Protein 9FTC (pdb70)

Sequence (457 aa):
HMNIAIIPARGGSKRIPRRKNIKPFHSKPMIAWSILAAKKAGCFERIIVSTDDAEIAAVALEYGAEVPFTRPAEIANDYATTGEVISHAINWLINQQGQVPENVCCLYATAPFVEPDDLCQGLELLTFNKECQFVFSATRFSFPIQRAIKLDESGWVSMFHPEYQLTRSQDLEEAYHDAGQFYWGKANAWLNKLPIFAVHTQQVVLLPSHRVQIDTQDDWLRAEKLFTLRRGSHMNIAIIPARGGSKRIPRKNIKPFHSKPMIAWSILAAKKAGCFERIIVSTDDAEIAAVALEYGAEVPFTRPAEIANDYATTGEVISHAINWLINQQGQVPENVCCLYATAPFVEPDDLCQGLELLTFNKECQFVFSATRFSFPIQRAIKLDESGWVSMFHPEYQLTRSQDLEEAYHDAGQFYWGKANAWLNKLPIFAVHTQVVLLPSQDIDTQDDWLRAEKLFTLR

Foldseek 3Di:
DAEAEEEEQEQQDPPDGPQLQDDFLRGGLQLLQLVLQVVLVPHPAYEYAYQDPVVVVSCVVSPHDHPDHHDPVCRDPPHDPLVSLLVVQVCCCPVVVDHHFKYKHFYSRQNLDHSPQVVVQVVVQPVDVLAFKEAAKEWDPADLQQDWDADPVGDIDGPHVVCPPPDPVPDDTDMDGLRGMMMGGSVCSNVVPDAPDPSYYYDYDYCLSRADDDPVSSVVVSVVVVVD/DVDAAEEEEEEDEADDDQDHPQLQPDFQHGRQLLLQVVLQVVLVPHPAYAYAYQDPVNQVSCVVSPHDHPDHHDPVQRDDPHDPLNRLLVVQVCCCVVVVDHHFKYKYFYRRANPDHSPVVVVQVCVQVVDVLAFKEAEKEWDPFQLQQDWDADPVGDIDGPHVVCVPPDRVPDDTDMDGPRGMMMGGSVCSNVVPDAPDPNYHYDYDDDADPRHPVSSVVVSVVSPDD

InterPro domains:
  IPR003329 Acylneuraminate cytidylyltransferase [PF02348] (3-138)
  IPR020039 Pseudaminic acid cytidylyltransferase [TIGR03584] (3-226)
  IPR029044 Nucleotide-diphospho-sugar transferases [G3DSA:3.90.550.10] (1-227)
  IPR029044 Nucleotide-diphospho-sugar transferases [SSF53448] (3-226)
  IPR050793 CMP-NeuNAc synthase [PTHR21485] (3-225)

Radius of gyration: 25.27 Å; Cα contacts (8 Å, |Δi|>4): 897; chains: 2; bounding box: 58×43×81 Å

Organism: Aeromonas caviae (NCBI:txid648)

Nearest PDB structures (foldseek):
  9ftc-assembly1_B  TM=1.004E+00  e=3.903E-52  Aeromonas caviae
  9ftc-assembly1_A  TM=9.750E-01  e=1.282E-45  Aeromonas caviae
  9ftb-assembly1_A-2  TM=9.598E-01  e=1.651E-45  Aeromonas caviae
  6ifd-assembly2_C  TM=8.817E-01  e=5.206E-21  Vibrio cholerae
  6ifd-assembly2_D  TM=8.468E-01  e=2.419E-18  Vibrio cholerae

B-factor: mean 17.31, std 9.01, range [6.62, 80.38]

Solvent-accessible surface area: 20945 Å² total; per-residue (Å²): 166,36,19,1,0,0,0,18,0,49,8,36,38,131,135,25,97,77,52,24,16,72,86,0,75,105,70,28,2,0,0,36,0,0,70,9,1,98,171,20,62,24,23,107,47,19,0,0,0,3,54,29,84,100,0,19,58,19,0,106,131,49,42,6,65,37,40,19,105,6,45,74,123,12,7,67,68,156,34,49,39,23,77,6,0,14,44,0,0,64,52,1,52,108,116,77,60,59,90,5,73,3,0,0,0,0,56,3,35,6,10,21,10,68,20,118,20,0,35,91,0,12,105,55,0,63,179,61,190,58,1,39,0,0,0,0,0,2,115,15,63,31,27,12,20,38,0,0,68,44,68,162,66,19,56,0,34,10,45,73,86,120,69,29,137,38,65,74,131,85,24,98,92,6,21,17,13,14,20,6,0,8,0,0,41,7,99,1,5,50,101,144,61,58,29,11,20,105,42,0,25,18,19,91,6,63,48,87,56,31,68,33,44,68,157,99,21,19,91,48,15,33,83,44,2,69,74,171,142,86,89,124,37,11,0,0,0,0,20,4,101,24,79,46,94,158,2,83,62,45,19,46,54,91,0,89,79,57,26,0,0,0,40,0,0,56,9,1,90,76,21,66,23,27,92,48,16,0,0,0,3,61,46,90,49,7,19,60,18,0,107,126,45,41,4,60,36,37,20,102,8,44,87,138,25,19,62,82,157,30,42,35,24,68,8,0,13,40,0,0,62,49,2,52,108,122,76,58,61,77,3,40,4,0,0,0,0,62,7,31,0,15,62,13,103,36,115,28,0,21,86,0,20,113,50,3,80,180,29,106,71,3,49,1,0,0,0,0,24,125,26,108,30,28,13,19,38,0,0,63,42,77,120,79,20,47,0,38,12,43,68,84,116,70,30,132,44,62,39,83,86,22,99,122,9,15,27,12,30,22,23,0,8,0,0,65,6,99,0,6,48,102,143,60,59,29,10,21,108,43,0,21,17,7,63,33,112,94,108,48,11,55,50,82,101,17,5,110,66,2,48,102,54,40,70,51,227

Secondary structure (DSSP, 8-state):
--EEEEEE--S--SSSTTGGGSEETTEEHHHHHHHHHHHH---SEEEEE-S-HHHHHHHHHTT-B--SPPPGGGSSSS--HHHHHHHHHHHHHHHH----SEEEEE-SS-TT--HHHHHHHHHHHTT-TT--EEEEEEE-SS-GGG-EEE-TT--EEESSGGGTT--GGGS---EEEEEEEEEEEHHHHHTT--SSSTTEEEEE--GGG----SHHHHHHHHHHHHT-/--S--EEEEEE--S--SSSTTTTTSEETTEEHHHHHHHHHHHH---SEEEEE-S-HHHHHHHHHTT-B--SPPPGGGSSSS--HHHHHHHHHHHHHHHH----SEEEEE-S--TT--HHHHHHHHHHHHHSTT--EEEEEEE-SS-GGG-EEE-TT--EEESSGGGTT--GGGSPP-EEEEEEEEEEEHHHHHTT--SSSTTEEEEEPP-----SHHHHHHHHHHHH--

Structure (mmCIF, N/CA/C/O backbone):
data_9FTC
#
_entry.id   9FTC
#
_cell.length_a   42.574
_cell.length_b   79.007
_cell.length_c   74.039
_cell.angle_alpha   90.000
_cell.angle_beta   92.460
_cell.angle_gamma   90.000
#
_symmetry.space_group_name_H-M   'P 1 21 1'
#
loop_
_entity.id
_entity.type
_entity.pdbx_description
1 polymer NeuA
2 non-polymer '(2~{R},4~{S},5~{S},6~{S})-5-acetamido-6-[(1~{S},2~{S})-1-acetamido-2-oxidanyl-propyl]-2-[[(2~{R},3~{S},4~{R},5~{R})-5-(4-azanyl-2-oxidanylidene-pyrimidin-1-yl)-3,4-bis(oxidanyl)oxolan-2-yl]methoxy-oxidanyl-phosphoryl]oxy-4-oxidanyl-oxane-2-carboxylic acid'
3 water water
#
loop_
_atom_site.group_PDB
_atom_site.id
_atom_site.type_symbol
_atom_site.label_atom_id
_atom_site.label_alt_id
_atom_site.label_comp_id
_atom_site.label_asym_id
_atom_site.label_entity_id
_atom_site.label_seq_id
_atom_site.pdbx_PDB_ins_code
_atom_site.Cartn_x
_atom_site.Cartn_y
_atom_site.Cartn_z
_atom_site.occupancy
_atom_site.B_iso_or_equiv
_atom_site.auth_seq_id
_atom_site.auth_comp_id
_atom_site.auth_asym_id
_atom_site.auth_atom_id
_atom_site.pdbx_PDB_model_num
ATOM 1 N N . HIS A 1 20 ? 27.402 30.823 20.590 1.000 38.571 20 HIS A N 1
ATOM 2 C CA . HIS A 1 20 ? 26.841 31.454 21.814 1.000 31.944 20 HIS A CA 1
ATOM 3 C C . HIS A 1 20 ? 25.341 31.156 21.832 1.000 25.798 20 HIS A C 1
ATOM 4 O O . HIS A 1 20 ? 24.917 30.125 21.337 1.000 30.261 20 HIS A O 1
ATOM 19 N N . MET A 1 21 ? 24.559 32.042 22.458 1.000 21.486 21 MET A N 1
ATOM 20 C CA . MET A 1 21 ? 23.157 31.804 22.779 1.000 17.299 21 MET A CA 1
ATOM 21 C C . MET A 1 21 ? 22.274 32.242 21.600 1.000 14.054 21 MET A C 1
ATOM 22 O O . MET A 1 21 ? 22.194 33.414 21.251 1.000 15.193 21 MET A O 1
ATOM 36 N N . ASN A 1 22 ? 21.730 31.222 20.960 1.000 12.431 22 ASN A N 1
ATOM 37 C CA . ASN A 1 22 ? 20.900 31.414 19.763 1.000 11.397 22 ASN A CA 1
ATOM 38 C C . ASN A 1 22 ? 19.494 31.001 20.139 1.000 12.410 22 ASN A C 1
ATOM 39 O O . ASN A 1 22 ? 19.286 29.888 20.615 1.000 14.461 22 ASN A O 1
ATOM 50 N N . ILE A 1 23 ? 18.528 31.906 19.971 1.000 10.977 23 ILE A N 1
ATOM 51 C CA . ILE A 1 23 ? 17.170 31.587 20.362 1.000 10.834 23 ILE A CA 1
ATOM 52 C C . ILE A 1 23 ? 16.172 31.916 19.269 1.000 10.453 23 ILE A C 1
ATOM 53 O O . ILE A 1 23 ? 16.453 32.712 18.373 1.000 10.737 23 ILE A O 1
ATOM 69 N N . ALA A 1 24 ? 14.993 31.295 19.414 1.000 8.709 24 ALA A N 1
ATOM 70 C CA . ALA A 1 24 ? 13.845 31.563 18.539 1.000 8.785 24 ALA A CA 1
ATOM 71 C C . ALA A 1 24 ? 12.804 32.323 19.358 1.000 9.111 24 ALA A C 1
ATOM 72 O O . ALA A 1 24 ? 12.469 31.924 20.484 1.000 8.626 24 ALA A O 1
ATOM 79 N N . ILE A 1 25 ? 12.284 33.390 18.775 1.000 7.968 25 ILE A N 1
ATOM 80 C CA . ILE A 1 25 ? 11.126 34.131 19.280 1.000 8.225 25 ILE A CA 1
ATOM 81 C C . ILE A 1 25 ? 10.063 34.080 18.200 1.000 7.212 25 ILE A C 1
ATOM 82 O O . ILE A 1 25 ? 10.290 34.496 17.058 1.000 7.775 25 ILE A O 1
ATOM 98 N N . ILE A 1 26 ? 8.888 33.534 18.572 1.000 7.346 26 ILE A N 1
ATOM 99 C CA . ILE A 1 26 ? 7.755 33.437 17.679 1.000 7.092 26 ILE A CA 1
ATOM 100 C C . ILE A 1 26 ? 6.809 34.548 18.108 1.000 7.261 26 ILE A C 1
ATOM 101 O O . ILE A 1 26 ? 6.153 34.444 19.162 1.000 7.977 26 ILE A O 1
ATOM 117 N N . PRO A 1 27 ? 6.627 35.615 17.336 1.000 7.534 27 PRO A N 1
ATOM 118 C CA . PRO A 1 27 ? 5.644 36.654 17.645 1.000 7.701 27 PRO A CA 1
ATOM 119 C C . PRO A 1 27 ? 4.268 36.220 17.184 1.000 7.910 27 PRO A C 1
ATOM 120 O O . PRO A 1 27 ? 4.042 36.038 15.993 1.000 10.032 27 PRO A O 1
ATOM 131 N N . ALA A 1 28 ? 3.331 36.006 18.085 1.000 6.799 28 ALA A N 1
ATOM 132 C CA . ALA A 1 28 ? 2.018 35.487 17.696 1.000 7.443 28 ALA A CA 1
ATOM 133 C C . ALA A 1 28 ? 0.937 36.213 18.466 1.000 7.511 28 ALA A C 1
ATOM 134 O O . ALA A 1 28 ? 0.391 35.661 19.420 1.000 8.702 28 ALA A O 1
ATOM 141 N N . ARG A 1 29 ? 0.565 37.400 17.988 1.000 8.096 29 ARG A N 1
ATOM 142 C CA . ARG A 1 29 ? -0.465 38.166 18.680 1.000 8.121 29 ARG A CA 1
ATOM 143 C C . ARG A 1 29 ? -1.853 37.579 18.428 1.000 9.087 29 ARG A C 1
ATOM 144 O O . ARG A 1 29 ? -2.121 36.822 17.500 1.000 9.320 29 ARG A O 1
ATOM 165 N N . GLY A 1 30 ? -2.764 38.016 19.316 1.000 9.657 30 GLY A N 1
ATOM 166 C CA . GLY A 1 30 ? -4.157 37.565 19.215 1.000 9.337 30 GLY A CA 1
ATOM 167 C C . GLY A 1 30 ? -4.951 38.211 18.073 1.000 9.608 30 GLY A C 1
ATOM 168 O O . GLY A 1 30 ? -5.719 37.513 17.404 1.000 11.216 30 GLY A O 1
ATOM 172 N N . GLY A 1 31 ? -4.672 39.474 17.794 1.000 9.902 31 GLY A N 1
ATOM 173 C CA . GLY A 1 31 ? -5.321 40.201 16.723 1.000 9.485 31 GLY A CA 1
ATOM 174 C C . GLY A 1 31 ? -4.773 39.803 15.363 1.000 11.797 31 GLY A C 1
ATOM 175 O O . GLY A 1 31 ? -3.802 39.068 15.254 1.000 11.530 31 GLY A O 1
ATOM 179 N N . SER A 1 32 ? -5.367 40.357 14.302 1.000 12.601 32 SER A N 1
ATOM 180 C CA . SER A 1 32 ? -5.056 40.017 12.938 1.000 12.346 32 SER A CA 1
ATOM 181 C C . SER A 1 32 ? -5.401 41.149 11.980 1.000 14.085 32 SER A C 1
ATOM 182 O O . SER A 1 32 ? -6.356 41.849 12.247 1.000 17.929 32 SER A O 1
ATOM 190 N N . LYS A 1 33 ? -4.669 41.265 10.878 1.000 13.448 33 LYS A N 1
ATOM 191 C CA . LYS A 1 33 ? -4.988 42.198 9.808 1.000 13.373 33 LYS A CA 1
ATOM 192 C C . LYS A 1 33 ? -6.234 41.720 9.069 1.000 13.421 33 LYS A C 1
ATOM 193 O O . LYS A 1 33 ? -6.977 42.546 8.534 1.000 18.384 33 LYS A O 1
ATOM 212 N N . ARG A 1 34 ? -6.525 40.413 9.038 1.000 11.817 34 ARG A N 1
ATOM 213 C CA . ARG A 1 34 ? -7.561 39.905 8.155 1.000 13.449 34 ARG A CA 1
ATOM 214 C C . ARG A 1 34 ? -8.178 38.618 8.709 1.000 14.026 34 ARG A C 1
ATOM 215 O O . ARG A 1 34 ? -9.364 38.614 9.082 1.000 15.538 34 ARG A O 1
ATOM 236 N N . ILE A 1 35 ? -7.478 37.481 8.729 1.000 10.540 35 ILE A N 1
ATOM 237 C CA . ILE A 1 35 ? -8.044 36.223 9.144 1.000 10.467 35 ILE A CA 1
ATOM 238 C C . ILE A 1 35 ? -8.009 36.176 10.653 1.000 10.586 35 ILE A C 1
ATOM 239 O O . ILE A 1 35 ? -6.931 36.128 11.309 1.000 10.131 35 ILE A O 1
ATOM 255 N N . PRO A 1 36 ? -9.150 36.191 11.366 1.000 10.056 36 PRO A N 1
ATOM 256 C CA . PRO A 1 36 ? -9.071 36.128 12.807 1.000 10.447 36 PRO A CA 1
ATOM 257 C C . PRO A 1 36 ? -8.403 34.871 13.335 1.000 10.184 36 PRO A C 1
ATOM 258 O O . PRO A 1 36 ? -8.585 33.808 12.788 1.000 11.101 36 PRO A O 1
ATOM 269 N N . ARG A 1 37 ? -7.587 35.070 14.393 1.000 11.875 37 ARG A N 1
ATOM 270 C CA A ARG A 1 37 ? -6.976 33.959 15.097 0.500 12.191 37 ARG A CA 1
ATOM 271 C CA B ARG A 1 37 ? -7.011 33.933 15.097 0.500 12.309 37 ARG A CA 1
ATOM 272 C C . ARG A 1 37 ? -6.117 33.124 14.151 1.000 10.956 37 ARG A C 1
ATOM 273 O O . ARG A 1 37 ? -5.870 31.942 14.397 1.000 11.543 37 ARG A O 1
ATOM 313 N N . LYS A 1 38 ? -5.588 33.747 13.100 1.000 10.136 38 LYS A N 1
ATOM 314 C CA . LYS A 1 38 ? -4.817 32.988 12.109 1.000 9.576 38 LYS A CA 1
ATOM 315 C C . LYS A 1 38 ? -3.671 32.206 12.772 1.000 9.870 38 LYS A C 1
ATOM 316 O O . LYS A 1 38 ? -3.333 31.119 12.333 1.000 9.484 38 LYS A O 1
ATOM 335 N N . ASN A 1 39 ? -3.023 32.793 13.777 1.000 8.978 39 ASN A N 1
ATOM 336 C CA . ASN A 1 39 ? -1.833 32.168 14.347 1.000 8.697 39 ASN A CA 1
ATOM 337 C C . ASN A 1 39 ? -2.113 30.796 14.955 1.000 9.556 39 ASN A C 1
ATOM 338 O O . ASN A 1 39 ? -1.170 30.045 15.186 1.000 9.054 39 ASN A O 1
ATOM 349 N N . ILE A 1 40 ? -3.364 30.490 15.328 1.000 8.839 40 ILE A N 1
ATOM 350 C CA . ILE A 1 40 ? -3.708 29.206 15.918 1.000 10.602 40 ILE A CA 1
ATOM 351 C C . ILE A 1 40 ? -4.861 28.521 15.185 1.000 11.054 40 ILE A C 1
ATOM 352 O O . ILE A 1 40 ? -5.311 27.465 15.639 1.000 13.412 40 ILE A O 1
ATOM 368 N N . LYS A 1 41 ? -5.198 29.021 14.001 1.000 11.376 41 LYS A N 1
ATOM 369 C CA . LYS A 1 41 ? -6.236 28.352 13.235 1.000 12.261 41 LYS A CA 1
ATOM 370 C C . LYS A 1 41 ? -5.717 26.982 12.805 1.000 13.181 41 LYS A C 1
ATOM 371 O O . LYS A 1 41 ? -4.572 26.841 12.393 1.000 12.283 41 LYS A O 1
ATOM 390 N N . PRO A 1 42 ? -6.544 25.920 12.856 1.000 13.525 42 PRO A N 1
ATOM 391 C CA . PRO A 1 42 ? -6.062 24.622 12.394 1.000 12.528 42 PRO A CA 1
ATOM 392 C C . PRO A 1 42 ? -5.630 24.588 10.930 1.000 12.319 42 PRO A C 1
ATOM 393 O O . PRO A 1 42 ? -6.299 25.062 10.038 1.000 14.407 42 PRO A O 1
ATOM 404 N N . PHE A 1 43 ? -4.449 24.021 10.738 1.000 12.999 43 PHE A N 1
ATOM 405 C CA . PHE A 1 43 ? -3.883 23.804 9.425 1.000 12.425 43 PHE A CA 1
ATOM 406 C C . PHE A 1 43 ? -3.426 22.360 9.392 1.000 13.565 43 PHE A C 1
ATOM 407 O O . PHE A 1 43 ? -2.552 21.961 10.140 1.000 13.880 43 PHE A O 1
ATOM 424 N N . HIS A 1 44 ? -4.094 21.536 8.582 1.000 13.481 44 HIS A N 1
ATOM 425 C CA . HIS A 1 44 ? -3.801 20.103 8.587 1.000 14.497 44 HIS A CA 1
ATOM 426 C C . HIS A 1 44 ? -3.827 19.541 10.009 1.000 13.902 44 HIS A C 1
ATOM 427 O O . HIS A 1 44 ? -2.929 18.812 10.424 1.000 15.366 44 HIS A O 1
ATOM 442 N N . SER A 1 45 ? -4.901 19.865 10.715 1.000 15.771 45 SER A N 1
ATOM 443 C CA . SER A 1 45 ? -5.228 19.280 12.019 1.000 18.010 45 SER A CA 1
ATOM 444 C C . SER A 1 45 ? -4.307 19.662 13.180 1.000 16.937 45 SER A C 1
ATOM 445 O O . SER A 1 45 ? -4.365 19.041 14.239 1.000 18.528 45 SER A O 1
ATOM 453 N N . LYS A 1 46 ? -3.434 20.676 13.020 1.000 14.387 46 LYS A N 1
ATOM 454 C CA . LYS A 1 46 ? -2.841 21.259 14.220 1.000 13.345 46 LYS A CA 1
ATOM 455 C C . LYS A 1 46 ? -2.942 22.776 14.080 1.000 12.280 46 LYS A C 1
ATOM 456 O O . LYS A 1 46 ? -2.881 23.322 12.982 1.000 13.999 46 LYS A O 1
ATOM 475 N N . PRO A 1 47 ? -2.973 23.522 15.197 1.000 11.203 47 PRO A N 1
ATOM 476 C CA . PRO A 1 47 ? -2.918 24.984 15.114 1.000 12.649 47 PRO A CA 1
ATOM 477 C C . PRO A 1 47 ? -1.682 25.434 14.346 1.000 11.595 47 PRO A C 1
ATOM 478 O O . PRO A 1 47 ? -0.610 24.830 14.449 1.000 11.683 47 PRO A O 1
ATOM 489 N N . MET A 1 48 ? -1.830 26.488 13.541 1.000 10.753 48 MET A N 1
ATOM 490 C CA . MET A 1 48 ? -0.755 26.978 12.684 1.000 10.385 48 MET A CA 1
ATOM 491 C C . MET A 1 48 ? 0.559 27.032 13.457 1.000 9.766 48 MET A C 1
ATOM 492 O O . MET A 1 48 ? 1.604 26.594 12.971 1.000 8.755 48 MET A O 1
ATOM 506 N N . ILE A 1 49 ? 0.571 27.671 14.632 1.000 8.647 49 ILE A N 1
ATOM 507 C CA . ILE A 1 49 ? 1.818 27.903 15.346 1.000 8.580 49 ILE A CA 1
ATOM 508 C C . ILE A 1 49 ? 2.541 26.598 15.676 1.000 8.226 49 ILE A C 1
ATOM 509 O O . ILE A 1 49 ? 3.767 26.630 15.801 1.000 8.633 49 ILE A O 1
ATOM 525 N N . ALA A 1 50 ? 1.797 25.487 15.840 1.000 8.248 50 ALA A N 1
ATOM 526 C CA . ALA A 1 50 ? 2.417 24.235 16.197 1.000 9.245 50 ALA A CA 1
ATOM 527 C C . ALA A 1 50 ? 3.434 23.840 15.144 1.000 9.167 50 ALA A C 1
ATOM 528 O O . ALA A 1 50 ? 4.468 23.299 15.520 1.000 9.286 50 ALA A O 1
ATOM 535 N N . TRP A 1 51 ? 3.187 24.095 13.857 1.000 8.759 51 TRP A N 1
ATOM 536 C CA . TRP A 1 51 ? 4.142 23.612 12.869 1.000 8.743 51 TRP A CA 1
ATOM 537 C C . TRP A 1 51 ? 5.467 24.361 13.021 1.000 8.632 51 TRP A C 1
ATOM 538 O O . TRP A 1 51 ? 6.532 23.801 12.797 1.000 9.156 51 TRP A O 1
ATOM 559 N N . SER A 1 52 ? 5.430 25.660 13.389 1.000 7.922 52 SER A N 1
ATOM 560 C CA . SER A 1 52 ? 6.657 26.396 13.631 1.000 8.040 52 SER A CA 1
ATOM 561 C C . SER A 1 52 ? 7.405 25.888 14.849 1.000 8.594 52 SER A C 1
ATOM 562 O O . SER A 1 52 ? 8.633 25.819 14.826 1.000 8.329 52 SER A O 1
ATOM 570 N N . ILE A 1 53 ? 6.684 25.658 15.946 1.000 8.631 53 ILE A N 1
ATOM 571 C CA . ILE A 1 53 ? 7.326 25.149 17.140 1.000 9.197 53 ILE A CA 1
ATOM 572 C C . ILE A 1 53 ? 7.968 23.792 16.855 1.000 9.597 53 ILE A C 1
ATOM 573 O O . ILE A 1 53 ? 9.102 23.547 17.263 1.000 9.837 53 ILE A O 1
ATOM 589 N N . LEU A 1 54 ? 7.243 22.928 16.165 1.000 9.448 54 LEU A N 1
ATOM 590 C CA . LEU A 1 54 ? 7.796 21.592 15.879 1.000 10.567 54 LEU A CA 1
ATOM 591 C C . LEU A 1 54 ? 9.048 21.709 15.017 1.000 11.693 54 LEU A C 1
ATOM 592 O O . LEU A 1 54 ? 10.016 20.988 15.245 1.000 12.122 54 LEU A O 1
ATOM 608 N N . ALA A 1 55 ? 9.033 22.586 14.021 1.000 10.175 55 ALA A N 1
ATOM 609 C CA . ALA A 1 55 ? 10.189 22.774 13.155 1.000 10.100 55 ALA A CA 1
ATOM 610 C C . ALA A 1 55 ? 11.378 23.309 13.942 1.000 11.174 55 ALA A C 1
ATOM 611 O O . ALA A 1 55 ? 12.524 22.906 13.722 1.000 11.685 55 ALA A O 1
ATOM 618 N N . ALA A 1 56 ? 11.156 24.288 14.828 1.000 9.789 56 ALA A N 1
ATOM 619 C CA . ALA A 1 56 ? 12.209 24.862 15.630 1.000 10.517 56 ALA A CA 1
ATOM 620 C C . ALA A 1 56 ? 12.856 23.797 16.525 1.000 12.482 56 ALA A C 1
ATOM 621 O O . ALA A 1 56 ? 14.077 23.788 16.694 1.000 12.482 56 ALA A O 1
ATOM 628 N N . LYS A 1 57 ? 12.043 22.934 17.110 1.000 12.043 57 LYS A N 1
ATOM 629 C CA . LYS A 1 57 ? 12.568 21.862 17.956 1.000 12.957 57 LYS A CA 1
ATOM 630 C C . LYS A 1 57 ? 13.347 20.879 17.092 1.000 13.601 57 LYS A C 1
ATOM 631 O O . LYS A 1 57 ? 14.438 20.441 17.539 1.000 16.648 57 LYS A O 1
ATOM 650 N N . LYS A 1 58 ? 12.849 20.543 15.898 1.000 12.672 58 LYS A N 1
ATOM 651 C CA . LYS A 1 58 ? 13.530 19.564 15.032 1.000 14.272 58 LYS A CA 1
ATOM 652 C C . LYS A 1 58 ? 14.877 20.107 14.569 1.000 15.822 58 LYS A C 1
ATOM 653 O O . LYS A 1 58 ? 15.858 19.362 14.396 1.000 17.005 58 LYS A O 1
ATOM 672 N N . ALA A 1 59 ? 14.963 21.409 14.323 1.000 14.368 59 ALA A N 1
ATOM 673 C CA . ALA A 1 59 ? 16.133 22.035 13.746 1.000 14.704 59 ALA A CA 1
ATOM 674 C C . ALA A 1 59 ? 17.334 21.805 14.649 1.000 16.289 59 ALA A C 1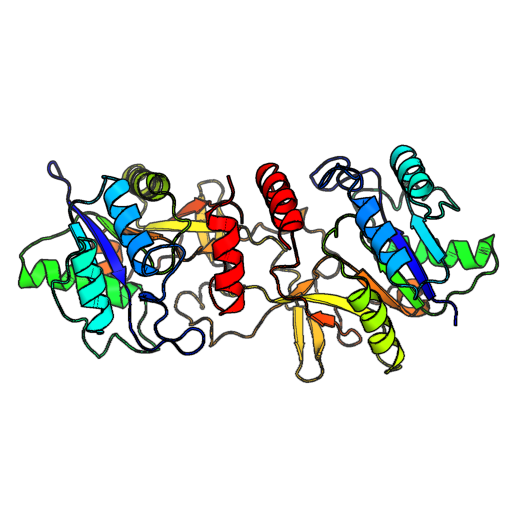
ATOM 675 O O . ALA A 1 59 ? 18.441 21.583 14.162 1.000 19.377 59 ALA A O 1
ATOM 682 N N . GLY A 1 60 ? 17.114 21.919 15.962 1.000 16.296 60 GLY A N 1
ATOM 683 C CA . GLY A 1 60 ? 18.158 21.630 16.933 1.000 18.633 60 GLY A CA 1
ATOM 684 C C . GLY A 1 60 ? 19.152 22.757 17.188 1.000 20.362 60 GLY A C 1
ATOM 685 O O . GLY A 1 60 ? 20.021 22.595 18.035 1.000 25.671 60 GLY A O 1
ATOM 689 N N . CYS A 1 61 ? 19.013 23.908 16.521 1.000 18.197 61 CYS A N 1
ATOM 690 C CA . CYS A 1 61 ? 19.996 24.971 16.624 1.000 17.813 61 CYS A CA 1
ATOM 691 C C . CYS A 1 61 ? 19.511 26.092 17.532 1.000 16.675 61 CYS A C 1
ATOM 692 O O . CYS A 1 61 ? 20.155 27.133 17.594 1.000 17.702 61 CYS A O 1
ATOM 700 N N . PHE A 1 62 ? 18.415 25.879 18.272 1.000 16.030 62 PHE A N 1
ATOM 701 C CA . PHE A 1 62 ? 17.945 26.850 19.232 1.000 14.945 62 PHE A CA 1
ATOM 702 C C . PHE A 1 62 ? 18.146 26.368 20.660 1.000 16.688 62 PHE A C 1
ATOM 703 O O . PHE A 1 62 ? 17.790 25.231 20.975 1.000 22.061 62 PHE A O 1
ATOM 720 N N . GLU A 1 63 ? 18.667 27.254 21.491 1.000 15.847 63 GLU A N 1
ATOM 721 C CA . GLU A 1 63 ? 18.828 27.025 22.921 1.000 18.889 63 GLU A CA 1
ATOM 722 C C . GLU A 1 63 ? 17.495 27.182 23.649 1.000 18.112 63 GLU A C 1
ATOM 723 O O . GLU A 1 63 ? 17.220 26.512 24.647 1.000 19.645 63 GLU A O 1
ATOM 735 N N . ARG A 1 64 ? 16.650 28.083 23.132 1.000 13.290 64 ARG A N 1
ATOM 736 C CA . ARG A 1 64 ? 15.328 28.307 23.669 1.000 13.124 64 ARG A CA 1
ATOM 737 C C . ARG A 1 64 ? 14.377 28.700 22.563 1.000 11.371 64 ARG A C 1
ATOM 738 O O . ARG A 1 64 ? 14.812 29.293 21.593 1.000 11.512 64 ARG A O 1
ATOM 759 N N . ILE A 1 65 ? 13.116 28.305 22.727 1.000 10.197 65 ILE A N 1
ATOM 760 C CA . ILE A 1 65 ? 12.038 28.602 21.814 1.000 9.772 65 ILE A CA 1
ATOM 761 C C . ILE A 1 65 ? 10.944 29.287 22.615 1.000 9.000 65 ILE A C 1
ATOM 762 O O . ILE A 1 65 ? 10.319 28.639 23.447 1.000 10.761 65 ILE A O 1
ATOM 778 N N . ILE A 1 66 ? 10.729 30.583 22.370 1.000 7.902 66 ILE A N 1
ATOM 779 C CA . ILE A 1 66 ? 9.865 31.430 23.156 1.000 8.189 66 ILE A CA 1
ATOM 780 C C . ILE A 1 66 ? 8.751 31.948 22.255 1.000 8.211 66 ILE A C 1
ATOM 781 O O . ILE A 1 66 ? 9.018 32.433 21.148 1.000 9.584 66 ILE A O 1
ATOM 797 N N . VAL A 1 67 ? 7.517 31.896 22.737 1.000 7.387 67 VAL A N 1
ATOM 798 C CA . VAL A 1 67 ? 6.399 32.543 22.055 1.000 8.046 67 VAL A CA 1
ATOM 799 C C . VAL A 1 67 ? 6.051 33.829 22.769 1.000 7.571 67 VAL A C 1
ATOM 800 O O . VAL A 1 67 ? 5.876 33.824 23.992 1.000 8.001 67 VAL A O 1
ATOM 813 N N . SER A 1 68 ? 6.020 34.928 22.014 1.000 7.016 68 SER A N 1
ATOM 814 C CA . SER A 1 68 ? 5.609 36.228 22.497 1.000 7.010 68 SER A CA 1
ATOM 815 C C . SER A 1 68 ? 4.164 36.484 22.095 1.000 7.152 68 SER A C 1
ATOM 816 O O . SER A 1 68 ? 3.876 36.587 20.901 1.000 7.659 68 SER A O 1
ATOM 824 N N . THR A 1 69 ? 3.242 36.516 23.056 1.000 7.759 69 THR A N 1
ATOM 825 C CA . THR A 1 69 ? 1.830 36.703 22.749 1.000 8.144 69 THR A CA 1
ATOM 826 C C . THR A 1 69 ? 1.154 37.474 23.885 1.000 8.549 69 THR A C 1
ATOM 827 O O . THR A 1 69 ? 1.549 37.309 25.044 1.000 8.558 69 THR A O 1
ATOM 838 N N . ASP A 1 70 ? 0.119 38.241 23.532 1.000 7.828 70 ASP A N 1
ATOM 839 C CA . ASP A 1 70 ? -0.793 38.857 24.487 1.000 9.308 70 ASP A CA 1
ATOM 840 C C . ASP A 1 70 ? -1.959 37.957 24.824 1.000 10.021 70 ASP A C 1
ATOM 841 O O . ASP A 1 70 ? -2.726 38.311 25.743 1.000 12.687 70 ASP A O 1
ATOM 850 N N . ASP A 1 71 ? -2.161 36.867 24.063 1.000 9.738 71 ASP A N 1
ATOM 851 C CA . ASP A 1 71 ? -3.414 36.138 24.065 1.000 9.711 71 ASP A CA 1
ATOM 852 C C . ASP A 1 71 ? -3.310 34.800 24.781 1.000 10.045 71 ASP A C 1
ATOM 853 O O . ASP A 1 71 ? -2.454 33.970 24.467 1.000 9.961 71 ASP A O 1
ATOM 862 N N . ALA A 1 72 ? -4.175 34.583 25.778 1.000 9.519 72 ALA A N 1
ATOM 863 C CA . ALA A 1 72 ? -4.066 33.396 26.603 1.000 10.387 72 ALA A CA 1
ATOM 864 C C . ALA A 1 72 ? -4.343 32.091 25.867 1.000 9.755 72 ALA A C 1
ATOM 865 O O . ALA A 1 72 ? -3.832 31.056 26.275 1.000 10.510 72 ALA A O 1
ATOM 872 N N . GLU A 1 73 ? -5.176 32.095 24.825 1.000 10.145 73 GLU A N 1
ATOM 873 C CA . GLU A 1 73 ? -5.421 30.901 24.037 1.000 11.500 73 GLU A CA 1
ATOM 874 C C . GLU A 1 73 ? -4.148 30.489 23.303 1.000 10.291 73 GLU A C 1
ATOM 875 O O . GLU A 1 73 ? -3.766 29.337 23.268 1.000 10.963 73 GLU A O 1
ATOM 887 N N . ILE A 1 74 ? -3.486 31.493 22.714 1.000 9.108 74 ILE A N 1
ATOM 888 C CA . ILE A 1 74 ? -2.215 31.237 22.047 1.000 8.832 74 ILE A CA 1
ATOM 889 C C . ILE A 1 74 ? -1.168 30.743 23.043 1.000 8.609 74 ILE A C 1
ATOM 890 O O . ILE A 1 74 ? -0.387 29.848 22.711 1.000 9.272 74 ILE A O 1
ATOM 906 N N . ALA A 1 75 ? -1.104 31.376 24.218 1.000 8.341 75 ALA A N 1
ATOM 907 C CA . ALA A 1 75 ? -0.164 30.907 25.223 1.000 8.554 75 ALA A CA 1
ATOM 908 C C . ALA A 1 75 ? -0.363 29.420 25.532 1.000 8.814 75 ALA A C 1
ATOM 909 O O . ALA A 1 75 ? 0.602 28.670 25.655 1.000 8.599 75 ALA A O 1
ATOM 916 N N . ALA A 1 76 ? -1.636 29.014 25.682 1.000 8.905 76 ALA A N 1
ATOM 917 C CA . ALA A 1 76 ? -1.885 27.614 26.035 1.000 9.024 76 ALA A CA 1
ATOM 918 C C . ALA A 1 76 ? -1.415 26.685 24.910 1.000 9.354 76 ALA A C 1
ATOM 919 O O . ALA A 1 76 ? -0.830 25.640 25.180 1.000 10.474 76 ALA A O 1
ATOM 926 N N . VAL A 1 77 ? -1.654 27.061 23.646 1.000 9.236 77 VAL A N 1
ATOM 927 C CA . VAL A 1 77 ? -1.209 26.230 22.514 1.000 9.265 77 VAL A CA 1
ATOM 928 C C . VAL A 1 77 ? 0.317 26.155 22.518 1.000 9.709 77 VAL A C 1
ATOM 929 O O . VAL A 1 77 ? 0.922 25.098 22.332 1.000 9.756 77 VAL A O 1
ATOM 942 N N . ALA A 1 78 ? 0.965 27.289 22.742 1.000 9.151 78 ALA A N 1
ATOM 943 C CA . ALA A 1 78 ? 2.424 27.331 22.771 1.000 9.675 78 ALA A CA 1
ATOM 944 C C . ALA A 1 78 ? 2.957 26.379 23.830 1.000 10.213 78 ALA A C 1
ATOM 945 O O . ALA A 1 78 ? 3.859 25.606 23.549 1.000 10.444 78 ALA A O 1
ATOM 952 N N . LEU A 1 79 ? 2.387 26.428 25.045 1.000 9.756 79 LEU A N 1
ATOM 953 C CA . LEU A 1 79 ? 2.819 25.533 26.129 1.000 10.521 79 LEU A CA 1
ATOM 954 C C . LEU A 1 79 ? 2.554 24.067 25.780 1.000 11.258 79 LEU A C 1
ATOM 955 O O . LEU A 1 79 ? 3.427 23.221 26.009 1.000 13.116 79 LEU A O 1
ATOM 971 N N . GLU A 1 80 ? 1.437 23.805 25.125 1.000 11.212 80 GLU A N 1
ATOM 972 C CA . GLU A 1 80 ? 1.081 22.424 24.805 1.000 13.055 80 GLU A CA 1
ATOM 973 C C . GLU A 1 80 ? 2.107 21.816 23.861 1.000 14.061 80 GLU A C 1
ATOM 974 O O . GLU A 1 80 ? 2.454 20.635 23.971 1.000 15.668 80 GLU A O 1
ATOM 986 N N . TYR A 1 81 ? 2.646 22.611 22.930 1.000 11.686 81 TYR A N 1
ATOM 987 C CA . TYR A 1 81 ? 3.621 22.115 21.964 1.000 12.174 81 TYR A CA 1
ATOM 988 C C . TYR A 1 81 ? 5.059 22.309 22.434 1.000 12.206 81 TYR A C 1
ATOM 989 O O . TYR A 1 81 ? 5.976 21.966 21.694 1.000 13.761 81 TYR A O 1
ATOM 1007 N N . GLY A 1 82 ? 5.266 22.741 23.685 1.000 12.420 82 GLY A N 1
ATOM 1008 C CA . GLY A 1 82 ? 6.583 22.689 24.287 1.000 12.723 82 GLY A CA 1
ATOM 1009 C C . GLY A 1 82 ? 7.418 23.943 24.114 1.000 11.687 82 GLY A C 1
ATOM 1010 O O . GLY A 1 82 ? 8.601 23.905 24.381 1.000 14.006 82 GLY A O 1
ATOM 1014 N N . ALA A 1 83 ? 6.838 25.064 23.670 1.000 10.658 83 ALA A N 1
ATOM 1015 C CA . ALA A 1 83 ? 7.521 26.343 23.686 1.000 10.558 83 ALA A CA 1
ATOM 1016 C C . ALA A 1 83 ? 7.383 26.958 25.071 1.000 10.499 83 ALA A C 1
ATOM 1017 O O . ALA A 1 83 ? 6.471 26.600 25.828 1.000 12.456 83 ALA A O 1
ATOM 1024 N N . GLU A 1 84 ? 8.224 27.927 25.370 1.000 10.650 84 GLU A N 1
ATOM 1025 C CA . GLU A 1 84 ? 8.138 28.691 26.602 1.000 11.067 84 GLU A CA 1
ATOM 1026 C C . GLU A 1 84 ? 7.287 29.942 26.392 1.000 10.751 84 GLU A C 1
ATOM 1027 O O . GLU A 1 84 ? 7.319 30.577 25.314 1.000 10.048 84 GLU A O 1
ATOM 1039 N N . VAL A 1 85 ? 6.576 30.350 27.441 1.000 10.018 85 VAL A N 1
ATOM 1040 C CA . VAL A 1 85 ? 5.812 31.606 27.460 1.000 9.651 85 VAL A CA 1
ATOM 1041 C C . VAL A 1 85 ? 6.238 32.334 28.738 1.000 10.386 85 VAL A C 1
ATOM 1042 O O . VAL A 1 85 ? 5.536 32.293 29.754 1.000 11.341 85 VAL A O 1
ATOM 1055 N N . PRO A 1 86 ? 7.401 32.983 28.752 1.000 10.646 86 PRO A N 1
ATOM 1056 C CA . PRO A 1 86 ? 7.958 33.510 30.011 1.000 10.138 86 PRO A CA 1
ATOM 1057 C C . PRO A 1 86 ? 7.317 34.807 30.476 1.000 10.858 86 PRO A C 1
ATOM 1058 O O . PRO A 1 86 ? 7.496 35.229 31.616 1.000 12.115 86 PRO A O 1
ATOM 1069 N N . PHE A 1 87 ? 6.548 35.463 29.610 1.000 9.815 87 PHE A N 1
ATOM 1070 C CA . PHE A 1 87 ? 5.939 36.746 29.895 1.000 9.728 87 PHE A CA 1
ATOM 1071 C C . PHE A 1 87 ? 4.661 36.857 29.069 1.000 10.245 87 PHE A C 1
ATOM 1072 O O . PHE A 1 87 ? 4.458 36.072 28.120 1.000 10.569 87 PHE A O 1
ATOM 1089 N N . THR A 1 88 ? 3.790 37.775 29.461 1.000 10.678 88 THR A N 1
ATOM 1090 C CA . THR A 1 88 ? 2.662 38.161 28.649 1.000 11.167 88 THR A CA 1
ATOM 1091 C C . THR A 1 88 ? 3.097 39.395 27.859 1.000 11.332 88 THR A C 1
ATOM 1092 O O . THR A 1 88 ? 3.527 40.391 28.440 1.000 12.509 88 THR A O 1
ATOM 1103 N N . ARG A 1 89 ? 2.964 39.372 26.527 1.000 9.418 89 ARG A N 1
ATOM 1104 C CA . ARG A 1 89 ? 3.384 40.529 25.757 1.000 9.993 89 ARG A CA 1
ATOM 1105 C C . ARG A 1 89 ? 2.481 41.710 26.080 1.000 10.053 89 ARG A C 1
ATOM 1106 O O . ARG A 1 89 ? 1.250 41.579 26.054 1.000 11.322 89 ARG A O 1
ATOM 1127 N N . PRO A 1 90 ? 3.064 42.887 26.335 1.000 10.109 90 PRO A N 1
ATOM 1128 C CA . PRO A 1 90 ? 2.210 44.066 26.526 1.000 11.141 90 PRO A CA 1
ATOM 1129 C C . PRO A 1 90 ? 1.307 44.365 25.342 1.000 12.018 90 PRO A C 1
ATOM 1130 O O . PRO A 1 90 ? 1.647 44.166 24.169 1.000 11.840 90 PRO A O 1
ATOM 1141 N N . ALA A 1 91 ? 0.112 44.843 25.659 1.000 12.634 91 ALA A N 1
ATOM 1142 C CA . ALA A 1 91 ? -0.911 45.049 24.664 1.000 11.858 91 ALA A CA 1
ATOM 1143 C C . ALA A 1 91 ? -0.508 46.024 23.577 1.000 12.220 91 ALA A C 1
ATOM 1144 O O . ALA A 1 91 ? -0.933 45.875 22.428 1.000 12.487 91 ALA A O 1
ATOM 1151 N N . GLU A 1 92 ? 0.241 47.064 23.917 1.000 12.632 92 GLU A N 1
ATOM 1152 C CA . GLU A 1 92 ? 0.561 48.123 22.969 1.000 14.323 92 GLU A CA 1
ATOM 1153 C C . GLU A 1 92 ? 1.439 47.648 21.803 1.000 12.904 92 GLU A C 1
ATOM 1154 O O . GLU A 1 92 ? 1.518 48.336 20.769 1.000 15.332 92 GLU A O 1
ATOM 1166 N N . ILE A 1 93 ? 2.160 46.528 22.005 1.000 10.493 93 ILE A N 1
ATOM 1167 C CA . ILE A 1 93 ? 2.935 45.957 20.908 1.000 10.582 93 ILE A CA 1
ATOM 1168 C C . ILE A 1 93 ? 2.234 44.734 20.337 1.000 9.984 93 ILE A C 1
ATOM 1169 O O . ILE A 1 93 ? 2.842 44.061 19.501 1.000 9.634 93 ILE A O 1
ATOM 1185 N N . ALA A 1 94 ? 0.959 44.544 20.647 1.000 9.971 94 ALA A N 1
ATOM 1186 C CA . ALA A 1 94 ? 0.142 43.490 20.063 1.000 9.740 94 ALA A CA 1
ATOM 1187 C C . ALA A 1 94 ? -1.023 44.057 19.261 1.000 9.868 94 ALA A C 1
ATOM 1188 O O . ALA A 1 94 ? -1.940 43.315 18.905 1.000 10.311 94 ALA A O 1
ATOM 1195 N N . ASN A 1 95 ? -0.991 45.356 18.987 1.000 9.506 95 ASN A N 1
ATOM 1196 C CA . ASN A 1 95 ? -2.080 46.001 18.266 1.000 9.742 95 ASN A CA 1
ATOM 1197 C C . ASN A 1 95 ? -1.866 45.890 16.767 1.000 10.775 95 ASN A C 1
ATOM 1198 O O . ASN A 1 95 ? -0.965 45.198 16.340 1.000 10.942 95 ASN A O 1
ATOM 1209 N N . ASP A 1 96 ? -2.704 46.542 15.962 1.000 10.820 96 ASP A N 1
ATOM 1210 C CA . ASP A 1 96 ? -2.666 46.410 14.523 1.000 10.470 96 ASP A CA 1
ATOM 1211 C C . ASP A 1 96 ? -1.549 47.220 13.864 1.000 9.678 96 ASP A C 1
ATOM 1212 O O . ASP A 1 96 ? -1.403 47.135 12.650 1.000 10.488 96 ASP A O 1
ATOM 1221 N N . TYR A 1 97 ? -0.778 47.990 14.638 1.000 10.262 97 TYR A N 1
ATOM 1222 C CA . TYR A 1 97 ? 0.250 48.845 14.070 1.000 9.661 97 TYR A CA 1
ATOM 1223 C C . TYR A 1 97 ? 1.665 48.514 14.519 1.000 9.391 97 TYR A C 1
ATOM 1224 O O . TYR A 1 97 ? 2.597 48.798 13.755 1.000 11.679 97 TYR A O 1
ATOM 1242 N N . ALA A 1 98 ? 1.872 47.902 15.660 1.000 8.835 98 ALA A N 1
ATOM 1243 C CA . ALA A 1 98 ? 3.223 47.645 16.098 1.000 9.314 98 ALA A CA 1
ATOM 1244 C C . ALA A 1 98 ? 3.912 46.694 15.141 1.000 8.561 98 ALA A C 1
ATOM 1245 O O . ALA A 1 98 ? 3.293 45.759 14.645 1.000 8.695 98 ALA A O 1
ATOM 1252 N N . THR A 1 99 ? 5.199 46.918 14.938 1.000 9.100 99 THR A N 1
ATOM 1253 C CA . THR A 1 99 ? 5.947 46.140 13.952 1.000 9.341 99 THR A CA 1
ATOM 1254 C C . THR A 1 99 ? 6.542 44.889 14.576 1.000 8.923 99 THR A C 1
ATOM 1255 O O . THR A 1 99 ? 6.730 44.775 15.810 1.000 9.107 99 THR A O 1
ATOM 1266 N N . THR A 1 100 ? 6.899 43.945 13.710 1.000 9.306 100 THR A N 1
ATOM 1267 C CA . THR A 1 100 ? 7.606 42.748 14.106 1.000 8.945 100 THR A CA 1
ATOM 1268 C C . THR A 1 100 ? 8.885 43.080 14.884 1.000 7.970 100 THR A C 1
ATOM 1269 O O . THR A 1 100 ? 9.141 42.469 15.947 1.000 8.034 100 THR A O 1
ATOM 1280 N N . GLY A 1 101 ? 9.697 43.994 14.369 1.000 9.208 101 GLY A N 1
ATOM 1281 C CA . GLY A 1 101 ? 10.921 44.338 15.068 1.000 8.953 101 GLY A CA 1
ATOM 1282 C C . GLY A 1 101 ? 10.715 44.826 16.482 1.000 9.733 101 GLY A C 1
ATOM 1283 O O . GLY A 1 101 ? 11.521 44.510 17.349 1.000 9.646 101 GLY A O 1
ATOM 1287 N N . GLU A 1 102 ? 9.650 45.570 16.726 1.000 8.270 102 GLU A N 1
ATOM 1288 C CA . GLU A 1 102 ? 9.392 46.062 18.085 1.000 10.189 102 GLU A CA 1
ATOM 1289 C C . GLU A 1 102 ? 9.053 44.889 19.014 1.000 9.572 102 GLU A C 1
ATOM 1290 O O . GLU A 1 102 ? 9.449 44.864 20.191 1.000 10.356 102 GLU A O 1
ATOM 1302 N N . VAL A 1 103 ? 8.398 43.854 18.507 1.000 8.796 103 VAL A N 1
ATOM 1303 C CA . VAL A 1 103 ? 8.113 42.687 19.328 1.000 8.511 103 VAL A CA 1
ATOM 1304 C C . VAL A 1 103 ? 9.389 41.957 19.721 1.000 8.414 103 VAL A C 1
ATOM 1305 O O . VAL A 1 103 ? 9.585 41.528 20.857 1.000 8.159 103 VAL A O 1
ATOM 1318 N N . ILE A 1 104 ? 10.291 41.784 18.737 1.000 7.859 104 ILE A N 1
ATOM 1319 C CA . ILE A 1 104 ? 11.537 41.075 19.008 1.000 8.323 104 ILE A CA 1
ATOM 1320 C C . ILE A 1 104 ? 12.431 41.858 19.973 1.000 8.900 104 ILE A C 1
ATOM 1321 O O . ILE A 1 104 ? 13.021 41.283 20.907 1.000 8.998 104 ILE A O 1
ATOM 1337 N N . SER A 1 105 ? 12.503 43.183 19.781 1.000 8.893 105 SER A N 1
ATOM 1338 C CA . SER A 1 105 ? 13.268 44.022 20.715 1.000 10.033 105 SER A CA 1
ATOM 1339 C C . SER A 1 105 ? 12.721 43.889 22.134 1.000 9.724 105 SER A C 1
ATOM 1340 O O . SER A 1 105 ? 13.466 43.821 23.116 1.000 9.698 105 SER A O 1
ATOM 1348 N N . HIS A 1 106 ? 11.391 43.898 22.284 1.000 8.998 106 HIS A N 1
ATOM 1349 C CA . HIS A 1 106 ? 10.797 43.777 23.603 1.000 8.495 106 HIS A CA 1
ATOM 1350 C C . HIS A 1 106 ? 11.260 42.469 24.253 1.000 8.945 106 HIS A C 1
ATOM 1351 O O . HIS A 1 106 ? 11.614 42.428 25.433 1.000 8.879 106 HIS A O 1
ATOM 1366 N N . ALA A 1 107 ? 11.258 41.371 23.494 1.000 8.964 107 ALA A N 1
ATOM 1367 C CA . ALA A 1 107 ? 11.573 40.085 24.047 1.000 9.338 107 ALA A CA 1
ATOM 1368 C C . ALA A 1 107 ? 13.038 40.010 24.456 1.000 9.801 107 ALA A C 1
ATOM 1369 O O . ALA A 1 107 ? 13.323 39.445 25.526 1.000 9.213 107 ALA A O 1
ATOM 1376 N N . ILE A 1 108 ? 13.931 40.580 23.634 1.000 9.007 108 ILE A N 1
ATOM 1377 C CA . ILE A 1 108 ? 15.350 40.543 23.974 1.000 9.655 108 ILE A CA 1
ATOM 1378 C C . ILE A 1 108 ? 15.600 41.393 25.206 1.000 9.973 108 ILE A C 1
ATOM 1379 O O . ILE A 1 108 ? 16.304 40.927 26.103 1.000 10.187 108 ILE A O 1
ATOM 1395 N N . ASN A 1 109 ? 15.000 42.575 25.292 1.000 9.403 109 ASN A N 1
ATOM 1396 C CA . ASN A 1 109 ? 15.210 43.405 26.470 1.000 10.589 109 ASN A CA 1
ATOM 1397 C C . ASN A 1 109 ? 14.633 42.726 27.696 1.000 11.171 109 ASN A C 1
ATOM 1398 O O . ASN A 1 109 ? 15.198 42.823 28.790 1.000 11.558 109 ASN A O 1
ATOM 1409 N N . TRP A 1 110 ? 13.503 42.008 27.573 1.000 9.940 110 TRP A N 1
ATOM 1410 C CA . TRP A 1 110 ? 12.948 41.292 28.704 1.000 9.835 110 TRP A CA 1
ATOM 1411 C C . TRP A 1 110 ? 13.917 40.216 29.185 1.000 9.774 110 TRP A C 1
ATOM 1412 O O . TRP A 1 110 ? 14.161 40.047 30.371 1.000 10.545 110 TRP A O 1
ATOM 1433 N N . LEU A 1 111 ? 14.481 39.466 28.274 1.000 9.627 111 LEU A N 1
ATOM 1434 C CA . LEU A 1 111 ? 15.421 38.430 28.643 1.000 10.320 111 LEU A CA 1
ATOM 1435 C C . LEU A 1 111 ? 16.612 39.023 29.370 1.000 10.279 111 LEU A C 1
ATOM 1436 O O . LEU A 1 111 ? 17.012 38.440 30.412 1.000 11.120 111 LEU A O 1
ATOM 1452 N N . ILE A 1 112 ? 17.167 40.120 28.866 1.000 11.019 112 ILE A N 1
ATOM 1453 C CA . ILE A 1 112 ? 18.307 40.749 29.532 1.000 12.390 112 ILE A CA 1
ATOM 1454 C C . ILE A 1 112 ? 17.912 41.237 30.933 1.000 12.493 112 ILE A C 1
ATOM 1455 O O . ILE A 1 112 ? 18.603 40.939 31.930 1.000 15.190 112 ILE A O 1
ATOM 1471 N N . ASN A 1 113 ? 16.803 41.968 31.047 1.000 12.455 113 ASN A N 1
ATOM 1472 C CA . ASN A 1 113 ? 16.481 42.663 32.291 1.000 13.106 113 ASN A CA 1
ATOM 1473 C C . ASN A 1 113 ? 15.832 41.780 33.325 1.000 15.755 113 ASN A C 1
ATOM 1474 O O . ASN A 1 113 ? 16.093 41.944 34.520 1.000 17.451 113 ASN A O 1
ATOM 1485 N N . GLN A 1 114 ? 15.037 40.813 32.895 1.000 13.559 114 GLN A N 1
ATOM 1486 C CA . GLN A 1 114 ? 14.325 39.939 33.809 1.000 13.573 114 GLN A CA 1
ATOM 1487 C C . GLN A 1 114 ? 15.008 38.615 34.123 1.000 15.932 114 GLN A C 1
ATOM 1488 O O . GLN A 1 114 ? 14.755 38.018 35.177 1.000 16.441 114 GLN A O 1
ATOM 1502 N N . GLN A 1 115 ? 15.834 38.104 33.201 1.000 12.748 115 GLN A N 1
ATOM 1503 C CA . GLN A 1 115 ? 16.484 36.821 33.420 1.000 12.697 115 GLN A CA 1
ATOM 1504 C C . GLN A 1 115 ? 18.012 36.920 33.319 1.000 11.483 115 GLN A C 1
ATOM 1505 O O . GLN A 1 115 ? 18.666 35.876 33.456 1.000 14.053 115 GLN A O 1
ATOM 1519 N N . GLY A 1 116 ? 18.572 38.099 33.097 1.000 11.129 116 GLY A N 1
ATOM 1520 C CA . GLY A 1 116 ? 20.005 38.213 32.908 1.000 11.059 116 GLY A CA 1
ATOM 1521 C C . GLY A 1 116 ? 20.538 37.344 31.770 1.000 12.960 116 GLY A C 1
ATOM 1522 O O . GLY A 1 116 ? 21.636 36.808 31.859 1.000 13.733 116 GLY A O 1
ATOM 1526 N N . GLN A 1 117 ? 19.769 37.185 30.694 1.000 11.699 117 GLN A N 1
ATOM 1527 C CA . GLN A 1 117 ? 20.169 36.391 29.553 1.000 11.876 117 GLN A CA 1
ATOM 1528 C C . GLN A 1 117 ? 20.386 37.291 28.347 1.000 11.885 117 GLN A C 1
ATOM 1529 O O . GLN A 1 117 ? 19.498 38.071 27.991 1.000 12.066 117 GLN A O 1
ATOM 1543 N N . VAL A 1 118 ? 21.583 37.228 27.767 1.000 11.922 118 VAL A N 1
ATOM 1544 C CA . VAL A 1 118 ? 21.978 38.110 26.696 1.000 12.814 118 VAL A CA 1
ATOM 1545 C C . VAL A 1 118 ? 22.176 37.286 25.447 1.000 14.262 118 VAL A C 1
ATOM 1546 O O . VAL A 1 118 ? 23.166 36.604 25.270 1.000 15.179 118 VAL A O 1
ATOM 1559 N N . PRO A 1 119 ? 21.165 37.208 24.571 1.000 12.978 119 PRO A N 1
ATOM 1560 C CA . PRO A 1 119 ? 21.355 36.419 23.369 1.000 12.620 119 PRO A CA 1
ATOM 1561 C C . PRO A 1 119 ? 22.355 37.045 22.403 1.000 11.641 119 PRO A C 1
ATOM 1562 O O . PRO A 1 119 ? 22.574 38.226 22.407 1.000 12.808 119 PRO A O 1
ATOM 1573 N N . GLU A 1 120 ? 22.925 36.170 21.579 1.000 12.952 120 GLU A N 1
ATOM 1574 C CA . GLU A 1 120 ? 23.811 36.587 20.501 1.000 13.216 120 GLU A CA 1
ATOM 1575 C C . GLU A 1 120 ? 23.026 36.748 19.197 1.000 11.067 120 GLU A C 1
ATOM 1576 O O . GLU A 1 120 ? 23.116 37.796 18.560 1.000 12.028 120 GLU A O 1
ATOM 1588 N N . ASN A 1 121 ? 22.340 35.671 18.810 1.000 10.399 121 ASN A N 1
ATOM 1589 C CA . ASN A 1 121 ? 21.565 35.665 17.576 1.000 10.547 121 ASN A CA 1
ATOM 1590 C C . ASN A 1 121 ? 20.119 35.288 17.911 1.000 9.870 121 ASN A C 1
ATOM 1591 O O . ASN A 1 121 ? 19.881 34.361 18.658 1.000 10.774 121 ASN A O 1
ATOM 1602 N N . VAL A 1 122 ? 19.191 35.997 17.275 1.000 8.912 122 VAL A N 1
ATOM 1603 C CA . VAL A 1 122 ? 17.793 35.812 17.581 1.000 8.358 122 VAL A CA 1
ATOM 1604 C C . VAL A 1 122 ? 17.048 35.580 16.282 1.000 7.502 122 VAL A C 1
ATOM 1605 O O . VAL A 1 122 ? 17.112 36.411 15.349 1.000 8.379 122 VAL A O 1
ATOM 1618 N N . CYS A 1 123 ? 16.316 34.483 16.220 1.000 8.004 123 CYS A N 1
ATOM 1619 C CA . CYS A 1 123 ? 15.494 34.146 15.056 1.000 6.921 123 CYS A CA 1
ATOM 1620 C C . CYS A 1 123 ? 14.037 34.491 15.306 1.000 7.144 123 CYS A C 1
ATOM 1621 O O . CYS A 1 123 ? 13.440 33.898 16.190 1.000 8.293 123 CYS A O 1
ATOM 1629 N N . CYS A 1 124 ? 13.518 35.453 14.546 1.000 6.623 124 CYS A N 1
ATOM 1630 C CA . CYS A 1 124 ? 12.090 35.697 14.550 1.000 7.151 124 CYS A CA 1
ATOM 1631 C C . CYS A 1 124 ? 11.464 34.673 13.619 1.000 7.346 124 CYS A C 1
ATOM 1632 O O . CYS A 1 124 ? 11.685 34.719 12.415 1.000 7.065 124 CYS A O 1
ATOM 1640 N N . LEU A 1 125 ? 10.655 33.781 14.177 1.000 7.265 125 LEU A N 1
ATOM 1641 C CA . LEU A 1 125 ? 10.044 32.695 13.450 1.000 6.736 125 LEU A CA 1
ATOM 1642 C C . LEU A 1 125 ? 8.536 32.890 13.481 1.000 6.751 125 LEU A C 1
ATOM 1643 O O . LEU A 1 125 ? 7.924 32.936 14.547 1.000 6.743 125 LEU A O 1
ATOM 1659 N N . TYR A 1 126 ? 7.952 33.111 12.305 1.000 6.933 126 TYR A N 1
ATOM 1660 C CA . TYR A 1 126 ? 6.518 33.376 12.251 1.000 7.028 126 TYR A CA 1
ATOM 1661 C C . TYR A 1 126 ? 5.716 32.101 12.537 1.000 7.507 126 TYR A C 1
ATOM 1662 O O . TYR A 1 126 ? 6.170 30.983 12.290 1.000 7.693 126 TYR A O 1
ATOM 1680 N N . ALA A 1 127 ? 4.488 32.313 13.023 1.000 7.300 127 ALA A N 1
ATOM 1681 C CA . ALA A 1 127 ? 3.584 31.255 13.447 1.000 7.253 127 ALA A CA 1
ATOM 1682 C C . ALA A 1 127 ? 2.764 30.702 12.305 1.000 8.622 127 ALA A C 1
ATOM 1683 O O . ALA A 1 127 ? 2.133 29.685 12.513 1.000 9.444 127 ALA A O 1
ATOM 1690 N N . THR A 1 128 ? 2.743 31.378 11.140 1.000 8.783 128 THR A N 1
ATOM 1691 C CA . THR A 1 128 ? 1.945 30.955 9.988 1.000 10.992 128 THR A CA 1
ATOM 1692 C C . THR A 1 128 ? 2.855 30.625 8.825 1.000 11.585 128 THR A C 1
ATOM 1693 O O . THR A 1 128 ? 2.802 31.239 7.758 1.000 13.350 128 THR A O 1
ATOM 1704 N N . ALA A 1 129 ? 3.681 29.621 9.046 1.000 10.897 129 ALA A N 1
ATOM 1705 C CA . ALA A 1 129 ? 4.702 29.224 8.095 1.000 11.078 129 ALA A CA 1
ATOM 1706 C C . ALA A 1 129 ? 4.815 27.697 8.105 1.000 10.528 129 ALA A C 1
ATOM 1707 O O . ALA A 1 129 ? 5.863 27.117 8.397 1.000 10.440 129 ALA A O 1
ATOM 1714 N N . PRO A 1 130 ? 3.727 26.964 7.784 1.000 10.055 130 PRO A N 1
ATOM 1715 C CA . PRO A 1 130 ? 3.760 25.532 8.020 1.000 11.533 130 PRO A CA 1
ATOM 1716 C C . PRO A 1 130 ? 4.729 24.762 7.127 1.000 11.032 130 PRO A C 1
ATOM 1717 O O . PRO A 1 130 ? 5.085 23.639 7.462 1.000 12.293 130 PRO A O 1
ATOM 1728 N N . PHE A 1 131 ? 5.173 25.358 6.031 1.000 11.281 131 PHE A N 1
ATOM 1729 C CA . PHE A 1 131 ? 6.123 24.729 5.120 1.000 12.499 131 PHE A CA 1
ATOM 1730 C C . PHE A 1 131 ? 7.568 24.966 5.541 1.000 12.400 131 PHE A C 1
ATOM 1731 O O . PHE A 1 131 ? 8.485 24.495 4.869 1.000 14.053 131 PHE A O 1
ATOM 1748 N N . VAL A 1 132 ? 7.801 25.658 6.661 1.000 11.141 132 VAL A N 1
ATOM 1749 C CA . VAL A 1 132 ? 9.148 26.020 7.062 1.000 12.340 132 VAL A CA 1
ATOM 1750 C C . VAL A 1 132 ? 9.965 24.745 7.245 1.000 12.508 132 VAL A C 1
ATOM 1751 O O . VAL A 1 132 ? 9.517 23.770 7.848 1.000 14.043 132 VAL A O 1
ATOM 1764 N N . GLU A 1 133 ? 11.206 24.772 6.756 1.000 12.662 133 GLU A N 1
ATOM 1765 C CA . GLU A 1 133 ? 12.066 23.602 6.853 1.000 13.414 133 GLU A CA 1
ATOM 1766 C C . GLU A 1 133 ? 13.112 23.792 7.924 1.000 11.745 133 GLU A C 1
ATOM 1767 O O . GLU A 1 133 ? 13.873 24.766 7.948 1.000 11.796 133 GLU A O 1
ATOM 1779 N N . PRO A 1 134 ? 13.263 22.842 8.877 1.000 11.551 134 PRO A N 1
ATOM 1780 C CA . PRO A 1 134 ? 14.307 22.923 9.870 1.000 12.980 134 PRO A CA 1
ATOM 1781 C C . PRO A 1 134 ? 15.691 23.231 9.321 1.000 13.866 134 PRO A C 1
ATOM 1782 O O . PRO A 1 134 ? 16.442 24.004 9.922 1.000 13.648 134 PRO A O 1
ATOM 1793 N N . ASP A 1 135 ? 16.057 22.583 8.199 1.000 14.513 135 ASP A N 1
ATOM 1794 C CA . ASP A 1 135 ? 17.392 22.751 7.671 1.000 16.070 135 ASP A CA 1
ATOM 1795 C C . ASP A 1 135 ? 17.630 24.195 7.222 1.000 14.197 135 ASP A C 1
ATOM 1796 O O . ASP A 1 135 ? 18.752 24.693 7.365 1.000 15.968 135 ASP A O 1
ATOM 1805 N N . ASP A 1 136 ? 16.572 24.892 6.747 1.000 13.320 136 ASP A N 1
ATOM 1806 C CA . ASP A 1 136 ? 16.678 26.282 6.338 1.000 11.893 136 ASP A CA 1
ATOM 1807 C C . ASP A 1 136 ? 16.918 27.162 7.564 1.000 11.761 136 ASP A C 1
ATOM 1808 O O . ASP A 1 136 ? 17.646 28.155 7.469 1.000 9.947 136 ASP A O 1
ATOM 1817 N N . LEU A 1 137 ? 16.275 26.860 8.697 1.000 10.554 137 LEU A N 1
ATOM 1818 C CA . LEU A 1 137 ? 16.527 27.621 9.917 1.000 9.972 137 LEU A CA 1
ATOM 1819 C C . LEU A 1 137 ? 18.001 27.566 10.325 1.000 11.920 137 LEU A C 1
ATOM 1820 O O . LEU A 1 137 ? 18.616 28.601 10.619 1.000 12.265 137 LEU A O 1
ATOM 1836 N N . CYS A 1 138 ? 18.597 26.371 10.259 1.000 12.493 138 CYS A N 1
ATOM 1837 C CA . CYS A 1 138 ? 19.986 26.257 10.692 1.000 13.974 138 CYS A CA 1
ATOM 1838 C C . CYS A 1 138 ? 20.915 26.872 9.634 1.000 12.106 138 CYS A C 1
ATOM 1839 O O . CYS A 1 138 ? 21.930 27.509 9.971 1.000 13.583 138 CYS A O 1
ATOM 1847 N N . GLN A 1 139 ? 20.577 26.735 8.353 1.000 12.069 139 GLN A N 1
ATOM 1848 C CA . GLN A 1 139 ? 21.400 27.334 7.296 1.000 14.054 139 GLN A CA 1
ATOM 1849 C C . GLN A 1 139 ? 21.398 28.856 7.433 1.000 13.522 139 GLN A C 1
ATOM 1850 O O . GLN A 1 139 ? 22.381 29.536 7.195 1.000 12.952 139 GLN A O 1
ATOM 1864 N N . GLY A 1 140 ? 20.244 29.450 7.756 1.000 11.357 140 GLY A N 1
ATOM 1865 C CA . GLY A 1 140 ? 20.170 30.883 7.912 1.000 10.951 140 GLY A CA 1
ATOM 1866 C C . GLY A 1 140 ? 21.100 31.389 9.004 1.000 10.037 140 GLY A C 1
ATOM 1867 O O . GLY A 1 140 ? 21.736 32.421 8.829 1.000 9.871 140 GLY A O 1
ATOM 1871 N N . LEU A 1 141 ? 21.233 30.639 10.101 1.000 10.520 141 LEU A N 1
ATOM 1872 C CA . LEU A 1 141 ? 22.178 30.970 11.152 1.000 10.826 141 LEU A CA 1
ATOM 1873 C C . LEU A 1 141 ? 23.629 30.890 10.651 1.000 10.769 141 LEU A C 1
ATOM 1874 O O . LEU A 1 141 ? 24.383 31.792 10.965 1.000 11.304 141 LEU A O 1
ATOM 1890 N N . GLU A 1 142 ? 23.943 29.856 9.878 1.000 12.673 142 GLU A N 1
ATOM 1891 C CA . GLU A 1 142 ? 25.303 29.725 9.373 1.000 14.239 142 GLU A CA 1
ATOM 1892 C C . GLU A 1 142 ? 25.645 30.880 8.453 1.000 13.418 142 GLU A C 1
ATOM 1893 O O . GLU A 1 142 ? 26.755 31.421 8.531 1.000 13.443 142 GLU A O 1
ATOM 1905 N N . LEU A 1 143 ? 24.703 31.346 7.650 1.000 11.194 143 LEU A N 1
ATOM 1906 C CA . LEU A 1 143 ? 24.956 32.466 6.767 1.000 11.969 143 LEU A CA 1
ATOM 1907 C C . LEU A 1 143 ? 25.156 33.742 7.574 1.000 11.745 143 LEU A C 1
ATOM 1908 O O . LEU A 1 143 ? 26.087 34.550 7.356 1.000 12.058 143 LEU A O 1
ATOM 1924 N N . LEU A 1 144 ? 24.286 33.963 8.579 1.000 10.324 144 LEU A N 1
ATOM 1925 C CA . LEU A 1 144 ? 24.371 35.162 9.392 1.000 9.948 144 LEU A CA 1
ATOM 1926 C C . LEU A 1 144 ? 25.744 35.294 10.070 1.000 11.056 144 LEU A C 1
ATOM 1927 O O . LEU A 1 144 ? 26.337 36.389 10.137 1.000 12.322 144 LEU A O 1
ATOM 1943 N N . THR A 1 145 ? 26.234 34.179 10.584 1.000 11.075 145 THR A N 1
ATOM 1944 C CA . THR A 1 145 ? 27.427 34.215 11.420 1.000 11.426 145 THR A CA 1
ATOM 1945 C C . THR A 1 145 ? 28.702 34.014 10.621 1.000 12.380 145 THR A C 1
ATOM 1946 O O . THR A 1 145 ? 29.751 33.966 11.241 1.000 12.906 145 THR A O 1
ATOM 1957 N N . PHE A 1 146 ? 28.637 33.986 9.290 1.000 11.082 146 PHE A N 1
ATOM 1958 C CA . PHE A 1 146 ? 29.844 33.921 8.457 1.000 11.267 146 PHE A CA 1
ATOM 1959 C C . PHE A 1 146 ? 30.357 35.309 8.084 1.000 12.604 146 PHE A C 1
ATOM 1960 O O . PHE A 1 146 ? 31.501 35.431 7.611 1.000 12.183 146 PHE A O 1
ATOM 1977 N N . ASN A 1 147 ? 29.621 36.394 8.329 1.000 12.198 147 ASN A N 1
ATOM 1978 C CA . ASN A 1 147 ? 30.038 37.720 7.895 1.000 13.181 147 ASN A CA 1
ATOM 1979 C C . ASN A 1 147 ? 29.615 38.794 8.884 1.000 14.588 147 ASN A C 1
ATOM 1980 O O . ASN A 1 147 ? 28.422 38.907 9.206 1.000 13.181 147 ASN A O 1
ATOM 1991 N N . LYS A 1 148 ? 30.558 39.544 9.475 1.000 14.780 148 LYS A N 1
ATOM 1992 C CA . LYS A 1 148 ? 30.185 40.459 10.530 1.000 14.931 148 LYS A CA 1
ATOM 1993 C C . LYS A 1 148 ? 29.314 41.592 10.000 1.000 16.493 148 LYS A C 1
ATOM 1994 O O . LYS A 1 148 ? 28.589 42.167 10.808 1.000 17.332 148 LYS A O 1
ATOM 2013 N N . GLU A 1 149 ? 29.425 41.888 8.699 1.000 15.738 149 GLU A N 1
ATOM 2014 C CA . GLU A 1 149 ? 28.641 42.954 8.084 1.000 17.525 149 GLU A CA 1
ATOM 2015 C C . GLU A 1 149 ? 27.178 42.535 7.989 1.000 17.273 149 GLU A C 1
ATOM 2016 O O . GLU A 1 149 ? 26.330 43.409 7.819 1.000 20.378 149 GLU A O 1
ATOM 2022 N N . CYS A 1 150 ? 26.899 41.247 7.976 1.000 13.242 150 CYS A N 1
ATOM 2023 C CA . CYS A 1 150 ? 25.533 40.761 7.807 1.000 12.391 150 CYS A CA 1
ATOM 2024 C C . CYS A 1 150 ? 24.778 40.880 9.124 1.000 13.336 150 CYS A C 1
ATOM 2025 O O . CYS A 1 150 ? 25.189 40.348 10.151 1.000 14.371 150 CYS A O 1
ATOM 2033 N N . GLN A 1 151 ? 23.691 41.651 9.124 1.000 11.490 151 GLN A N 1
ATOM 2034 C CA . GLN A 1 151 ? 22.907 41.896 10.321 1.000 11.424 151 GLN A CA 1
ATOM 2035 C C . GLN A 1 151 ? 21.668 41.000 10.381 1.000 9.798 151 GLN A C 1
ATOM 2036 O O . GLN A 1 151 ? 21.230 40.675 11.486 1.000 9.886 151 GLN A O 1
ATOM 2050 N N . PHE A 1 152 ? 21.114 40.619 9.225 1.000 9.518 152 PHE A N 1
ATOM 2051 C CA . PHE A 1 152 ? 19.936 39.770 9.152 1.000 8.814 152 PHE A CA 1
ATOM 2052 C C . PHE A 1 152 ? 20.072 38.764 8.019 1.000 8.698 152 PHE A C 1
ATOM 2053 O O . PHE A 1 152 ? 20.703 39.040 6.988 1.000 9.170 152 PHE A O 1
ATOM 2070 N N . VAL A 1 153 ? 19.342 37.647 8.125 1.000 8.358 153 VAL A N 1
ATOM 2071 C CA . VAL A 1 153 ? 19.139 36.677 7.073 1.000 8.974 153 VAL A CA 1
ATOM 2072 C C . VAL A 1 153 ? 17.679 36.259 7.130 1.000 9.342 153 VAL A C 1
ATOM 2073 O O . VAL A 1 153 ? 17.231 35.808 8.195 1.000 9.791 153 VAL A O 1
ATOM 2086 N N . PHE A 1 154 ? 16.941 36.401 6.032 1.000 8.858 154 PHE A N 1
ATOM 2087 C CA . PHE A 1 154 ? 15.540 35.966 6.035 1.000 7.787 154 PHE A CA 1
ATOM 2088 C C . PHE A 1 154 ? 15.209 35.097 4.835 1.000 7.914 154 PHE A C 1
ATOM 2089 O O . PHE A 1 154 ? 15.873 35.129 3.801 1.000 9.076 154 PHE A O 1
ATOM 2106 N N . SER A 1 155 ? 14.117 34.351 4.942 1.000 7.516 155 SER A N 1
ATOM 2107 C CA . SER A 1 155 ? 13.578 33.530 3.895 1.000 8.987 155 SER A CA 1
ATOM 2108 C C . SER A 1 155 ? 12.894 34.413 2.854 1.000 8.919 155 SER A C 1
ATOM 2109 O O . SER A 1 155 ? 12.015 35.223 3.202 1.000 9.274 155 SER A O 1
ATOM 2117 N N . ALA A 1 156 ? 13.219 34.232 1.578 1.000 10.561 156 ALA A N 1
ATOM 2118 C CA . ALA A 1 156 ? 12.618 34.985 0.473 1.000 9.638 156 ALA A CA 1
ATOM 2119 C C . ALA A 1 156 ? 12.308 34.073 -0.694 1.000 10.800 156 ALA A C 1
ATOM 2120 O O . ALA A 1 156 ? 12.814 32.969 -0.773 1.000 11.547 156 ALA A O 1
ATOM 2127 N N . THR A 1 157 ? 11.547 34.589 -1.665 1.000 10.723 157 THR A N 1
ATOM 2128 C CA . THR A 1 157 ? 11.225 33.833 -2.851 1.000 11.478 157 THR A CA 1
ATOM 2129 C C . THR A 1 157 ? 11.052 34.811 -4.002 1.000 11.442 157 THR A C 1
ATOM 2130 O O . THR A 1 157 ? 10.772 36.012 -3.816 1.000 12.406 157 THR A O 1
ATOM 2141 N N . ARG A 1 158 ? 11.212 34.290 -5.216 1.000 11.471 158 ARG A N 1
ATOM 2142 C CA . ARG A 1 158 ? 11.052 35.078 -6.429 1.000 12.729 158 ARG A CA 1
ATOM 2143 C C . ARG A 1 158 ? 9.575 35.287 -6.755 1.000 14.137 158 ARG A C 1
ATOM 2144 O O . ARG A 1 158 ? 8.764 34.396 -6.617 1.000 16.894 158 ARG A O 1
ATOM 2165 N N . PHE A 1 159 ? 9.227 36.493 -7.225 1.000 12.642 159 PHE A N 1
ATOM 2166 C CA . PHE A 1 159 ? 7.936 36.679 -7.863 1.000 13.164 159 PHE A CA 1
ATOM 2167 C C . PHE A 1 159 ? 7.933 35.911 -9.185 1.000 15.120 159 PHE A C 1
ATOM 2168 O O . PHE A 1 159 ? 8.866 36.062 -9.973 1.000 17.455 159 PHE A O 1
ATOM 2185 N N . SER A 1 160 ? 6.853 35.203 -9.467 1.000 17.954 160 SER A N 1
ATOM 2186 C CA . SER A 1 160 ? 6.770 34.435 -10.702 1.000 20.088 160 SER A CA 1
ATOM 2187 C C . SER A 1 160 ? 6.367 35.293 -11.880 1.000 17.993 160 SER A C 1
ATOM 2188 O O . SER A 1 160 ? 6.549 34.854 -13.011 1.000 22.152 160 SER A O 1
ATOM 2196 N N . PHE A 1 161 ? 5.743 36.439 -11.611 1.000 13.975 161 PHE A N 1
ATOM 2197 C CA . PHE A 1 161 ? 5.300 37.336 -12.659 1.000 12.783 161 PHE A CA 1
ATOM 2198 C C . PHE A 1 161 ? 5.982 38.669 -12.464 1.000 11.582 161 PHE A C 1
ATOM 2199 O O . PHE A 1 161 ? 6.190 39.108 -11.326 1.000 12.748 161 PHE A O 1
ATOM 2216 N N . PRO A 1 162 ? 6.372 39.398 -13.521 1.000 10.551 162 PRO A N 1
ATOM 2217 C CA . PRO A 1 162 ? 7.116 40.636 -13.327 1.000 10.776 162 PRO A CA 1
ATOM 2218 C C . PRO A 1 162 ? 6.274 41.713 -12.651 1.000 10.601 162 PRO A C 1
ATOM 2219 O O . PRO A 1 162 ? 5.258 42.153 -13.165 1.000 11.203 162 PRO A O 1
ATOM 2230 N N . ILE A 1 163 ? 6.716 42.208 -11.502 1.000 10.651 163 ILE A N 1
ATOM 2231 C CA . ILE A 1 163 ? 5.980 43.224 -10.777 1.000 10.994 163 ILE A CA 1
ATOM 2232 C C . ILE A 1 163 ? 5.855 44.513 -11.582 1.000 10.320 163 ILE A C 1
ATOM 2233 O O . ILE A 1 163 ? 4.931 45.307 -11.379 1.000 9.963 163 ILE A O 1
ATOM 2249 N N . GLN A 1 164 ? 6.799 44.738 -12.496 1.000 10.165 164 GLN A N 1
ATOM 2250 C CA . GLN A 1 164 ? 6.774 45.940 -13.325 1.000 9.860 164 GLN A CA 1
ATOM 2251 C C . GLN A 1 164 ? 5.587 45.927 -14.299 1.000 10.349 164 GLN A C 1
ATOM 2252 O O . GLN A 1 164 ? 5.269 46.982 -14.827 1.000 10.543 164 GLN A O 1
ATOM 2266 N N . ARG A 1 165 ? 4.981 44.741 -14.520 1.000 9.434 165 ARG A N 1
ATOM 2267 C CA . ARG A 1 165 ? 3.818 44.645 -15.409 1.000 8.935 165 ARG A CA 1
ATOM 2268 C C . ARG A 1 165 ? 2.528 44.431 -14.609 1.000 9.186 165 ARG A C 1
ATOM 2269 O O . ARG A 1 165 ? 1.498 44.051 -15.154 1.000 10.903 165 ARG A O 1
ATOM 2290 N N . ALA A 1 166 ? 2.553 44.730 -13.308 1.000 8.825 166 ALA A N 1
ATOM 2291 C CA . ALA A 1 166 ? 1.357 44.637 -12.475 1.000 8.815 166 ALA A CA 1
ATOM 2292 C C . ALA A 1 166 ? 0.282 45.625 -12.881 1.000 9.157 166 ALA A C 1
ATOM 2293 O O . ALA A 1 166 ? 0.546 46.685 -13.454 1.000 9.499 166 ALA A O 1
ATOM 2300 N N . ILE A 1 167 ? -0.941 45.231 -12.544 1.000 9.468 167 ILE A N 1
ATOM 2301 C CA . ILE A 1 167 ? -2.106 46.076 -12.765 1.000 9.590 167 ILE A CA 1
ATOM 2302 C C . ILE A 1 167 ? -2.853 46.355 -11.461 1.000 10.695 167 ILE A C 1
ATOM 2303 O O . ILE A 1 167 ? -2.768 45.622 -10.456 1.000 11.029 167 ILE A O 1
ATOM 2319 N N . LYS A 1 168 ? -3.665 47.402 -11.542 1.000 12.137 168 LYS A N 1
ATOM 2320 C CA . LYS A 1 168 ? -4.611 47.751 -10.500 1.000 13.024 168 LYS A CA 1
ATOM 2321 C C . LYS A 1 168 ? -5.989 47.820 -11.145 1.000 11.661 168 LYS A C 1
ATOM 2322 O O . LYS A 1 168 ? -6.122 47.874 -12.386 1.000 12.224 168 LYS A O 1
ATOM 2341 N N . LEU A 1 169 ? -7.035 47.766 -10.296 1.000 11.395 169 LEU A N 1
ATOM 2342 C CA . LEU A 1 169 ? -8.416 47.741 -10.734 1.000 11.958 169 LEU A CA 1
ATOM 2343 C C . LEU A 1 169 ? -9.140 48.884 -10.022 1.000 13.456 169 LEU A C 1
ATOM 2344 O O . LEU A 1 169 ? -9.006 49.007 -8.818 1.000 16.728 169 LEU A O 1
ATOM 2360 N N . ASP A 1 170 ? -9.924 49.645 -10.781 1.000 13.867 170 ASP A N 1
ATOM 2361 C CA . ASP A 1 170 ? -10.724 50.704 -10.139 1.000 14.376 170 ASP A CA 1
ATOM 2362 C C . ASP A 1 170 ? -11.986 50.117 -9.518 1.000 15.467 170 ASP A C 1
ATOM 2363 O O . ASP A 1 170 ? -12.214 48.922 -9.526 1.000 17.551 170 ASP A O 1
ATOM 2372 N N . GLU A 1 171 ? -12.823 50.977 -8.927 1.000 18.729 171 GLU A N 1
ATOM 2373 C CA . GLU A 1 171 ? -13.998 50.488 -8.223 1.000 22.402 171 GLU A CA 1
ATOM 2374 C C . GLU A 1 171 ? -15.039 49.927 -9.188 1.000 22.427 171 GLU A C 1
ATOM 2375 O O . GLU A 1 171 ? -15.925 49.216 -8.746 1.000 24.418 171 GLU A O 1
ATOM 2387 N N . SER A 1 172 ? -14.919 50.203 -10.499 1.000 19.371 172 SER A N 1
ATOM 2388 C CA . SER A 1 172 ? -15.776 49.600 -11.509 1.000 19.984 172 SER A CA 1
ATOM 2389 C C . SER A 1 172 ? -15.054 48.482 -12.275 1.000 18.199 172 SER A C 1
ATOM 2390 O O . SER A 1 172 ? -15.616 47.996 -13.240 1.000 19.600 172 SER A O 1
ATOM 2398 N N . GLY A 1 173 ? -13.886 48.046 -11.783 1.000 16.872 173 GLY A N 1
ATOM 2399 C CA . GLY A 1 173 ? -13.173 46.902 -12.346 1.000 15.092 173 GLY A CA 1
ATOM 2400 C C . GLY A 1 173 ? -12.286 47.223 -13.549 1.000 15.272 173 GLY A C 1
ATOM 2401 O O . GLY A 1 173 ? -11.746 46.295 -14.140 1.000 15.780 173 GLY A O 1
ATOM 2405 N N . TRP A 1 174 ? -12.115 48.481 -13.942 1.000 13.519 174 TRP A N 1
ATOM 2406 C CA . TRP A 1 174 ? -11.290 48.812 -15.089 1.000 12.573 174 TRP A CA 1
ATOM 2407 C C . TRP A 1 174 ? -9.815 48.711 -14.726 1.000 12.247 174 TRP A C 1
ATOM 2408 O O . TRP A 1 174 ? -9.364 49.170 -13.659 1.000 12.117 174 TRP A O 1
ATOM 2429 N N . VAL A 1 175 ? -9.011 48.256 -15.697 1.000 11.449 175 VAL A N 1
ATOM 2430 C CA . VAL A 1 175 ? -7.606 47.971 -15.504 1.000 10.786 175 VAL A CA 1
ATOM 2431 C C . VAL A 1 175 ? -6.748 49.181 -15.795 1.000 10.465 175 VAL A C 1
ATOM 2432 O O . VAL A 1 175 ? -6.964 49.893 -16.751 1.000 11.658 175 VAL A O 1
ATOM 2445 N N . SER A 1 176 ? -5.716 49.372 -14.974 1.000 11.090 176 SER A N 1
ATOM 2446 C CA . SER A 1 176 ? -4.587 50.220 -15.309 1.000 11.704 176 SER A CA 1
ATOM 2447 C C . SER A 1 176 ? -3.287 49.571 -14.871 1.000 10.872 176 SER A C 1
ATOM 2448 O O . SER A 1 176 ? -3.239 48.793 -13.928 1.000 11.320 176 SER A O 1
ATOM 2456 N N . MET A 1 177 ? -2.199 49.908 -15.530 1.000 11.732 177 MET A N 1
ATOM 2457 C CA . MET A 1 177 ? -0.901 49.411 -15.103 1.000 10.908 177 MET A CA 1
ATOM 2458 C C . MET A 1 177 ? -0.321 50.348 -14.041 1.000 13.314 177 MET A C 1
ATOM 2459 O O . MET A 1 177 ? -0.409 51.579 -14.181 1.000 14.897 177 MET A O 1
ATOM 2473 N N . PHE A 1 178 ? 0.449 49.778 -13.106 1.000 12.096 178 PHE A N 1
ATOM 2474 C CA . PHE A 1 178 ? 1.309 50.613 -12.269 1.000 13.576 178 PHE A CA 1
ATOM 2475 C C . PHE A 1 178 ? 2.320 51.383 -13.125 1.000 15.734 178 PHE A C 1
ATOM 2476 O O . PHE A 1 178 ? 2.609 52.558 -12.815 1.000 16.899 178 PHE A O 1
ATOM 2493 N N . HIS A 1 179 ? 2.925 50.734 -14.144 1.000 12.985 179 HIS A N 1
ATOM 2494 C CA . HIS A 1 179 ? 4.002 51.259 -14.976 1.000 14.447 179 HIS A CA 1
ATOM 2495 C C . HIS A 1 179 ? 3.659 50.995 -16.440 1.000 14.467 179 HIS A C 1
ATOM 2496 O O . HIS A 1 179 ? 4.069 49.983 -17.009 1.000 12.665 179 HIS A O 1
ATOM 2511 N N . PRO A 1 180 ? 2.822 51.832 -17.066 1.000 14.421 180 PRO A N 1
ATOM 2512 C CA . PRO A 1 180 ? 2.293 51.571 -18.392 1.000 15.368 180 PRO A CA 1
ATOM 2513 C C . PRO A 1 180 ? 3.353 51.456 -19.490 1.000 14.129 180 PRO A C 1
ATOM 2514 O O . PRO A 1 180 ? 3.093 50.899 -20.550 1.000 14.753 180 PRO A O 1
ATOM 2525 N N . GLU A 1 181 ? 4.535 51.992 -19.220 1.000 15.083 181 GLU A N 1
ATOM 2526 C CA . GLU A 1 181 ? 5.633 51.895 -20.166 1.000 14.632 181 GLU A CA 1
ATOM 2527 C C . GLU A 1 181 ? 6.058 50.449 -20.427 1.000 14.578 181 GLU A C 1
ATOM 2528 O O . GLU A 1 181 ? 6.771 50.188 -21.388 1.000 16.029 181 GLU A O 1
ATOM 2540 N N . TYR A 1 182 ? 5.648 49.516 -19.560 1.000 12.537 182 TYR A N 1
ATOM 2541 C CA . TYR A 1 182 ? 6.059 48.118 -19.694 1.000 12.846 182 TYR A CA 1
ATOM 2542 C C . TYR A 1 182 ? 4.949 47.220 -20.272 1.000 12.340 182 TYR A C 1
ATOM 2543 O O . TYR A 1 182 ? 5.125 46.004 -20.289 1.000 12.481 182 TYR A O 1
ATOM 2561 N N . GLN A 1 183 ? 3.939 47.821 -20.880 1.000 11.756 183 GLN A N 1
ATOM 2562 C CA . GLN A 1 183 ? 2.855 47.080 -21.521 1.000 11.738 183 GLN A CA 1
ATOM 2563 C C . GLN A 1 183 ? 3.388 45.950 -22.403 1.000 13.684 183 GLN A C 1
ATOM 2564 O O . GLN A 1 183 ? 2.846 44.826 -22.379 1.000 13.433 183 GLN A O 1
ATOM 2578 N N . LEU A 1 184 ? 4.358 46.242 -23.275 1.000 12.737 184 LEU A N 1
ATOM 2579 C CA . LEU A 1 184 ? 4.794 45.252 -24.267 1.000 13.587 184 LEU A CA 1
ATOM 2580 C C . LEU A 1 184 ? 6.166 44.684 -23.971 1.000 14.369 184 LEU A C 1
ATOM 2581 O O . LEU A 1 184 ? 6.741 43.957 -24.784 1.000 16.367 184 LEU A O 1
ATOM 2597 N N . THR A 1 185 ? 6.702 44.962 -22.793 1.000 14.018 185 THR A N 1
ATOM 2598 C CA . THR A 1 185 ? 8.031 44.503 -22.427 1.000 13.164 185 THR A CA 1
ATOM 2599 C C . THR A 1 185 ? 8.049 43.008 -22.113 1.000 12.487 185 THR A C 1
ATOM 2600 O O . THR A 1 185 ? 7.158 42.528 -21.399 1.000 11.946 185 THR A O 1
ATOM 2611 N N . ARG A 1 186 ? 9.031 42.264 -22.653 1.000 14.035 186 ARG A N 1
ATOM 2612 C CA . ARG A 1 186 ? 9.243 40.875 -22.325 1.000 13.632 186 ARG A CA 1
ATOM 2613 C C . ARG A 1 186 ? 9.665 40.717 -20.866 1.000 13.946 186 ARG A C 1
ATOM 2614 O O . ARG A 1 186 ? 10.478 41.485 -20.360 1.000 12.612 186 ARG A O 1
ATOM 2635 N N . SER A 1 187 ? 9.204 39.635 -20.218 1.000 14.266 187 SER A N 1
ATOM 2636 C CA . SER A 1 187 ? 9.575 39.349 -18.847 1.000 15.460 187 SER A CA 1
ATOM 2637 C C . SER A 1 187 ? 11.088 39.301 -18.679 1.000 15.849 187 SER A C 1
ATOM 2638 O O . SER A 1 187 ? 11.618 39.731 -17.660 1.000 15.659 187 SER A O 1
ATOM 2646 N N . GLN A 1 188 ? 11.776 38.753 -19.689 1.000 16.421 188 GLN A N 1
ATOM 2647 C CA . GLN A 1 188 ? 13.208 38.513 -19.534 1.000 18.905 188 GLN A CA 1
ATOM 2648 C C . GLN A 1 188 ? 14.009 39.797 -19.687 1.000 19.270 188 GLN A C 1
ATOM 2649 O O . GLN A 1 188 ? 15.205 39.802 -19.387 1.000 21.714 188 GLN A O 1
ATOM 2663 N N . ASP A 1 189 ? 13.370 40.889 -20.061 1.000 16.612 189 ASP A N 1
ATOM 2664 C CA . ASP A 1 189 ? 14.030 42.172 -20.194 1.000 16.806 189 ASP A CA 1
ATOM 2665 C C . ASP A 1 189 ? 13.786 43.049 -18.970 1.000 18.956 189 ASP A C 1
ATOM 2666 O O . ASP A 1 189 ? 14.077 44.234 -19.014 1.000 19.107 189 ASP A O 1
ATOM 2675 N N . LEU A 1 190 ? 13.263 42.475 -17.877 1.000 15.603 190 LEU A N 1
ATOM 2676 C CA . LEU A 1 190 ? 12.994 43.239 -16.661 1.000 14.563 190 LEU A CA 1
ATOM 2677 C C . LEU A 1 190 ? 13.821 42.639 -15.528 1.000 14.797 190 LEU A C 1
ATOM 2678 O O . LEU A 1 190 ? 13.977 41.422 -15.449 1.000 17.512 190 LEU A O 1
ATOM 2694 N N . GLU A 1 191 ? 14.279 43.502 -14.627 1.000 14.738 191 GLU A N 1
ATOM 2695 C CA . GLU A 1 191 ? 15.048 42.988 -13.519 1.000 17.706 191 GLU A CA 1
ATOM 2696 C C . GLU A 1 191 ? 14.193 42.152 -12.570 1.000 16.239 191 GLU A C 1
ATOM 2697 O O . GLU A 1 191 ? 12.994 42.396 -12.354 1.000 16.340 191 GLU A O 1
ATOM 2709 N N . GLU A 1 192 ? 14.825 41.113 -12.035 1.000 15.617 192 GLU A N 1
ATOM 2710 C CA . GLU A 1 192 ? 14.166 40.151 -11.165 1.000 16.260 192 GLU A CA 1
ATOM 2711 C C . GLU A 1 192 ? 13.794 40.805 -9.842 1.000 13.055 192 GLU A C 1
ATOM 2712 O O . GLU A 1 192 ? 14.488 41.655 -9.333 1.000 13.670 192 GLU A O 1
ATOM 2724 N N . ALA A 1 193 ? 12.659 40.357 -9.315 1.000 12.235 193 ALA A N 1
ATOM 2725 C CA . ALA A 1 193 ? 12.149 40.809 -8.021 1.000 11.450 193 ALA A CA 1
ATOM 2726 C C . ALA A 1 193 ? 11.819 39.595 -7.177 1.000 10.335 193 ALA A C 1
ATOM 2727 O O . ALA A 1 193 ? 11.386 38.540 -7.646 1.000 10.994 193 ALA A O 1
ATOM 2734 N N . TYR A 1 194 ? 11.952 39.828 -5.865 1.000 9.880 194 TYR A N 1
ATOM 2735 C CA . TYR A 1 194 ? 11.720 38.833 -4.824 1.000 9.858 194 TYR A CA 1
ATOM 2736 C C . TYR A 1 194 ? 10.856 39.450 -3.724 1.000 8.983 194 TYR A C 1
ATOM 2737 O O . TYR A 1 194 ? 10.691 40.653 -3.679 1.000 9.108 194 TYR A O 1
ATOM 2755 N N . HIS A 1 195 ? 10.460 38.600 -2.811 1.000 9.427 195 HIS A N 1
ATOM 2756 C CA . HIS A 1 195 ? 9.767 39.081 -1.618 1.000 9.702 195 HIS A CA 1
ATOM 2757 C C . HIS A 1 195 ? 10.068 38.173 -0.447 1.000 9.943 195 HIS A C 1
ATOM 2758 O O . HIS A 1 195 ? 10.326 36.986 -0.583 1.000 10.478 195 HIS A O 1
ATOM 2773 N N . ASP A 1 196 ? 9.877 38.774 0.715 1.000 8.860 196 ASP A N 1
ATOM 2774 C CA . ASP A 1 196 ? 9.856 38.088 1.998 1.000 8.426 196 ASP A CA 1
ATOM 2775 C C . ASP A 1 196 ? 8.870 36.933 1.936 1.000 9.327 196 ASP A C 1
ATOM 2776 O O . ASP A 1 196 ? 7.707 37.115 1.601 1.000 9.476 196 ASP A O 1
ATOM 2785 N N . ALA A 1 197 ? 9.316 35.743 2.357 1.000 8.328 197 ALA A N 1
ATOM 2786 C CA . ALA A 1 197 ? 8.468 34.558 2.403 1.000 9.009 197 ALA A CA 1
ATOM 2787 C C . ALA A 1 197 ? 7.670 34.456 3.709 1.000 8.686 197 ALA A C 1
ATOM 2788 O O . ALA A 1 197 ? 6.824 33.576 3.858 1.000 10.594 197 ALA A O 1
ATOM 2795 N N . GLY A 1 198 ? 7.931 35.352 4.664 1.000 9.011 198 GLY A N 1
ATOM 2796 C CA . GLY A 1 198 ? 7.188 35.332 5.921 1.000 8.846 198 GLY A CA 1
ATOM 2797 C C . GLY A 1 198 ? 7.356 34.061 6.740 1.000 8.697 198 GLY A C 1
ATOM 2798 O O . GLY A 1 198 ? 6.391 33.539 7.291 1.000 10.145 198 GLY A O 1
ATOM 2802 N N . GLN A 1 199 ? 8.576 33.541 6.778 1.000 8.426 199 GLN A N 1
ATOM 2803 C CA . GLN A 1 199 ? 8.872 32.354 7.560 1.000 8.332 199 GLN A CA 1
ATOM 2804 C C . GLN A 1 199 ? 9.782 32.714 8.725 1.000 8.349 199 GLN A C 1
ATOM 2805 O O . GLN A 1 199 ? 9.381 32.554 9.889 1.000 8.783 199 GLN A O 1
ATOM 2819 N N . PHE A 1 200 ? 11.007 33.164 8.440 1.000 7.726 200 PHE A N 1
ATOM 2820 C CA . PHE A 1 200 ? 11.94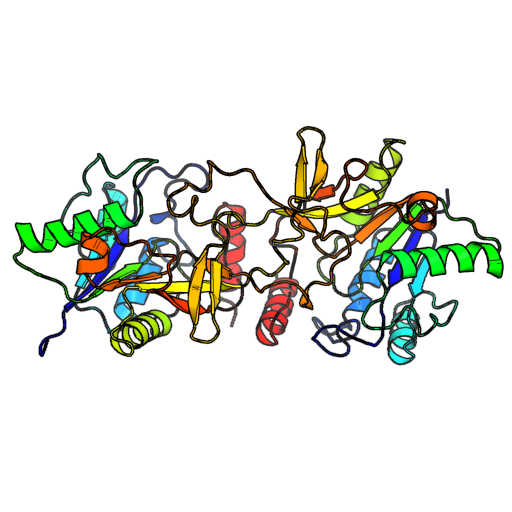5 33.431 9.505 1.000 8.006 200 PHE A CA 1
ATOM 2821 C C . PHE A 1 200 ? 12.863 34.598 9.146 1.000 7.334 200 PHE A C 1
ATOM 2822 O O . PHE A 1 200 ? 13.132 34.888 7.979 1.000 7.607 200 PHE A O 1
ATOM 2839 N N . TYR A 1 201 ? 13.400 35.182 10.208 1.000 7.352 201 TYR A N 1
ATOM 2840 C CA . TYR A 1 201 ? 14.355 36.270 10.129 1.000 7.281 201 TYR A CA 1
ATOM 2841 C C . TYR A 1 201 ? 15.366 36.073 11.258 1.000 6.976 201 TYR A C 1
ATOM 2842 O O . TYR A 1 201 ? 15.065 36.321 12.432 1.000 7.482 201 TYR A O 1
ATOM 2860 N N . TRP A 1 202 ? 16.572 35.668 10.856 1.000 7.321 202 TRP A N 1
ATOM 2861 C CA . TRP A 1 202 ? 17.682 35.678 11.788 1.000 7.578 202 TRP A CA 1
ATOM 2862 C C . TRP A 1 202 ? 18.230 37.083 11.870 1.000 7.713 202 TRP A C 1
ATOM 2863 O O . TRP A 1 202 ? 18.364 37.759 10.831 1.000 9.456 202 TRP A O 1
ATOM 2884 N N . GLY A 1 203 ? 18.538 37.538 13.084 1.000 8.103 203 GLY A N 1
ATOM 2885 C CA . GLY A 1 203 ? 19.213 38.809 13.278 1.000 8.774 203 GLY A CA 1
ATOM 2886 C C . GLY A 1 203 ? 20.193 38.754 14.419 1.000 9.132 203 GLY A C 1
ATOM 2887 O O . GLY A 1 203 ? 19.963 38.081 15.410 1.000 9.775 203 GLY A O 1
ATOM 2891 N N . LYS A 1 204 ? 21.280 39.523 14.289 1.000 10.857 204 LYS A N 1
ATOM 2892 C CA . LYS A 1 204 ? 22.153 39.714 15.438 1.000 10.850 204 LYS A CA 1
ATOM 2893 C C . LYS A 1 204 ? 21.323 40.430 16.506 1.000 10.640 204 LYS A C 1
ATOM 2894 O O . LYS A 1 204 ? 20.494 41.287 16.182 1.000 11.523 204 LYS A O 1
ATOM 2913 N N . ALA A 1 205 ? 21.507 40.118 17.786 1.000 11.324 205 ALA A N 1
ATOM 2914 C CA . ALA A 1 205 ? 20.677 40.723 18.812 1.000 11.957 205 ALA A CA 1
ATOM 2915 C C . ALA A 1 205 ? 20.702 42.243 18.740 1.000 11.403 205 ALA A C 1
ATOM 2916 O O . ALA A 1 205 ? 19.675 42.915 18.902 1.000 11.489 205 ALA A O 1
ATOM 2923 N N . ASN A 1 206 ? 21.892 42.828 18.545 1.000 12.840 206 ASN A N 1
ATOM 2924 C CA . ASN A 1 206 ? 22.026 44.258 18.512 1.000 15.238 206 ASN A CA 1
ATOM 2925 C C . ASN A 1 206 ? 21.338 44.872 17.306 1.000 12.390 206 ASN A C 1
ATOM 2926 O O . ASN A 1 206 ? 20.911 46.003 17.392 1.000 14.392 206 ASN A O 1
ATOM 2937 N N . ALA A 1 207 ? 21.194 44.100 16.212 1.000 11.916 207 ALA A N 1
ATOM 2938 C CA . ALA A 1 207 ? 20.489 44.593 15.032 1.000 12.054 207 ALA A CA 1
ATOM 2939 C C . ALA A 1 207 ? 19.022 44.816 15.385 1.000 11.145 207 ALA A C 1
ATOM 2940 O O . ALA A 1 207 ? 18.390 45.808 15.016 1.000 12.000 207 ALA A O 1
ATOM 2947 N N . TRP A 1 208 ? 18.455 43.837 16.083 1.000 10.470 208 TRP A N 1
ATOM 2948 C CA . TRP A 1 208 ? 17.082 43.974 16.571 1.000 9.731 208 TRP A CA 1
ATOM 2949 C C . TRP A 1 208 ? 16.960 45.133 17.560 1.000 11.028 208 TRP A C 1
ATOM 2950 O O . TRP A 1 208 ? 16.076 45.985 17.448 1.000 13.585 208 TRP A O 1
ATOM 2971 N N . LEU A 1 209 ? 17.869 45.199 18.530 1.000 12.642 209 LEU A N 1
ATOM 2972 C CA . LEU A 1 209 ? 17.780 46.217 19.584 1.000 14.586 209 LEU A CA 1
ATOM 2973 C C . LEU A 1 209 ? 17.946 47.635 19.045 1.000 15.086 209 LEU A C 1
ATOM 2974 O O . LEU A 1 209 ? 17.275 48.572 19.519 1.000 18.194 209 LEU A O 1
ATOM 2990 N N . ASN A 1 210 ? 18.751 47.775 18.009 1.000 15.344 210 ASN A N 1
ATOM 2991 C CA . ASN A 1 210 ? 19.023 49.068 17.396 1.000 16.498 210 ASN A CA 1
ATOM 2992 C C . ASN A 1 210 ? 18.033 49.376 16.264 1.000 17.520 210 ASN A C 1
ATOM 2993 O O . ASN A 1 210 ? 18.215 50.372 15.586 1.000 19.242 210 ASN A O 1
ATOM 3004 N N . LYS A 1 211 ? 16.999 48.531 16.079 1.000 16.725 211 LYS A N 1
ATOM 3005 C CA . LYS A 1 211 ? 15.905 48.817 15.146 1.000 17.524 211 LYS A CA 1
ATOM 3006 C C . LYS A 1 211 ? 16.439 48.959 13.720 1.000 15.589 211 LYS A C 1
ATOM 3007 O O . LYS A 1 211 ? 15.974 49.763 12.917 1.000 16.964 211 LYS A O 1
ATOM 3026 N N . LEU A 1 212 ? 17.450 48.170 13.366 1.000 13.966 212 LEU A N 1
ATOM 3027 C CA . LEU A 1 212 ? 18.017 48.241 12.045 1.000 14.340 212 LEU A CA 1
ATOM 3028 C C . LEU A 1 212 ? 16.993 47.707 11.047 1.000 13.591 212 LEU A C 1
ATOM 3029 O O . LEU A 1 212 ? 16.293 46.714 11.307 1.000 13.518 212 LEU A O 1
ATOM 3045 N N . PRO A 1 213 ? 16.897 48.308 9.854 1.000 13.089 213 PRO A N 1
ATOM 3046 C CA . PRO A 1 213 ? 15.965 47.840 8.851 1.000 12.628 213 PRO A CA 1
ATOM 3047 C C . PRO A 1 213 ? 16.357 46.453 8.343 1.000 11.546 213 PRO A C 1
ATOM 3048 O O . PRO A 1 213 ? 17.518 46.185 8.071 1.000 11.919 213 PRO A O 1
ATOM 3059 N N . ILE A 1 214 ? 15.368 45.574 8.147 1.000 10.135 214 ILE A N 1
ATOM 3060 C CA . ILE A 1 214 ? 15.633 44.240 7.674 1.000 10.364 214 ILE A CA 1
ATOM 3061 C C . ILE A 1 214 ? 15.864 44.228 6.168 1.000 9.858 214 ILE A C 1
ATOM 3062 O O . ILE A 1 214 ? 16.738 43.483 5.696 1.000 11.065 214 ILE A O 1
ATOM 3078 N N . PHE A 1 215 ? 15.072 44.980 5.372 1.000 9.653 215 PHE A N 1
ATOM 3079 C CA . PHE A 1 215 ? 15.212 44.944 3.932 1.000 10.290 215 PHE A CA 1
ATOM 3080 C C . PHE A 1 215 ? 16.217 46.002 3.503 1.000 11.679 215 PHE A C 1
ATOM 3081 O O . PHE A 1 215 ? 15.811 47.154 3.229 1.000 12.947 215 PHE A O 1
ATOM 3098 N N . ALA A 1 216 ? 17.511 45.651 3.616 1.000 11.107 216 ALA A N 1
ATOM 3099 C CA . ALA A 1 216 ? 18.601 46.609 3.475 1.000 11.197 216 ALA A CA 1
ATOM 3100 C C . ALA A 1 216 ? 19.869 45.844 3.144 1.000 12.015 216 ALA A C 1
ATOM 3101 O O . ALA A 1 216 ? 19.910 44.641 3.266 1.000 11.631 216 ALA A O 1
ATOM 3108 N N . VAL A 1 217 ? 20.920 46.565 2.718 1.000 13.384 217 VAL A N 1
ATOM 3109 C CA . VAL A 1 217 ? 22.093 45.970 2.089 1.000 13.654 217 VAL A CA 1
ATOM 3110 C C . VAL A 1 217 ? 23.014 45.241 3.067 1.000 14.153 217 VAL A C 1
ATOM 3111 O O . VAL A 1 217 ? 23.953 44.565 2.613 1.000 15.333 217 VAL A O 1
ATOM 3124 N N . HIS A 1 218 ? 22.681 45.280 4.358 1.000 12.417 218 HIS A N 1
ATOM 3125 C CA . HIS A 1 218 ? 23.340 44.444 5.350 1.000 12.050 218 HIS A CA 1
ATOM 3126 C C . HIS A 1 218 ? 22.564 43.154 5.601 1.000 11.566 218 HIS A C 1
ATOM 3127 O O . HIS A 1 218 ? 22.895 42.433 6.566 1.000 12.353 218 HIS A O 1
ATOM 3142 N N . THR A 1 219 ? 21.648 42.779 4.712 1.000 10.663 219 THR A N 1
ATOM 3143 C CA . THR A 1 219 ? 20.855 41.567 4.851 1.000 10.120 219 THR A CA 1
ATOM 3144 C C . THR A 1 219 ? 21.009 40.640 3.661 1.000 10.904 219 THR A C 1
ATOM 3145 O O . THR A 1 219 ? 21.103 41.080 2.511 1.000 11.051 219 THR A O 1
ATOM 3156 N N . GLN A 1 220 ? 21.090 39.340 3.945 1.000 10.855 220 GLN A N 1
ATOM 3157 C CA A GLN A 1 220 ? 21.064 38.291 2.949 0.500 11.240 220 GLN A CA 1
ATOM 3158 C CA B GLN A 1 220 ? 21.061 38.297 2.942 0.500 11.451 220 GLN A CA 1
ATOM 3159 C C . GLN A 1 220 ? 19.784 37.471 3.082 1.000 11.060 220 GLN A C 1
ATOM 3160 O O . GLN A 1 220 ? 19.048 37.639 4.062 1.000 10.606 220 GLN A O 1
ATOM 3186 N N . VAL A 1 221 ? 19.525 36.638 2.094 1.000 11.161 221 VAL A N 1
ATOM 3187 C CA . VAL A 1 221 ? 18.355 35.760 2.126 1.000 10.965 221 VAL A CA 1
ATOM 3188 C C . VAL A 1 221 ? 18.742 34.290 1.997 1.000 12.671 221 VAL A C 1
ATOM 3189 O O . VAL A 1 221 ? 19.839 33.943 1.505 1.000 14.263 221 VAL A O 1
ATOM 3202 N N . VAL A 1 222 ? 17.808 33.427 2.386 1.000 11.013 222 VAL A N 1
ATOM 3203 C CA . VAL A 1 222 ? 17.742 32.050 1.948 1.000 11.511 222 VAL A CA 1
ATOM 3204 C C . VAL A 1 222 ? 16.607 31.961 0.952 1.000 13.187 222 VAL A C 1
ATOM 3205 O O . VAL A 1 222 ? 15.454 32.245 1.292 1.000 11.590 222 VAL A O 1
ATOM 3218 N N . LEU A 1 223 ? 16.907 31.699 -0.315 1.000 13.866 223 LEU A N 1
ATOM 3219 C CA . LEU A 1 223 ? 15.929 31.666 -1.387 1.000 15.622 223 LEU A CA 1
ATOM 3220 C C . LEU A 1 223 ? 15.165 30.367 -1.342 1.000 17.288 223 LEU A C 1
ATOM 3221 O O . LEU A 1 223 ? 15.775 29.309 -1.472 1.000 20.475 223 LEU A O 1
ATOM 3237 N N . LEU A 1 224 ? 13.839 30.449 -1.295 1.000 15.507 224 LEU A N 1
ATOM 3238 C CA . LEU A 1 224 ? 12.977 29.290 -1.272 1.000 18.555 224 LEU A CA 1
ATOM 3239 C C . LEU A 1 224 ? 12.335 29.172 -2.633 1.000 21.857 224 LEU A C 1
ATOM 3240 O O . LEU A 1 224 ? 11.942 30.170 -3.242 1.000 18.988 224 LEU A O 1
ATOM 3256 N N . PRO A 1 225 ? 12.212 27.957 -3.173 1.000 22.845 225 PRO A N 1
ATOM 3257 C CA . PRO A 1 225 ? 11.389 27.767 -4.357 1.000 26.543 225 PRO A CA 1
ATOM 3258 C C . PRO A 1 225 ? 9.975 28.180 -3.941 1.000 25.884 225 PRO A C 1
ATOM 3259 O O . PRO A 1 225 ? 9.552 27.962 -2.798 1.000 27.552 225 PRO A O 1
ATOM 3270 N N . SER A 1 226 ? 9.272 28.912 -4.805 1.000 31.918 226 SER A N 1
ATOM 3271 C CA . SER A 1 226 ? 7.990 29.489 -4.408 1.000 31.081 226 SER A CA 1
ATOM 3272 C C . SER A 1 226 ? 6.942 28.426 -4.080 1.000 31.236 226 SER A C 1
ATOM 3273 O O . SER A 1 226 ? 6.033 28.735 -3.319 1.000 29.387 226 SER A O 1
ATOM 3281 N N . HIS A 1 227 ? 7.104 27.185 -4.580 1.000 31.845 227 HIS A N 1
ATOM 3282 C CA . HIS A 1 227 ? 6.214 26.076 -4.239 1.000 32.889 227 HIS A CA 1
ATOM 3283 C C . HIS A 1 227 ? 6.156 25.808 -2.727 1.000 32.674 227 HIS A C 1
ATOM 3284 O O . HIS A 1 227 ? 5.223 25.162 -2.249 1.000 33.807 227 HIS A O 1
ATOM 3299 N N . ARG A 1 228 ? 7.152 26.270 -1.963 1.000 30.301 228 ARG A N 1
ATOM 3300 C CA . ARG A 1 228 ? 7.214 25.989 -0.531 1.000 30.659 228 ARG A CA 1
ATOM 3301 C C . ARG A 1 228 ? 6.942 27.245 0.291 1.000 29.609 228 ARG A C 1
ATOM 3302 O O . ARG A 1 228 ? 7.350 27.284 1.464 1.000 30.046 228 ARG A O 1
ATOM 3323 N N . VAL A 1 229 ? 6.369 28.278 -0.353 1.000 27.645 229 VAL A N 1
ATOM 3324 C CA . VAL A 1 229 ? 5.906 29.503 0.288 1.000 30.406 229 VAL A CA 1
ATOM 3325 C C . VAL A 1 229 ? 4.410 29.636 -0.018 1.000 36.105 229 VAL A C 1
ATOM 3326 O O . VAL A 1 229 ? 4.041 29.687 -1.183 1.000 34.561 229 VAL A O 1
ATOM 3339 N N . GLN A 1 230 ? 3.536 29.654 1.008 1.000 43.688 230 GLN A N 1
ATOM 3340 C CA . GLN A 1 230 ? 2.101 29.421 0.807 1.000 43.972 230 GLN A CA 1
ATOM 3341 C C . GLN A 1 230 ? 1.398 30.641 0.198 1.000 46.308 230 GLN A C 1
ATOM 3342 O O . GLN A 1 230 ? 0.873 31.453 0.985 1.000 43.443 230 GLN A O 1
ATOM 3348 N N . ILE A 1 232 ? -1.876 32.393 2.032 1.000 40.030 232 ILE A N 1
ATOM 3349 C CA . ILE A 1 232 ? -3.309 31.965 2.071 1.000 38.767 232 ILE A CA 1
ATOM 3350 C C . ILE A 1 232 ? -4.236 33.180 2.112 1.000 34.573 232 ILE A C 1
ATOM 3351 O O . ILE A 1 232 ? -4.326 33.910 3.098 1.000 39.592 232 ILE A O 1
ATOM 3367 N N . ASP A 1 233 ? -4.976 33.366 1.027 1.000 35.388 233 ASP A N 1
ATOM 3368 C CA . ASP A 1 233 ? -5.892 34.484 0.914 1.000 39.964 233 ASP A CA 1
ATOM 3369 C C . ASP A 1 233 ? -7.231 34.036 1.492 1.000 37.865 233 ASP A C 1
ATOM 3370 O O . ASP A 1 233 ? -7.727 34.599 2.464 1.000 31.045 233 ASP A O 1
ATOM 3376 N N . THR A 1 234 ? -7.757 32.969 0.890 1.000 36.494 234 THR A N 1
ATOM 3377 C CA . THR A 1 234 ? -9.147 32.572 0.979 1.000 31.804 234 THR A CA 1
ATOM 3378 C C . THR A 1 234 ? -9.269 31.267 1.776 1.000 26.795 234 THR A C 1
ATOM 3379 O O . THR A 1 234 ? -8.271 30.602 2.062 1.000 26.399 234 THR A O 1
ATOM 3390 N N . GLN A 1 235 ? -10.509 30.963 2.163 1.000 26.704 235 GLN A N 1
ATOM 3391 C CA . GLN A 1 235 ? -10.812 29.703 2.811 1.000 29.563 235 GLN A CA 1
ATOM 3392 C C . GLN A 1 235 ? -10.414 28.579 1.866 1.000 28.657 235 GLN A C 1
ATOM 3393 O O . GLN A 1 235 ? -9.885 27.567 2.296 1.000 25.036 235 GLN A O 1
ATOM 3407 N N . ASP A 1 236 ? -10.588 28.797 0.556 1.000 28.759 236 ASP A N 1
ATOM 3408 C CA . ASP A 1 236 ? -10.228 27.775 -0.411 1.000 25.589 236 ASP A CA 1
ATOM 3409 C C . ASP A 1 236 ? -8.725 27.618 -0.535 1.000 27.275 236 ASP A C 1
ATOM 3410 O O . ASP A 1 236 ? -8.252 26.490 -0.694 1.000 21.446 236 ASP A O 1
ATOM 3419 N N . ASP A 1 237 ? -7.984 28.727 -0.522 1.000 22.258 237 ASP A N 1
ATOM 3420 C CA . ASP A 1 237 ? -6.539 28.616 -0.487 1.000 27.686 237 ASP A CA 1
ATOM 3421 C C . ASP A 1 237 ? -6.187 27.726 0.690 1.000 23.352 237 ASP A C 1
ATOM 3422 O O . ASP A 1 237 ? -5.228 26.950 0.635 1.000 24.131 237 ASP A O 1
ATOM 3431 N N . TRP A 1 238 ? -6.873 27.983 1.822 1.000 24.999 238 TRP A N 1
ATOM 3432 C CA . TRP A 1 238 ? -6.552 27.313 3.062 1.000 20.635 238 TRP A CA 1
ATOM 3433 C C . TRP A 1 238 ? -6.712 25.798 2.886 1.000 18.105 238 TRP A C 1
ATOM 3434 O O . TRP A 1 238 ? -5.773 25.067 3.139 1.000 17.620 238 TRP A O 1
ATOM 3455 N N . LEU A 1 239 ? -7.864 25.393 2.386 1.000 21.903 239 LEU A N 1
ATOM 3456 C CA . LEU A 1 239 ? -8.094 23.969 2.118 1.000 22.869 239 LEU A CA 1
ATOM 3457 C C . LEU A 1 239 ? -7.049 23.372 1.165 1.000 23.542 239 LEU A C 1
ATOM 3458 O O . LEU A 1 239 ? -6.522 22.291 1.382 1.000 22.343 239 LEU A O 1
ATOM 3474 N N . ARG A 1 240 ? -6.763 24.045 0.051 1.000 23.928 240 ARG A N 1
ATOM 3475 C CA . ARG A 1 240 ? -5.800 23.550 -0.915 1.000 22.483 240 ARG A CA 1
ATOM 3476 C C . ARG A 1 240 ? -4.413 23.396 -0.322 1.000 24.057 240 ARG A C 1
ATOM 3477 O O . ARG A 1 240 ? -3.711 22.414 -0.590 1.000 22.508 240 ARG A O 1
ATOM 3483 N N . ALA A 1 241 ? -3.996 24.373 0.489 1.000 18.408 241 ALA A N 1
ATOM 3484 C CA . ALA A 1 241 ? -2.641 24.335 1.001 1.000 19.904 241 ALA A CA 1
ATOM 3485 C C . ALA A 1 241 ? -2.509 23.126 1.899 1.000 17.907 241 ALA A C 1
ATOM 3486 O O . ALA A 1 241 ? -1.420 22.557 1.998 1.000 20.267 241 ALA A O 1
ATOM 3493 N N . GLU A 1 242 ? -3.584 22.885 2.696 1.000 19.995 242 GLU A N 1
ATOM 3494 C CA . GLU A 1 242 ? -3.622 21.771 3.629 1.000 19.562 242 GLU A CA 1
ATOM 3495 C C . GLU A 1 242 ? -3.392 20.474 2.850 1.000 19.389 242 GLU A C 1
ATOM 3496 O O . GLU A 1 242 ? -2.608 19.645 3.251 1.000 22.103 242 GLU A O 1
ATOM 3508 N N . LYS A 1 243 ? -4.068 20.335 1.714 1.000 20.977 243 LYS A N 1
ATOM 3509 C CA . LYS A 1 243 ? -3.967 19.104 0.926 1.000 22.125 243 LYS A CA 1
ATOM 3510 C C . LYS A 1 243 ? -2.591 18.958 0.277 1.000 25.925 243 LYS A C 1
ATOM 3511 O O . LYS A 1 243 ? -1.984 17.890 0.354 1.000 25.648 243 LYS A O 1
ATOM 3530 N N . LEU A 1 244 ? -2.047 20.036 -0.313 1.000 24.932 244 LEU A N 1
ATOM 3531 C CA . LEU A 1 244 ? -0.699 20.037 -0.8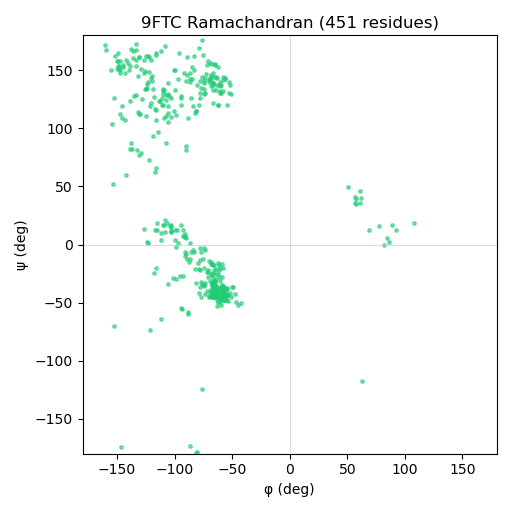90 1.000 24.905 244 LEU A CA 1
ATOM 3532 C C . LEU A 1 244 ? 0.345 19.743 0.178 1.000 28.143 244 LEU A C 1
ATOM 3533 O O . LEU A 1 244 ? 1.310 18.999 -0.042 1.000 28.166 244 LEU A O 1
ATOM 3539 N N . PHE A 1 245 ? 0.169 20.370 1.352 1.000 21.984 245 PHE A N 1
ATOM 3540 C CA . PHE A 1 245 ? 1.030 20.119 2.480 1.000 24.669 245 PHE A CA 1
ATOM 3541 C C . PHE A 1 245 ? 1.153 18.626 2.695 1.000 25.433 245 PHE A C 1
ATOM 3542 O O . PHE A 1 245 ? 2.205 18.142 3.098 1.000 26.560 245 PHE A O 1
ATOM 3559 N N . THR A 1 246 ? 0.058 17.876 2.460 1.000 23.028 246 THR A N 1
ATOM 3560 C CA . THR A 1 246 ? 0.098 16.449 2.731 1.000 23.483 246 THR A CA 1
ATOM 3561 C C . THR A 1 246 ? 0.844 15.695 1.624 1.000 20.445 246 THR A C 1
ATOM 3562 O O . THR A 1 246 ? 1.325 14.615 1.904 1.000 25.095 246 THR A O 1
ATOM 3573 N N . LEU A 1 247 ? 0.954 16.280 0.417 1.000 24.576 247 LEU A N 1
ATOM 3574 C CA . LEU A 1 247 ? 1.600 15.680 -0.760 1.000 21.467 247 LEU A CA 1
ATOM 3575 C C . LEU A 1 247 ? 2.990 16.287 -0.999 1.000 31.324 247 LEU A C 1
ATOM 3576 O O . LEU A 1 247 ? 3.562 16.076 -2.071 1.000 33.514 247 LEU A O 1
ATOM 3592 N N . ARG A 1 248 ? 3.531 17.052 -0.037 1.000 37.278 248 ARG A N 1
ATOM 3593 C CA . ARG A 1 248 ? 4.766 17.795 -0.265 1.000 41.043 248 ARG A CA 1
ATOM 3594 C C . ARG A 1 248 ? 5.967 16.846 -0.178 1.000 47.942 248 ARG A C 1
ATOM 3595 O O . ARG A 1 248 ? 5.730 15.646 0.085 1.000 55.201 248 ARG A O 1
ATOM 3616 N N . ARG B 1 17 ? -24.355 41.070 -33.778 1.000 42.049 17 ARG B N 1
ATOM 3617 C CA . ARG B 1 17 ? -24.941 40.368 -34.952 1.000 40.503 17 ARG B CA 1
ATOM 3618 C C . ARG B 1 17 ? -25.955 39.342 -34.487 1.000 38.969 17 ARG B C 1
ATOM 3619 O O . ARG B 1 17 ? -25.826 38.803 -33.396 1.000 36.782 17 ARG B O 1
ATOM 3640 N N . GLY B 1 18 ? -26.888 38.996 -35.376 1.000 39.790 18 GLY B N 1
ATOM 3641 C CA . GLY B 1 18 ? -27.811 37.911 -35.105 1.000 37.936 18 GLY B CA 1
ATOM 3642 C C . GLY B 1 18 ? -27.138 36.537 -35.101 1.000 35.837 18 GLY B C 1
ATOM 3643 O O . GLY B 1 18 ? -27.611 35.636 -34.423 1.000 36.667 18 GLY B O 1
ATOM 3647 N N . SER B 1 19 ? -26.076 36.359 -35.907 1.000 30.996 19 SER B N 1
ATOM 3648 C CA . SER B 1 19 ? -25.321 35.117 -35.919 1.000 31.151 19 SER B CA 1
ATOM 3649 C C . SER B 1 19 ? -23.968 35.359 -35.245 1.000 29.233 19 SER B C 1
ATOM 3650 O O . SER B 1 19 ? -23.257 36.314 -35.585 1.000 27.806 19 SER B O 1
ATOM 3658 N N . HIS B 1 20 ? -23.633 34.501 -34.268 1.000 28.204 20 HIS B N 1
ATOM 3659 C CA . HIS B 1 20 ? -22.443 34.719 -33.451 1.000 27.914 20 HIS B CA 1
ATOM 3660 C C . HIS B 1 20 ? -21.238 34.138 -34.171 1.000 27.194 20 HIS B C 1
ATOM 3661 O O . HIS B 1 20 ? -21.363 33.131 -34.865 1.000 24.501 20 HIS B O 1
ATOM 3676 N N . MET B 1 21 ? -20.104 34.840 -34.068 1.000 20.881 21 MET B N 1
ATOM 3677 C CA . MET B 1 21 ? -18.842 34.284 -34.516 1.000 17.538 21 MET B CA 1
ATOM 3678 C C . MET B 1 21 ? -17.749 34.631 -33.484 1.000 15.137 21 MET B C 1
ATOM 3679 O O . MET B 1 21 ? -17.079 35.666 -33.552 1.000 15.654 21 MET B O 1
ATOM 3693 N N . ASN B 1 22 ? -17.657 33.756 -32.499 1.000 13.323 22 ASN B N 1
ATOM 3694 C CA . ASN B 1 22 ? -16.666 33.871 -31.440 1.000 13.975 22 ASN B CA 1
ATOM 3695 C C . ASN B 1 22 ? -15.682 32.740 -31.619 1.000 14.057 22 ASN B C 1
ATOM 3696 O O . ASN B 1 22 ? -16.057 31.594 -31.797 1.000 17.701 22 ASN B O 1
ATOM 3707 N N . ILE B 1 23 ? -14.397 33.074 -31.700 1.000 12.370 23 ILE B N 1
ATOM 3708 C CA . ILE B 1 23 ? -13.378 32.093 -32.027 1.000 12.826 23 ILE B CA 1
ATOM 3709 C C . ILE B 1 23 ? -12.268 32.071 -30.988 1.000 12.515 23 ILE B C 1
ATOM 3710 O O . ILE B 1 23 ? -11.930 33.096 -30.386 1.000 13.017 23 ILE B O 1
ATOM 3726 N N . ALA B 1 24 ? -11.677 30.898 -30.800 1.000 10.392 24 ALA B N 1
ATOM 3727 C CA . ALA B 1 24 ? -10.527 30.668 -29.921 1.000 9.739 24 ALA B CA 1
ATOM 3728 C C . ALA B 1 24 ? -9.279 30.467 -30.766 1.000 10.068 24 ALA B C 1
ATOM 3729 O O . ALA B 1 24 ? -9.327 29.733 -31.760 1.000 10.349 24 ALA B O 1
ATOM 3736 N N . ILE B 1 25 ? -8.205 31.197 -30.451 1.000 9.362 25 ILE B N 1
ATOM 3737 C CA . ILE B 1 25 ? -6.905 30.989 -31.040 1.000 9.546 25 ILE B CA 1
ATOM 3738 C C . ILE B 1 25 ? -5.967 30.605 -29.921 1.000 9.233 25 ILE B C 1
ATOM 3739 O O . ILE B 1 25 ? -5.829 31.339 -28.934 1.000 8.377 25 ILE B O 1
ATOM 3755 N N . ILE B 1 26 ? -5.275 29.469 -30.100 1.000 9.563 26 ILE B N 1
ATOM 3756 C CA . ILE B 1 26 ? -4.283 28.979 -29.165 1.000 9.460 26 ILE B CA 1
ATOM 3757 C C . ILE B 1 26 ? -2.911 29.131 -29.801 1.000 9.799 26 ILE B C 1
ATOM 3758 O O . ILE B 1 26 ? -2.598 28.365 -30.725 1.000 11.154 26 ILE B O 1
ATOM 3774 N N . PRO B 1 27 ? -2.096 30.060 -29.320 1.000 9.919 27 PRO B N 1
ATOM 3775 C CA . PRO B 1 27 ? -0.734 30.208 -29.823 1.000 11.019 27 PRO B CA 1
ATOM 3776 C C . PRO B 1 27 ? 0.165 29.124 -29.249 1.000 12.309 27 PRO B C 1
ATOM 3777 O O . PRO B 1 27 ? 0.158 28.883 -28.039 1.000 13.370 27 PRO B O 1
ATOM 3788 N N . ALA B 1 28 ? 0.993 28.499 -30.090 1.000 11.834 28 ALA B N 1
ATOM 3789 C CA . ALA B 1 28 ? 1.913 27.498 -29.627 1.000 13.183 28 ALA B CA 1
ATOM 3790 C C . ALA B 1 28 ? 3.092 27.427 -30.586 1.000 17.797 28 ALA B C 1
ATOM 3791 O O . ALA B 1 28 ? 3.003 26.700 -31.555 1.000 26.612 28 ALA B O 1
ATOM 3798 N N . ARG B 1 29 ? 4.196 27.980 -30.178 1.000 25.565 29 ARG B N 1
ATOM 3799 C CA . ARG B 1 29 ? 5.394 27.855 -30.986 1.000 29.113 29 ARG B CA 1
ATOM 3800 C C . ARG B 1 29 ? 6.262 26.759 -30.383 1.000 36.689 29 ARG B C 1
ATOM 3801 O O . ARG B 1 29 ? 6.213 26.520 -29.176 1.000 34.688 29 ARG B O 1
ATOM 3822 N N . GLY B 1 30 ? 7.033 26.085 -31.252 1.000 37.835 30 GLY B N 1
ATOM 3823 C CA . GLY B 1 30 ? 8.051 25.150 -30.797 1.000 40.768 30 GLY B CA 1
ATOM 3824 C C . GLY B 1 30 ? 9.304 25.880 -30.323 1.000 41.448 30 GLY B C 1
ATOM 3825 O O . GLY B 1 30 ? 9.412 27.094 -30.513 1.000 38.585 30 GLY B O 1
ATOM 3829 N N . GLY B 1 31 ? 10.217 25.131 -29.680 1.000 44.526 31 GLY B N 1
ATOM 3830 C CA . GLY B 1 31 ? 11.573 25.589 -29.395 1.000 42.948 31 GLY B CA 1
ATOM 3831 C C . GLY B 1 31 ? 11.858 25.909 -27.925 1.000 43.644 31 GLY B C 1
ATOM 3832 O O . GLY B 1 31 ? 12.853 26.572 -27.626 1.000 42.248 31 GLY B O 1
ATOM 3836 N N . SER B 1 32 ? 11.032 25.403 -26.997 1.000 45.079 32 SER B N 1
ATOM 3837 C CA . SER B 1 32 ? 11.184 25.701 -25.575 1.000 47.142 32 SER B CA 1
ATOM 3838 C C . SER B 1 32 ? 12.466 25.076 -25.010 1.000 53.442 32 SER B C 1
ATOM 3839 O O . SER B 1 32 ? 12.795 23.935 -25.336 1.000 55.707 32 SER B O 1
ATOM 3847 N N . LYS B 1 33 ? 13.176 25.819 -24.141 1.000 54.806 33 LYS B N 1
ATOM 3848 C CA . LYS B 1 33 ? 14.497 25.417 -23.669 1.000 54.702 33 LYS B CA 1
ATOM 3849 C C . LYS B 1 33 ? 14.385 24.669 -22.339 1.000 51.807 33 LYS B C 1
ATOM 3850 O O . LYS B 1 33 ? 14.837 23.532 -22.243 1.000 53.777 33 LYS B O 1
ATOM 3856 N N . ARG B 1 34 ? 13.741 25.297 -21.345 1.000 51.789 34 ARG B N 1
ATOM 3857 C CA . ARG B 1 34 ? 13.662 24.799 -19.972 1.000 51.175 34 ARG B CA 1
ATOM 3858 C C . ARG B 1 34 ? 12.900 23.474 -19.896 1.000 45.303 34 ARG B C 1
ATOM 3859 O O . ARG B 1 34 ? 13.312 22.547 -19.197 1.000 50.133 34 ARG B O 1
ATOM 3880 N N . ILE B 1 35 ? 11.753 23.405 -20.588 1.000 40.322 35 ILE B N 1
ATOM 3881 C CA . ILE B 1 35 ? 11.003 22.166 -20.734 1.000 34.705 35 ILE B CA 1
ATOM 3882 C C . ILE B 1 35 ? 10.940 21.834 -22.215 1.000 36.912 35 ILE B C 1
ATOM 3883 O O . ILE B 1 35 ? 10.055 22.335 -22.904 1.000 35.221 35 ILE B O 1
ATOM 3899 N N . PRO B 1 36 ? 11.874 21.014 -22.757 1.000 35.525 36 PRO B N 1
ATOM 3900 C CA . PRO B 1 36 ? 11.864 20.650 -24.173 1.000 35.171 36 PRO B CA 1
ATOM 3901 C C . PRO B 1 36 ? 10.510 20.113 -24.631 1.000 30.672 36 PRO B C 1
ATOM 3902 O O . PRO B 1 36 ? 9.876 19.352 -23.896 1.000 31.529 36 PRO B O 1
ATOM 3913 N N . ARG B 1 37 ? 10.066 20.555 -25.822 1.000 28.315 37 ARG B N 1
ATOM 3914 C CA . ARG B 1 37 ? 8.827 20.097 -26.437 1.000 25.765 37 ARG B CA 1
ATOM 3915 C C . ARG B 1 37 ? 7.623 20.320 -25.510 1.000 24.990 37 ARG B C 1
ATOM 3916 O O . ARG B 1 37 ? 6.696 19.506 -25.499 1.000 23.027 37 ARG B O 1
ATOM 3922 N N . LYS B 1 38 ? 7.591 21.474 -24.835 1.000 23.192 38 LYS B N 1
ATOM 3923 C CA . LYS B 1 38 ? 6.665 21.741 -23.739 1.000 19.970 38 LYS B CA 1
ATOM 3924 C C . LYS B 1 38 ? 5.199 21.564 -24.153 1.000 18.881 38 LYS B C 1
ATOM 3925 O O . LYS B 1 38 ? 4.367 21.006 -23.428 1.000 19.328 38 LYS B O 1
ATOM 3944 N N . ASN B 1 39 ? 4.832 22.050 -25.335 1.000 16.835 39 ASN B N 1
ATOM 3945 C CA . ASN B 1 39 ? 3.441 22.021 -25.756 1.000 17.616 39 ASN B CA 1
ATOM 3946 C C . ASN B 1 39 ? 2.907 20.618 -26.021 1.000 16.826 39 ASN B C 1
ATOM 3947 O O . ASN B 1 39 ? 1.697 20.416 -25.974 1.000 17.071 39 ASN B O 1
ATOM 3958 N N . ILE B 1 40 ? 3.757 19.659 -26.357 1.000 16.691 40 ILE B N 1
ATOM 3959 C CA . ILE B 1 40 ? 3.257 18.309 -26.605 1.000 19.665 40 ILE B CA 1
ATOM 3960 C C . ILE B 1 40 ? 3.733 17.330 -25.526 1.000 18.354 40 ILE B C 1
ATOM 3961 O O . ILE B 1 40 ? 3.345 16.175 -25.607 1.000 21.557 40 ILE B O 1
ATOM 3977 N N . LYS B 1 41 ? 4.430 17.824 -24.513 1.000 19.238 41 LYS B N 1
ATOM 3978 C CA . LYS B 1 41 ? 4.894 17.003 -23.403 1.000 18.273 41 LYS B CA 1
ATOM 3979 C C . LYS B 1 41 ? 3.654 16.485 -22.692 1.000 18.648 41 LYS B C 1
ATOM 3980 O O . LYS B 1 41 ? 2.731 17.217 -22.375 1.000 15.700 41 LYS B O 1
ATOM 3999 N N . PRO B 1 42 ? 3.579 15.185 -22.378 1.000 18.944 42 PRO B N 1
ATOM 4000 C CA . PRO B 1 42 ? 2.448 14.656 -21.621 1.000 18.046 42 PRO B CA 1
ATOM 4001 C C . PRO B 1 42 ? 2.273 15.322 -20.270 1.000 16.933 42 PRO B C 1
ATOM 4002 O O . PRO B 1 42 ? 3.246 15.548 -19.551 1.000 17.294 42 PRO B O 1
ATOM 4013 N N . PHE B 1 43 ? 1.005 15.710 -19.992 1.000 14.676 43 PHE B N 1
ATOM 4014 C CA . PHE B 1 43 ? 0.575 16.270 -18.722 1.000 14.707 43 PHE B CA 1
ATOM 4015 C C . PHE B 1 43 ? -0.654 15.471 -18.314 1.000 14.829 43 PHE B C 1
ATOM 4016 O O . PHE B 1 43 ? -1.673 15.449 -18.993 1.000 13.576 43 PHE B O 1
ATOM 4033 N N . HIS B 1 44 ? -0.504 14.695 -17.226 1.000 14.432 44 HIS B N 1
ATOM 4034 C CA . HIS B 1 44 ? -1.503 13.703 -16.862 1.000 13.140 44 HIS B CA 1
ATOM 4035 C C . HIS B 1 44 ? -1.517 12.723 -18.006 1.000 15.737 44 HIS B C 1
ATOM 4036 O O . HIS B 1 44 ? -0.435 12.238 -18.360 1.000 21.499 44 HIS B O 1
ATOM 4051 N N . SER B 1 45 ? -2.646 12.606 -18.682 1.000 13.904 45 SER B N 1
ATOM 4052 C CA . SER B 1 45 ? -2.833 11.631 -19.737 1.000 16.256 45 SER B CA 1
ATOM 4053 C C . SER B 1 45 ? -2.907 12.199 -21.153 1.000 15.476 45 SER B C 1
ATOM 4054 O O . SER B 1 45 ? -3.381 11.486 -22.037 1.000 17.295 45 SER B O 1
ATOM 4062 N N . LYS B 1 46 ? -2.472 13.457 -21.392 1.000 14.545 46 LYS B N 1
ATOM 4063 C CA . LYS B 1 46 ? -2.607 14.061 -22.707 1.000 15.621 46 LYS B CA 1
ATOM 4064 C C . LYS B 1 46 ? -1.442 15.013 -22.919 1.000 14.983 46 LYS B C 1
ATOM 4065 O O . LYS B 1 46 ? -0.959 15.604 -21.964 1.000 15.528 46 LYS B O 1
ATOM 4084 N N . PRO B 1 47 ? -1.047 15.270 -24.190 1.000 14.084 47 PRO B N 1
ATOM 4085 C CA . PRO B 1 47 ? -0.090 16.361 -24.444 1.000 15.247 47 PRO B CA 1
ATOM 4086 C C . PRO B 1 47 ? -0.658 17.650 -23.875 1.000 13.390 47 PRO B C 1
ATOM 4087 O O . PRO B 1 47 ? -1.847 17.879 -23.950 1.000 14.158 47 PRO B O 1
ATOM 4098 N N . MET B 1 48 ? 0.207 18.478 -23.328 1.000 13.287 48 MET B N 1
ATOM 4099 C CA . MET B 1 48 ? -0.215 19.649 -22.566 1.000 12.571 48 MET B CA 1
ATOM 4100 C C . MET B 1 48 ? -1.229 20.520 -23.327 1.000 11.749 48 MET B C 1
ATOM 4101 O O . MET B 1 48 ? -2.231 20.968 -22.766 1.000 10.985 48 MET B O 1
ATOM 4115 N N . ILE B 1 49 ? -0.970 20.782 -24.622 1.000 11.737 49 ILE B N 1
ATOM 4116 C CA . ILE B 1 49 ? -1.835 21.667 -25.375 1.000 11.768 49 ILE B CA 1
ATOM 4117 C C . ILE B 1 49 ? -3.266 21.123 -25.459 1.000 11.522 49 ILE B C 1
ATOM 4118 O O . ILE B 1 49 ? -4.250 21.865 -25.674 1.000 11.092 49 ILE B O 1
ATOM 4134 N N . ALA B 1 50 ? -3.433 19.789 -25.401 1.000 11.231 50 ALA B N 1
ATOM 4135 C CA . ALA B 1 50 ? -4.748 19.235 -25.556 1.000 12.260 50 ALA B CA 1
ATOM 4136 C C . ALA B 1 50 ? -5.712 19.738 -24.477 1.000 10.130 50 ALA B C 1
ATOM 4137 O O . ALA B 1 50 ? -6.907 19.834 -24.720 1.000 11.625 50 ALA B O 1
ATOM 4144 N N . TRP B 1 51 ? -5.202 20.020 -23.270 1.000 11.292 51 TRP B N 1
ATOM 4145 C CA . TRP B 1 51 ? -6.089 20.458 -22.196 1.000 11.080 51 TRP B CA 1
ATOM 4146 C C . TRP B 1 51 ? -6.713 21.808 -22.551 1.000 10.315 51 TRP B C 1
ATOM 4147 O O . TRP B 1 51 ? -7.869 22.070 -22.226 1.000 11.388 51 TRP B O 1
ATOM 4168 N N . SER B 1 52 ? -5.952 22.663 -23.249 1.000 10.312 52 SER B N 1
ATOM 4169 C CA . SER B 1 52 ? -6.538 23.923 -23.673 1.000 10.498 52 SER B CA 1
ATOM 4170 C C . SER B 1 52 ? -7.580 23.719 -24.766 1.000 9.945 52 SER B C 1
ATOM 4171 O O . SER B 1 52 ? -8.636 24.350 -24.754 1.000 10.235 52 SER B O 1
ATOM 4179 N N . ILE B 1 53 ? -7.259 22.895 -25.773 1.000 10.110 53 ILE B N 1
ATOM 4180 C CA . ILE B 1 53 ? -8.205 22.596 -26.829 1.000 10.897 53 ILE B CA 1
ATOM 4181 C C . ILE B 1 53 ? -9.519 22.045 -26.253 1.000 10.889 53 ILE B C 1
ATOM 4182 O O . ILE B 1 53 ? -10.589 22.492 -26.620 1.000 13.726 53 ILE B O 1
ATOM 4198 N N . LEU B 1 54 ? -9.374 21.082 -25.349 1.000 12.189 54 LEU B N 1
ATOM 4199 C CA . LEU B 1 54 ? -10.550 20.454 -24.757 1.000 13.156 54 LEU B CA 1
ATOM 4200 C C . LEU B 1 54 ? -11.348 21.415 -23.890 1.000 12.958 54 LEU B C 1
ATOM 4201 O O . LEU B 1 54 ? -12.579 21.337 -23.892 1.000 13.729 54 LEU B O 1
ATOM 4217 N N . ALA B 1 55 ? -10.685 22.322 -23.162 1.000 12.645 55 ALA B N 1
ATOM 4218 C CA . ALA B 1 55 ? -11.424 23.307 -22.387 1.000 12.287 55 ALA B CA 1
ATOM 4219 C C . ALA B 1 55 ? -12.222 24.218 -23.312 1.000 12.790 55 ALA B C 1
ATOM 4220 O O . ALA B 1 55 ? -13.352 24.586 -22.990 1.000 13.038 55 ALA B O 1
ATOM 4227 N N . ALA B 1 56 ? -11.646 24.630 -24.452 1.000 11.902 56 ALA B N 1
ATOM 4228 C CA . ALA B 1 56 ? -12.363 25.477 -25.393 1.000 12.982 56 ALA B CA 1
ATOM 4229 C C . ALA B 1 56 ? -13.561 24.713 -25.944 1.000 14.504 56 ALA B C 1
ATOM 4230 O O . ALA B 1 56 ? -14.645 25.283 -26.045 1.000 16.150 56 ALA B O 1
ATOM 4237 N N . LYS B 1 57 ? -13.386 23.416 -26.255 1.000 15.291 57 LYS B N 1
ATOM 4238 C CA . LYS B 1 57 ? -14.534 22.642 -26.754 1.000 18.272 57 LYS B CA 1
ATOM 4239 C C . LYS B 1 57 ? -15.639 22.499 -25.705 1.000 18.878 57 LYS B C 1
ATOM 4240 O O . LYS B 1 57 ? -16.824 22.636 -26.038 1.000 18.492 57 LYS B O 1
ATOM 4259 N N . LYS B 1 58 ? -15.268 22.228 -24.465 1.000 16.727 58 LYS B N 1
ATOM 4260 C CA . LYS B 1 58 ? -16.203 21.978 -23.378 1.000 18.267 58 LYS B CA 1
ATOM 4261 C C . LYS B 1 58 ? -16.967 23.253 -23.052 1.000 20.321 58 LYS B C 1
ATOM 4262 O O . LYS B 1 58 ? -18.135 23.213 -22.686 1.000 22.497 58 LYS B O 1
ATOM 4268 N N . ALA B 1 59 ? -16.325 24.423 -23.192 1.000 18.986 59 ALA B N 1
ATOM 4269 C CA . ALA B 1 59 ? -16.972 25.675 -22.847 1.000 17.679 59 ALA B CA 1
ATOM 4270 C C . ALA B 1 59 ? -18.291 25.838 -23.602 1.000 17.791 59 ALA B C 1
ATOM 4271 O O . ALA B 1 59 ? -19.250 26.387 -23.057 1.000 22.670 59 ALA B O 1
ATOM 4278 N N . GLY B 1 60 ? -18.281 25.472 -24.883 1.000 18.901 60 GLY B N 1
ATOM 4279 C CA . GLY B 1 60 ? -19.444 25.538 -25.737 1.000 21.242 60 GLY B CA 1
ATOM 4280 C C . GLY B 1 60 ? -19.800 26.929 -26.249 1.000 23.137 60 GLY B C 1
ATOM 4281 O O . GLY B 1 60 ? -20.887 27.095 -26.790 1.000 25.777 60 GLY B O 1
ATOM 4285 N N . CYS B 1 61 ? -18.875 27.898 -26.168 1.000 18.833 61 CYS B N 1
ATOM 4286 C CA . CYS B 1 61 ? -19.145 29.248 -26.668 1.000 19.339 61 CYS B CA 1
ATOM 4287 C C . CYS B 1 61 ? -18.271 29.650 -27.850 1.000 17.525 61 CYS B C 1
ATOM 4288 O O . CYS B 1 61 ? -18.290 30.816 -28.251 1.000 21.619 61 CYS B O 1
ATOM 4295 N N . PHE B 1 62 ? -17.575 28.694 -28.450 1.000 15.377 62 PHE B N 1
ATOM 4296 C CA . PHE B 1 62 ? -16.751 28.938 -29.616 1.000 15.400 62 PHE B CA 1
ATOM 4297 C C . PHE B 1 62 ? -17.330 28.307 -30.880 1.000 17.726 62 PHE B C 1
ATOM 4298 O O . PHE B 1 62 ? -17.619 27.090 -30.928 1.000 20.244 62 PHE B O 1
ATOM 4315 N N . GLU B 1 63 ? -17.380 29.118 -31.931 1.000 17.649 63 GLU B N 1
ATOM 4316 C CA . GLU B 1 63 ? -17.746 28.637 -33.254 1.000 18.469 63 GLU B CA 1
ATOM 4317 C C . GLU B 1 63 ? -16.565 27.917 -33.904 1.000 20.841 63 GLU B C 1
ATOM 4318 O O . GLU B 1 63 ? -16.754 26.902 -34.586 1.000 22.764 63 GLU B O 1
ATOM 4330 N N . ARG B 1 64 ? -15.334 28.405 -33.678 1.000 17.295 64 ARG B N 1
ATOM 4331 C CA . ARG B 1 64 ? -14.134 27.776 -34.187 1.000 17.323 64 ARG B CA 1
ATOM 4332 C C . ARG B 1 64 ? -13.028 27.808 -33.136 1.000 14.720 64 ARG B C 1
ATOM 4333 O O . ARG B 1 64 ? -12.999 28.731 -32.331 1.000 13.669 64 ARG B O 1
ATOM 4354 N N . ILE B 1 65 ? -12.154 26.803 -33.190 1.000 12.339 65 ILE B N 1
ATOM 4355 C CA . ILE B 1 65 ? -11.029 26.639 -32.289 1.000 11.948 65 ILE B CA 1
ATOM 4356 C C . ILE B 1 65 ? -9.797 26.357 -33.135 1.000 12.487 65 ILE B C 1
ATOM 4357 O O . ILE B 1 65 ? -9.740 25.321 -33.807 1.000 12.479 65 ILE B O 1
ATOM 4373 N N . ILE B 1 66 ? -8.835 27.266 -33.138 1.000 10.769 66 ILE B N 1
ATOM 4374 C CA . ILE B 1 66 ? -7.680 27.251 -34.015 1.000 11.015 66 ILE B CA 1
ATOM 4375 C C . ILE B 1 66 ? -6.396 27.281 -33.228 1.000 11.095 66 ILE B C 1
ATOM 4376 O O . ILE B 1 66 ? -6.263 28.086 -32.312 1.000 11.566 66 ILE B O 1
ATOM 4392 N N . VAL B 1 67 ? -5.434 26.445 -33.599 1.000 9.481 67 VAL B N 1
ATOM 4393 C CA . VAL B 1 67 ? -4.087 26.524 -33.084 1.000 9.800 67 VAL B CA 1
ATOM 4394 C C . VAL B 1 67 ? -3.203 27.236 -34.099 1.000 9.633 67 VAL B C 1
ATOM 4395 O O . VAL B 1 67 ? -3.227 26.865 -35.285 1.000 11.429 67 VAL B O 1
ATOM 4408 N N . SER B 1 68 ? -2.399 28.189 -33.632 1.000 9.492 68 SER B N 1
ATOM 4409 C CA . SER B 1 68 ? -1.433 28.911 -34.449 1.000 9.478 68 SER B CA 1
ATOM 4410 C C . SER B 1 68 ? -0.037 28.422 -34.065 1.000 10.457 68 SER B C 1
ATOM 4411 O O . SER B 1 68 ? 0.457 28.740 -32.968 1.000 9.896 68 SER B O 1
ATOM 4419 N N . THR B 1 69 ? 0.637 27.688 -34.970 1.000 11.062 69 THR B N 1
ATOM 4420 C CA . THR B 1 69 ? 1.922 27.098 -34.685 1.000 12.636 69 THR B CA 1
ATOM 4421 C C . THR B 1 69 ? 2.735 27.009 -35.971 1.000 14.483 69 THR B C 1
ATOM 4422 O O . THR B 1 69 ? 2.135 26.943 -37.042 1.000 12.450 69 THR B O 1
ATOM 4433 N N . ASP B 1 70 ? 4.057 27.065 -35.797 1.000 16.303 70 ASP B N 1
ATOM 4434 C CA . ASP B 1 70 ? 5.004 26.787 -36.872 1.000 17.836 70 ASP B CA 1
ATOM 4435 C C . ASP B 1 70 ? 5.548 25.369 -36.780 1.000 21.042 70 ASP B C 1
ATOM 4436 O O . ASP B 1 70 ? 6.436 25.020 -37.562 1.000 21.936 70 ASP B O 1
ATOM 4445 N N . ASP B 1 71 ? 5.072 24.540 -35.833 1.000 19.645 71 ASP B N 1
ATOM 4446 C CA . ASP B 1 71 ? 5.737 23.279 -35.560 1.000 20.276 71 ASP B CA 1
ATOM 4447 C C . ASP B 1 71 ? 4.871 22.128 -36.035 1.000 20.750 71 ASP B C 1
ATOM 4448 O O . ASP B 1 71 ? 3.690 21.966 -35.690 1.000 18.065 71 ASP B O 1
ATOM 4457 N N . ALA B 1 72 ? 5.483 21.228 -36.820 1.000 21.102 72 ALA B N 1
ATOM 4458 C CA . ALA B 1 72 ? 4.731 20.144 -37.401 1.000 19.419 72 ALA B CA 1
ATOM 4459 C C . ALA B 1 72 ? 4.193 19.185 -36.334 1.000 18.263 72 ALA B C 1
ATOM 4460 O O . ALA B 1 72 ? 3.106 18.673 -36.520 1.000 18.062 72 ALA B O 1
ATOM 4467 N N . GLU B 1 73 ? 4.946 18.907 -35.269 1.000 22.187 73 GLU B N 1
ATOM 4468 C CA . GLU B 1 73 ? 4.502 17.972 -34.238 1.000 20.971 73 GLU B CA 1
ATOM 4469 C C . GLU B 1 73 ? 3.303 18.556 -33.460 1.000 19.968 73 GLU B C 1
ATOM 4470 O O . GLU B 1 73 ? 2.299 17.889 -33.197 1.000 19.613 73 GLU B O 1
ATOM 4476 N N . ILE B 1 74 ? 3.412 19.843 -33.124 1.000 18.731 74 ILE B N 1
ATOM 4477 C CA . ILE B 1 74 ? 2.317 20.531 -32.455 1.000 17.008 74 ILE B CA 1
ATOM 4478 C C . ILE B 1 74 ? 1.061 20.525 -33.324 1.000 15.205 74 ILE B C 1
ATOM 4479 O O . ILE B 1 74 ? -0.061 20.320 -32.861 1.000 14.990 74 ILE B O 1
ATOM 4495 N N . ALA B 1 75 ? 1.183 20.836 -34.631 1.000 14.614 75 ALA B N 1
ATOM 4496 C CA . ALA B 1 75 ? 0.017 20.832 -35.499 1.000 15.861 75 ALA B CA 1
ATOM 4497 C C . ALA B 1 75 ? -0.696 19.484 -35.489 1.000 14.329 75 ALA B C 1
ATOM 4498 O O . ALA B 1 75 ? -1.929 19.426 -35.563 1.000 14.410 75 ALA B O 1
ATOM 4505 N N . ALA B 1 76 ? 0.129 18.399 -35.561 1.000 17.028 76 ALA B N 1
ATOM 4506 C CA . ALA B 1 76 ? -0.439 17.062 -35.614 1.000 18.760 76 ALA B CA 1
ATOM 4507 C C . ALA B 1 76 ? -1.248 16.744 -34.351 1.000 15.825 76 ALA B C 1
ATOM 4508 O O . ALA B 1 76 ? -2.366 16.231 -34.458 1.000 18.044 76 ALA B O 1
ATOM 4515 N N . VAL B 1 77 ? -0.658 17.116 -33.198 1.000 17.963 77 VAL B N 1
ATOM 4516 C CA . VAL B 1 77 ? -1.379 16.992 -31.938 1.000 17.306 77 VAL B CA 1
ATOM 4517 C C . VAL B 1 77 ? -2.659 17.824 -31.964 1.000 16.892 77 VAL B C 1
ATOM 4518 O O . VAL B 1 77 ? -3.692 17.407 -31.497 1.000 16.833 77 VAL B O 1
ATOM 4531 N N . ALA B 1 78 ? -2.591 19.060 -32.458 1.000 14.945 78 ALA B N 1
ATOM 4532 C CA . ALA B 1 78 ? -3.761 19.900 -32.464 1.000 15.251 78 ALA B CA 1
ATOM 4533 C C . ALA B 1 78 ? -4.896 19.255 -33.246 1.000 16.067 78 ALA B C 1
ATOM 4534 O O . ALA B 1 78 ? -6.065 19.299 -32.857 1.000 16.631 78 ALA B O 1
ATOM 4541 N N . LEU B 1 79 ? -4.598 18.698 -34.443 1.000 15.904 79 LEU B N 1
ATOM 4542 C CA . LEU B 1 79 ? -5.645 18.076 -35.255 1.000 16.746 79 LEU B CA 1
ATOM 4543 C C . LEU B 1 79 ? -6.241 16.843 -34.575 1.000 16.927 79 LEU B C 1
ATOM 4544 O O . LEU B 1 79 ? -7.444 16.653 -34.621 1.000 18.477 79 LEU B O 1
ATOM 4560 N N . GLU B 1 80 ? -5.370 16.107 -33.901 1.000 18.623 80 GLU B N 1
ATOM 4561 C CA . GLU B 1 80 ? -5.744 14.902 -33.162 1.000 23.282 80 GLU B CA 1
ATOM 4562 C C . GLU B 1 80 ? -6.831 15.228 -32.128 1.000 25.902 80 GLU B C 1
ATOM 4563 O O . GLU B 1 80 ? -7.807 14.492 -31.950 1.000 25.111 80 GLU B O 1
ATOM 4575 N N . TYR B 1 81 ? -6.727 16.393 -31.462 1.000 20.580 81 TYR B N 1
ATOM 4576 C CA . TYR B 1 81 ? -7.692 16.770 -30.442 1.000 21.157 81 TYR B CA 1
ATOM 4577 C C . TYR B 1 81 ? -8.780 17.708 -30.946 1.000 20.985 81 TYR B C 1
ATOM 4578 O O . TYR B 1 81 ? -9.556 18.203 -30.145 1.000 23.310 81 TYR B O 1
ATOM 4596 N N . GLY B 1 82 ? -8.905 17.880 -32.261 1.000 19.901 82 GLY B N 1
ATOM 4597 C CA . GLY B 1 82 ? -10.078 18.487 -32.860 1.000 19.283 82 GLY B CA 1
ATOM 4598 C C . GLY B 1 82 ? -10.013 20.017 -32.982 1.000 17.459 82 GLY B C 1
ATOM 4599 O O . GLY B 1 82 ? -11.054 20.614 -33.202 1.000 20.794 82 GLY B O 1
ATOM 4603 N N . ALA B 1 83 ? -8.798 20.571 -32.864 1.000 17.271 83 ALA B N 1
ATOM 4604 C CA . ALA B 1 83 ? -8.543 21.967 -33.237 1.000 15.180 83 ALA B CA 1
ATOM 4605 C C . ALA B 1 83 ? -8.251 22.046 -34.729 1.000 13.200 83 ALA B C 1
ATOM 4606 O O . ALA B 1 83 ? -7.799 21.064 -35.316 1.000 16.604 83 ALA B O 1
ATOM 4613 N N . GLU B 1 84 ? -8.549 23.201 -35.329 1.000 12.639 84 GLU B N 1
ATOM 4614 C CA . GLU B 1 84 ? -8.147 23.455 -36.709 1.000 12.002 84 GLU B CA 1
ATOM 4615 C C . GLU B 1 84 ? -6.711 23.945 -36.748 1.000 12.726 84 GLU B C 1
ATOM 4616 O O . GLU B 1 84 ? -6.259 24.627 -35.823 1.000 11.652 84 GLU B O 1
ATOM 4628 N N . VAL B 1 85 ? -6.016 23.637 -37.838 1.000 11.881 85 VAL B N 1
ATOM 4629 C CA . VAL B 1 85 ? -4.688 24.148 -38.118 1.000 11.848 85 VAL B CA 1
ATOM 4630 C C . VAL B 1 85 ? -4.717 24.666 -39.553 1.000 13.121 85 VAL B C 1
ATOM 4631 O O . VAL B 1 85 ? -4.320 23.976 -40.485 1.000 14.873 85 VAL B O 1
ATOM 4644 N N . PRO B 1 86 ? -5.295 25.849 -39.793 1.000 12.018 86 PRO B N 1
ATOM 4645 C CA . PRO B 1 86 ? -5.617 26.247 -41.155 1.000 12.391 86 PRO B CA 1
ATOM 4646 C C . PRO B 1 86 ? -4.430 26.774 -41.939 1.000 12.313 86 PRO B C 1
ATOM 4647 O O . PRO B 1 86 ? -4.582 27.059 -43.137 1.000 13.674 86 PRO B O 1
ATOM 4658 N N . PHE B 1 87 ? -3.373 27.110 -41.232 1.000 10.600 87 PHE B N 1
ATOM 4659 C CA . PHE B 1 87 ? -2.198 27.763 -41.778 1.000 11.434 87 PHE B CA 1
ATOM 4660 C C . PHE B 1 87 ? -0.995 27.305 -40.964 1.000 12.338 87 PHE B C 1
ATOM 4661 O O . PHE B 1 87 ? -1.131 26.777 -39.839 1.000 11.659 87 PHE B O 1
ATOM 4678 N N . THR B 1 88 ? 0.187 27.547 -41.511 1.000 11.301 88 THR B N 1
ATOM 4679 C CA . THR B 1 88 ? 1.422 27.503 -40.762 1.000 11.828 88 THR B CA 1
ATOM 4680 C C . THR B 1 88 ? 1.728 28.915 -40.296 1.000 11.430 88 THR B C 1
ATOM 4681 O O . THR B 1 88 ? 1.709 29.871 -41.092 1.000 12.470 88 THR B O 1
ATOM 4692 N N . ARG B 1 89 ? 1.971 29.116 -38.988 1.000 10.587 89 ARG B N 1
ATOM 4693 C CA . ARG B 1 89 ? 2.269 30.458 -38.535 1.000 11.169 89 ARG B CA 1
ATOM 4694 C C . ARG B 1 89 ? 3.519 30.974 -39.232 1.000 11.049 89 ARG B C 1
ATOM 4695 O O . ARG B 1 89 ? 4.559 30.305 -39.241 1.000 12.266 89 ARG B O 1
ATOM 4716 N N . PRO B 1 90 ? 3.462 32.186 -39.806 1.000 10.605 90 PRO B N 1
ATOM 4717 C CA . PRO B 1 90 ? 4.652 32.747 -40.449 1.000 10.737 90 PRO B CA 1
ATOM 4718 C C . PRO B 1 90 ? 5.866 32.738 -39.529 1.000 12.491 90 PRO B C 1
ATOM 4719 O O . PRO B 1 90 ? 5.778 33.120 -38.338 1.000 12.055 90 PRO B O 1
ATOM 4730 N N . ALA B 1 91 ? 7.018 32.414 -40.140 1.000 13.439 91 ALA B N 1
ATOM 4731 C CA . ALA B 1 91 ? 8.257 32.258 -39.417 1.000 15.345 91 ALA B CA 1
ATOM 4732 C C . ALA B 1 91 ? 8.592 33.535 -38.676 1.000 15.744 91 ALA B C 1
ATOM 4733 O O . ALA B 1 91 ? 9.093 33.481 -37.567 1.000 17.687 91 ALA B O 1
ATOM 4740 N N . GLU B 1 92 ? 8.296 34.688 -39.261 1.000 15.970 92 GLU B N 1
ATOM 4741 C CA . GLU B 1 92 ? 8.670 35.959 -38.678 1.000 19.379 92 GLU B CA 1
ATOM 4742 C C . GLU B 1 92 ? 7.954 36.263 -37.355 1.000 18.858 92 GLU B C 1
ATOM 4743 O O . GLU B 1 92 ? 8.351 37.185 -36.661 1.000 23.969 92 GLU B O 1
ATOM 4755 N N . ILE B 1 93 ? 6.838 35.584 -37.021 1.000 14.416 93 ILE B N 1
ATOM 4756 C CA . ILE B 1 93 ? 6.147 35.795 -35.747 1.000 15.658 93 ILE B CA 1
ATOM 4757 C C . ILE B 1 93 ? 6.192 34.551 -34.868 1.000 14.551 93 ILE B C 1
ATOM 4758 O O . ILE B 1 93 ? 5.406 34.494 -33.901 1.000 15.517 93 ILE B O 1
ATOM 4774 N N . ALA B 1 94 ? 7.132 33.666 -35.183 1.000 16.409 94 ALA B N 1
ATOM 4775 C CA . ALA B 1 94 ? 7.438 32.530 -34.326 1.000 19.968 94 ALA B CA 1
ATOM 4776 C C . ALA B 1 94 ? 8.862 32.703 -33.854 1.000 23.165 94 ALA B C 1
ATOM 4777 O O . ALA B 1 94 ? 9.783 32.107 -34.426 1.000 27.450 94 ALA B O 1
ATOM 4784 N N . ASN B 1 95 ? 9.056 33.737 -33.066 1.000 27.807 95 ASN B N 1
ATOM 4785 C CA . ASN B 1 95 ? 10.400 34.059 -32.612 1.000 26.714 95 ASN B CA 1
ATOM 4786 C C . ASN B 1 95 ? 10.271 34.630 -31.208 1.000 27.515 95 ASN B C 1
ATOM 4787 O O . ASN B 1 95 ? 9.193 34.612 -30.621 1.000 28.561 95 ASN B O 1
ATOM 4798 N N . ASP B 1 96 ? 11.396 35.101 -30.678 1.000 25.018 96 ASP B N 1
ATOM 4799 C CA . ASP B 1 96 ? 11.501 35.423 -29.272 1.000 24.573 96 ASP B CA 1
ATOM 4800 C C . ASP B 1 96 ? 10.968 36.823 -28.986 1.000 25.029 96 ASP B C 1
ATOM 4801 O O . ASP B 1 96 ? 10.944 37.214 -27.822 1.000 25.164 96 ASP B O 1
ATOM 4810 N N . TYR B 1 97 ? 10.581 37.574 -30.019 1.000 21.633 97 TYR B N 1
ATOM 4811 C CA . TYR B 1 97 ? 10.211 38.979 -29.877 1.000 22.837 97 TYR B CA 1
ATOM 4812 C C . TYR B 1 97 ? 8.749 39.239 -30.234 1.000 22.591 97 TYR B C 1
ATOM 4813 O O . TYR B 1 97 ? 8.211 40.259 -29.838 1.000 28.085 97 TYR B O 1
ATOM 4831 N N . ALA B 1 98 ? 8.112 38.347 -30.986 1.000 17.931 98 ALA B N 1
ATOM 4832 C CA . ALA B 1 98 ? 6.738 38.598 -31.374 1.000 16.673 98 ALA B CA 1
ATOM 4833 C C . ALA B 1 98 ? 5.816 38.512 -30.164 1.000 13.912 98 ALA B C 1
ATOM 4834 O O . ALA B 1 98 ? 5.969 37.630 -29.336 1.000 15.938 98 ALA B O 1
ATOM 4841 N N . THR B 1 99 ? 4.795 39.374 -30.134 1.000 11.998 99 THR B N 1
ATOM 4842 C CA . THR B 1 99 ? 3.875 39.475 -29.022 1.000 12.162 99 THR B CA 1
ATOM 4843 C C . THR B 1 99 ? 2.610 38.668 -29.258 1.000 10.867 99 THR B C 1
ATOM 4844 O O . THR B 1 99 ? 2.263 38.253 -30.387 1.000 10.325 99 THR B O 1
ATOM 4855 N N . THR B 1 100 ? 1.852 38.437 -28.176 1.000 11.417 100 THR B N 1
ATOM 4856 C CA . THR B 1 100 ? 0.565 37.764 -28.246 1.000 10.732 100 THR B CA 1
ATOM 4857 C C . THR B 1 100 ? -0.344 38.487 -29.240 1.000 10.759 100 THR B C 1
ATOM 4858 O O . THR B 1 100 ? -0.976 37.858 -30.116 1.000 9.689 100 THR B O 1
ATOM 4869 N N . GLY B 1 101 ? -0.425 39.810 -29.136 1.000 10.350 101 GLY B N 1
ATOM 4870 C CA . GLY B 1 101 ? -1.298 40.542 -30.060 1.000 10.647 101 GLY B CA 1
ATOM 4871 C C . GLY B 1 101 ? -0.909 40.332 -31.524 1.000 11.854 101 GLY B C 1
ATOM 4872 O O . GLY B 1 101 ? -1.779 40.308 -32.380 1.000 12.173 101 GLY B O 1
ATOM 4876 N N . GLU B 1 102 ? 0.376 40.319 -31.834 1.000 10.221 102 GLU B N 1
ATOM 4877 C CA . GLU B 1 102 ? 0.822 40.041 -33.209 1.000 9.889 102 GLU B CA 1
ATOM 4878 C C . GLU B 1 102 ? 0.377 38.684 -33.687 1.000 10.353 102 GLU B C 1
ATOM 4879 O O . GLU B 1 102 ? -0.009 38.511 -34.845 1.000 11.112 102 GLU B O 1
ATOM 4891 N N . VAL B 1 103 ? 0.425 37.662 -32.843 1.000 9.535 103 VAL B N 1
ATOM 4892 C CA . VAL B 1 103 ? -0.024 36.344 -33.248 1.000 9.533 103 VAL B CA 1
ATOM 4893 C C . VAL B 1 103 ? -1.530 36.282 -33.484 1.000 9.228 103 VAL B C 1
ATOM 4894 O O . VAL B 1 103 ? -2.007 35.700 -34.482 1.000 9.343 103 VAL B O 1
ATOM 4907 N N . ILE B 1 104 ? -2.305 36.890 -32.596 1.000 8.893 104 ILE B N 1
ATOM 4908 C CA . ILE B 1 104 ? -3.746 36.909 -32.743 1.000 9.271 104 ILE B CA 1
ATOM 4909 C C . ILE B 1 104 ? -4.150 37.756 -33.949 1.000 9.719 104 ILE B C 1
ATOM 4910 O O . ILE B 1 104 ? -5.023 37.336 -34.711 1.000 10.038 104 ILE B O 1
ATOM 4926 N N . SER B 1 105 ? -3.531 38.925 -34.164 1.000 10.451 105 SER B N 1
ATOM 4927 C CA . SER B 1 105 ? -3.835 39.730 -35.353 1.000 10.538 105 SER B CA 1
ATOM 4928 C C . SER B 1 105 ? -3.592 38.928 -36.633 1.000 10.224 105 SER B C 1
ATOM 4929 O O . SER B 1 105 ? -4.386 39.006 -37.593 1.000 10.453 105 SER B O 1
ATOM 4937 N N . HIS B 1 106 ? -2.500 38.189 -36.694 1.000 9.367 106 HIS B N 1
ATOM 4938 C CA . HIS B 1 106 ? -2.190 37.394 -37.876 1.000 8.586 106 HIS B CA 1
ATOM 4939 C C . HIS B 1 106 ? -3.355 36.448 -38.146 1.000 9.263 106 HIS B C 1
ATOM 4940 O O . HIS B 1 106 ? -3.799 36.289 -39.268 1.000 9.001 106 HIS B O 1
ATOM 4955 N N . ALA B 1 107 ? -3.835 35.761 -37.118 1.000 8.677 107 ALA B N 1
ATOM 4956 C CA . ALA B 1 107 ? -4.850 34.739 -37.301 1.000 9.777 107 ALA B CA 1
ATOM 4957 C C . ALA B 1 107 ? -6.150 35.384 -37.755 1.000 10.165 107 ALA B C 1
ATOM 4958 O O . ALA B 1 107 ? -6.808 34.810 -38.637 1.000 9.088 107 ALA B O 1
ATOM 4965 N N . ILE B 1 108 ? -6.501 36.547 -37.191 1.000 9.697 108 ILE B N 1
ATOM 4966 C CA . ILE B 1 108 ? -7.746 37.193 -37.567 1.000 10.025 108 ILE B CA 1
ATOM 4967 C C . ILE B 1 108 ? -7.669 37.667 -39.003 1.000 10.805 108 ILE B C 1
ATOM 4968 O O . ILE B 1 108 ? -8.575 37.403 -39.796 1.000 10.888 108 ILE B O 1
ATOM 4984 N N . ASN B 1 109 ? -6.574 38.293 -39.372 1.000 10.050 109 ASN B N 1
ATOM 4985 C CA . ASN B 1 109 ? -6.403 38.744 -40.732 1.000 10.411 109 ASN B CA 1
ATOM 4986 C C . ASN B 1 109 ? -6.392 37.546 -41.683 1.000 10.853 109 ASN B C 1
ATOM 4987 O O . ASN B 1 109 ? -6.915 37.627 -42.784 1.000 11.970 109 ASN B O 1
ATOM 4998 N N . TRP B 1 110 ? -5.821 36.413 -41.309 1.000 9.643 110 TRP B N 1
ATOM 4999 C CA . TRP B 1 110 ? -5.840 35.242 -42.170 1.000 9.507 110 TRP B CA 1
ATOM 5000 C C . TRP B 1 110 ? -7.283 34.826 -42.424 1.000 9.868 110 TRP B C 1
ATOM 5001 O O . TRP B 1 110 ? -7.624 34.483 -43.571 1.000 10.583 110 TRP B O 1
ATOM 5022 N N . LEU B 1 111 ? -8.105 34.748 -41.382 1.000 9.341 111 LEU B N 1
ATOM 5023 C CA . LEU B 1 111 ? -9.493 34.307 -41.552 1.000 9.897 111 LEU B CA 1
ATOM 5024 C C . LEU B 1 111 ? -10.237 35.253 -42.485 1.000 11.878 111 LEU B C 1
ATOM 5025 O O . LEU B 1 111 ? -10.994 34.787 -43.344 1.000 11.162 111 LEU B O 1
ATOM 5041 N N . ILE B 1 112 ? -10.028 36.541 -42.316 1.000 11.372 112 ILE B N 1
ATOM 5042 C CA . ILE B 1 112 ? -10.692 37.532 -43.152 1.000 13.017 112 ILE B CA 1
ATOM 5043 C C . ILE B 1 112 ? -10.240 37.356 -44.603 1.000 13.005 112 ILE B C 1
ATOM 5044 O O . ILE B 1 112 ? -11.065 37.284 -45.555 1.000 16.249 112 ILE B O 1
ATOM 5060 N N . ASN B 1 113 ? -8.930 37.352 -44.822 1.000 12.712 113 ASN B N 1
ATOM 5061 C CA . ASN B 1 113 ? -8.353 37.417 -46.165 1.000 13.418 113 ASN B CA 1
ATOM 5062 C C . ASN B 1 113 ? -8.524 36.099 -46.892 1.000 15.028 113 ASN B C 1
ATOM 5063 O O . ASN B 1 113 ? -8.795 36.101 -48.094 1.000 18.443 113 ASN B O 1
ATOM 5074 N N . GLN B 1 114 ? -8.302 34.961 -46.246 1.000 12.713 114 GLN B N 1
ATOM 5075 C CA . GLN B 1 114 ? -8.290 33.672 -46.927 1.000 12.874 114 GLN B CA 1
ATOM 5076 C C . GLN B 1 114 ? -9.640 32.970 -46.928 1.000 14.551 114 GLN B C 1
ATOM 5077 O O . GLN B 1 114 ? -9.899 32.142 -47.806 1.000 16.129 114 GLN B O 1
ATOM 5091 N N . GLN B 1 115 ? -10.500 33.230 -45.920 1.000 11.087 115 GLN B N 1
ATOM 5092 C CA . GLN B 1 115 ? -11.766 32.534 -45.843 1.000 12.188 115 GLN B CA 1
ATOM 5093 C C . GLN B 1 115 ? -12.938 33.506 -45.826 1.000 11.393 115 GLN B C 1
ATOM 5094 O O . GLN B 1 115 ? -14.066 33.005 -45.786 1.000 12.988 115 GLN B O 1
ATOM 5108 N N . GLY B 1 116 ? -12.731 34.828 -45.908 1.000 11.275 116 GLY B N 1
ATOM 5109 C CA . GLY B 1 116 ? -13.869 35.740 -45.847 1.000 11.660 116 GLY B CA 1
ATOM 5110 C C . GLY B 1 116 ? -14.697 35.588 -44.587 1.000 12.690 116 GLY B C 1
ATOM 5111 O O . GLY B 1 116 ? -15.912 35.761 -44.591 1.000 13.866 116 GLY B O 1
ATOM 5115 N N . GLN B 1 117 ? -14.059 35.278 -43.455 1.000 11.797 117 GLN B N 1
ATOM 5116 C CA . GLN B 1 117 ? -14.720 35.163 -42.188 1.000 12.275 117 GLN B CA 1
ATOM 5117 C C . GLN B 1 117 ? -14.280 36.306 -41.286 1.000 14.337 117 GLN B C 1
ATOM 5118 O O . GLN B 1 117 ? -13.087 36.438 -40.981 1.000 14.710 117 GLN B O 1
ATOM 5132 N N . VAL B 1 118 ? -15.222 37.117 -40.864 1.000 13.393 118 VAL B N 1
ATOM 5133 C CA . VAL B 1 118 ? -14.948 38.234 -39.984 1.000 14.438 118 VAL B CA 1
ATOM 5134 C C . VAL B 1 118 ? -15.456 37.868 -38.621 1.000 14.892 118 VAL B C 1
ATOM 5135 O O . VAL B 1 118 ? -16.660 37.883 -38.375 1.000 14.841 118 VAL B O 1
ATOM 5148 N N . PRO B 1 119 ? -14.564 37.538 -37.658 1.000 13.557 119 PRO B N 1
ATOM 5149 C CA . PRO B 1 119 ? -15.048 37.210 -36.332 1.000 13.242 119 PRO B CA 1
ATOM 5150 C C . PRO B 1 119 ? -15.575 38.441 -35.599 1.000 13.385 119 PRO B C 1
ATOM 5151 O O . PRO B 1 119 ? -15.170 39.556 -35.893 1.000 14.723 119 PRO B O 1
ATOM 5162 N N . GLU B 1 120 ? -16.433 38.180 -34.606 1.000 14.408 120 GLU B N 1
ATOM 5163 C CA . GLU B 1 120 ? -16.967 39.231 -33.748 1.000 16.495 120 GLU B CA 1
ATOM 5164 C C . GLU B 1 120 ? -16.014 39.433 -32.565 1.000 13.262 120 GLU B C 1
ATOM 5165 O O . GLU B 1 120 ? -15.462 40.521 -32.382 1.000 14.855 120 GLU B O 1
ATOM 5177 N N . ASN B 1 121 ? -15.841 38.350 -31.808 1.000 12.570 121 ASN B N 1
ATOM 5178 C CA . ASN B 1 121 ? -14.976 38.369 -30.635 1.000 12.568 121 ASN B CA 1
ATOM 5179 C C . ASN B 1 121 ? -13.981 37.233 -30.775 1.000 10.967 121 ASN B C 1
ATOM 5180 O O . ASN B 1 121 ? -14.303 36.152 -31.257 1.000 12.070 121 ASN B O 1
ATOM 5191 N N . VAL B 1 122 ? -12.772 37.450 -30.246 1.000 10.337 122 VAL B N 1
ATOM 5192 C CA . VAL B 1 122 ? -11.679 36.497 -30.389 1.000 9.992 122 VAL B CA 1
ATOM 5193 C C . VAL B 1 122 ? -11.018 36.298 -29.037 1.000 10.152 122 VAL B C 1
ATOM 5194 O O . VAL B 1 122 ? -10.650 37.261 -28.367 1.000 10.146 122 VAL B O 1
ATOM 5207 N N . CYS B 1 123 ? -10.874 35.026 -28.663 1.000 9.470 123 CYS B N 1
ATOM 5208 C CA . CYS B 1 123 ? -10.277 34.660 -27.388 1.000 9.422 123 CYS B CA 1
ATOM 5209 C C . CYS B 1 123 ? -8.920 34.032 -27.656 1.000 9.703 123 CYS B C 1
ATOM 5210 O O . CYS B 1 123 ? -8.861 32.989 -28.315 1.000 10.526 123 CYS B O 1
ATOM 5218 N N . CYS B 1 124 ? -7.858 34.622 -27.135 1.000 9.399 124 CYS B N 1
ATOM 5219 C CA . CYS B 1 124 ? -6.535 34.013 -27.087 1.000 8.991 124 CYS B CA 1
ATOM 5220 C C . CYS B 1 124 ? -6.512 33.120 -25.836 1.000 9.032 124 CYS B C 1
ATOM 5221 O O . CYS B 1 124 ? -6.698 33.582 -24.726 1.000 9.827 124 CYS B O 1
ATOM 5229 N N . LEU B 1 125 ? -6.300 31.825 -26.019 1.000 8.671 125 LEU B N 1
ATOM 5230 C CA . LEU B 1 125 ? -6.175 30.854 -24.945 1.000 8.901 125 LEU B CA 1
ATOM 5231 C C . LEU B 1 125 ? -4.770 30.257 -24.993 1.000 8.051 125 LEU B C 1
ATOM 5232 O O . LEU B 1 125 ? -4.393 29.661 -26.007 1.000 8.892 125 LEU B O 1
ATOM 5248 N N . TYR B 1 126 ? -3.942 30.454 -23.964 1.000 8.203 126 TYR B N 1
ATOM 5249 C CA . TYR B 1 126 ? -2.602 29.914 -23.951 1.000 8.577 126 TYR B CA 1
ATOM 5250 C C . TYR B 1 126 ? -2.619 28.373 -23.936 1.000 9.070 126 TYR B C 1
ATOM 5251 O O . TYR B 1 126 ? -3.553 27.719 -23.491 1.000 10.061 126 TYR B O 1
ATOM 5269 N N . ALA B 1 127 ? -1.505 27.848 -24.435 1.000 9.335 127 ALA B N 1
ATOM 5270 C CA . ALA B 1 127 ? -1.360 26.419 -24.629 1.000 11.174 127 ALA B CA 1
ATOM 5271 C C . ALA B 1 127 ? -1.039 25.682 -23.347 1.000 12.348 127 ALA B C 1
ATOM 5272 O O . ALA B 1 127 ? -1.147 24.433 -23.376 1.000 13.545 127 ALA B O 1
ATOM 5279 N N . THR B 1 128 ? -0.523 26.361 -22.337 1.000 12.000 128 THR B N 1
ATOM 5280 C CA . THR B 1 128 ? -0.244 25.723 -21.045 1.000 13.361 128 THR B CA 1
ATOM 5281 C C . THR B 1 128 ? -1.268 26.219 -20.044 1.000 12.910 128 THR B C 1
ATOM 5282 O O . THR B 1 128 ? -1.063 27.235 -19.377 1.000 16.592 128 THR B O 1
ATOM 5293 N N . ALA B 1 129 ? -2.408 25.556 -19.965 1.000 12.919 129 ALA B N 1
ATOM 5294 C CA . ALA B 1 129 ? -3.521 26.023 -19.148 1.000 14.156 129 ALA B CA 1
ATOM 5295 C C . ALA B 1 129 ? -4.393 24.856 -18.702 1.000 14.232 129 ALA B C 1
ATOM 5296 O O . ALA B 1 129 ? -5.609 24.900 -18.799 1.000 15.119 129 ALA B O 1
ATOM 5303 N N . PRO B 1 130 ? -3.796 23.804 -18.091 1.000 13.197 130 PRO B N 1
ATOM 5304 C CA . PRO B 1 130 ? -4.596 22.641 -17.696 1.000 14.312 130 PRO B CA 1
ATOM 5305 C C . PRO B 1 130 ? -5.627 22.886 -16.592 1.000 15.517 130 PRO B C 1
ATOM 5306 O O . PRO B 1 130 ? -6.553 22.085 -16.427 1.000 17.250 130 PRO B O 1
ATOM 5317 N N . PHE B 1 131 ? -5.467 23.989 -15.845 1.000 13.906 131 PHE B N 1
ATOM 5318 C CA . PHE B 1 131 ? -6.366 24.338 -14.748 1.000 15.369 131 PHE B CA 1
ATOM 5319 C C . PHE B 1 131 ? -7.432 25.331 -15.196 1.000 16.261 131 PHE B C 1
ATOM 5320 O O . PHE B 1 131 ? -8.290 25.716 -14.395 1.000 17.574 131 PHE B O 1
ATOM 5337 N N . VAL B 1 132 ? -7.451 25.722 -16.471 1.000 15.566 132 VAL B N 1
ATOM 5338 C CA . VAL B 1 132 ? -8.508 26.598 -16.948 1.000 16.821 132 VAL B CA 1
ATOM 5339 C C . VAL B 1 132 ? -9.879 25.938 -16.773 1.000 17.964 132 VAL B C 1
ATOM 5340 O O . VAL B 1 132 ? -10.083 24.778 -17.093 1.000 20.067 132 VAL B O 1
ATOM 5353 N N . GLU B 1 133 ? -10.828 26.739 -16.302 1.000 19.508 133 GLU B N 1
ATOM 5354 C CA . GLU B 1 133 ? -12.205 26.315 -16.165 1.000 20.359 133 GLU B CA 1
ATOM 5355 C C . GLU B 1 133 ? -12.949 26.730 -17.420 1.000 17.932 133 GLU B C 1
ATOM 5356 O O . GLU B 1 133 ? -13.016 27.919 -17.762 1.000 18.134 133 GLU B O 1
ATOM 5368 N N . PRO B 1 134 ? -13.528 25.780 -18.172 1.000 17.348 134 PRO B N 1
ATOM 5369 C CA . PRO B 1 134 ? -14.342 26.146 -19.314 1.000 18.494 134 PRO B CA 1
ATOM 5370 C C . PRO B 1 134 ? -15.404 27.188 -19.029 1.000 19.800 134 PRO B C 1
ATOM 5371 O O . PRO B 1 134 ? -15.671 28.034 -19.882 1.000 19.850 134 PRO B O 1
ATOM 5382 N N . ASP B 1 135 ? -16.035 27.150 -17.842 1.000 20.033 135 ASP B N 1
ATOM 5383 C CA . ASP B 1 135 ? -17.039 28.167 -17.562 1.000 22.014 135 ASP B CA 1
ATOM 5384 C C . ASP B 1 135 ? -16.434 29.564 -17.499 1.000 19.508 135 ASP B C 1
ATOM 5385 O O . ASP B 1 135 ? -17.127 30.537 -17.770 1.000 20.097 135 ASP B O 1
ATOM 5394 N N . ASP B 1 136 ? -15.164 29.678 -17.092 1.000 17.925 136 ASP B N 1
ATOM 5395 C CA . ASP B 1 136 ? -14.531 30.980 -17.037 1.000 17.563 136 ASP B CA 1
ATOM 5396 C C . ASP B 1 136 ? -14.378 31.568 -18.447 1.000 14.834 136 ASP B C 1
ATOM 5397 O O . ASP B 1 136 ? -14.441 32.772 -18.617 1.000 14.489 136 ASP B O 1
ATOM 5406 N N . LEU B 1 137 ? -14.174 30.715 -19.459 1.000 14.640 137 LEU B N 1
ATOM 5407 C CA . LEU B 1 137 ? -14.101 31.223 -20.830 1.000 13.644 137 LEU B CA 1
ATOM 5408 C C . LEU B 1 137 ? -15.419 31.870 -21.249 1.000 14.438 137 LEU B C 1
ATOM 5409 O O . LEU B 1 137 ? -15.448 32.932 -21.850 1.000 15.047 137 LEU B O 1
ATOM 5425 N N . CYS B 1 138 ? -16.550 31.225 -20.926 1.000 16.670 138 CYS B N 1
ATOM 5426 C CA . CYS B 1 138 ? -17.827 31.783 -21.338 1.000 18.544 138 CYS B CA 1
ATOM 5427 C C . CYS B 1 138 ? -18.194 32.974 -20.440 1.000 16.818 138 CYS B C 1
ATOM 5428 O O . CYS B 1 138 ? -18.711 33.944 -20.952 1.000 16.239 138 CYS B O 1
ATOM 5435 N N . GLN B 1 139 ? -17.818 32.936 -19.152 1.000 16.504 139 GLN B N 1
ATOM 5436 C CA . GLN B 1 139 ? -17.977 34.077 -18.249 1.000 16.868 139 GLN B CA 1
ATOM 5437 C C . GLN B 1 139 ? -17.272 35.304 -18.836 1.000 16.586 139 GLN B C 1
ATOM 5438 O O . GLN B 1 139 ? -17.796 36.418 -18.831 1.000 18.362 139 GLN B O 1
ATOM 5452 N N . GLY B 1 140 ? -16.049 35.119 -19.352 1.000 14.428 140 GLY B N 1
ATOM 5453 C CA . GLY B 1 140 ? -15.299 36.223 -19.928 1.000 13.813 140 GLY B CA 1
ATOM 5454 C C . GLY B 1 140 ? -15.996 36.853 -21.139 1.000 12.917 140 GLY B C 1
ATOM 5455 O O . GLY B 1 140 ? -16.008 38.074 -21.301 1.000 13.973 140 GLY B O 1
ATOM 5459 N N . LEU B 1 141 ? -16.554 35.992 -22.016 1.000 14.202 141 LEU B N 1
ATOM 5460 C CA . LEU B 1 141 ? -17.288 36.461 -23.167 1.000 14.613 141 LEU B CA 1
ATOM 5461 C C . LEU B 1 141 ? -18.537 37.233 -22.723 1.000 14.168 141 LEU B C 1
ATOM 5462 O O . LEU B 1 141 ? -18.789 38.280 -23.304 1.000 16.213 141 LEU B O 1
ATOM 5478 N N . GLU B 1 142 ? -19.220 36.719 -21.706 1.000 15.549 142 GLU B N 1
ATOM 5479 C CA . GLU B 1 142 ? -20.430 37.405 -21.254 1.000 18.836 142 GLU B CA 1
ATOM 5480 C C . GLU B 1 142 ? -20.065 38.768 -20.663 1.000 19.110 142 GLU B C 1
ATOM 5481 O O . GLU B 1 142 ? -20.765 39.754 -20.879 1.000 20.968 142 GLU B O 1
ATOM 5493 N N . LEU B 1 143 ? -18.948 38.865 -19.938 1.000 14.882 143 LEU B N 1
ATOM 5494 C CA . LEU B 1 143 ? -18.5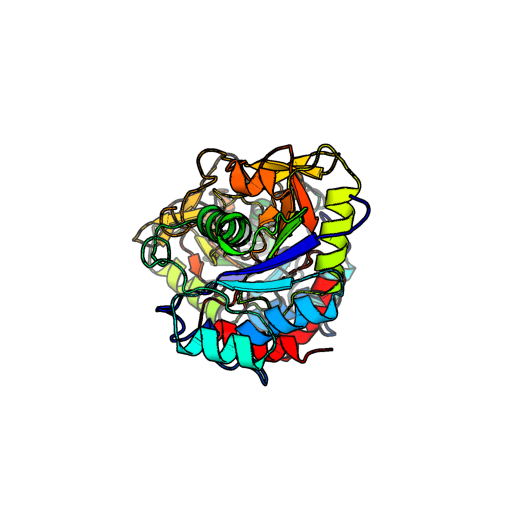61 40.144 -19.387 1.000 16.766 143 LEU B CA 1
ATOM 5495 C C . LEU B 1 143 ? -18.217 41.105 -20.512 1.000 16.182 143 LEU B C 1
ATOM 5496 O O . LEU B 1 143 ? -18.486 42.316 -20.458 1.000 16.478 143 LEU B O 1
ATOM 5512 N N . LEU B 1 144 ? -17.482 40.595 -21.523 1.000 15.086 144 LEU B N 1
ATOM 5513 C CA . LEU B 1 144 ? -17.077 41.436 -22.628 1.000 15.435 144 LEU B CA 1
ATOM 5514 C C . LEU B 1 144 ? -18.299 42.041 -23.323 1.000 17.185 144 LEU B C 1
ATOM 5515 O O . LEU B 1 144 ? -18.291 43.216 -23.670 1.000 19.769 144 LEU B O 1
ATOM 5531 N N . THR B 1 145 ? -19.328 41.230 -23.495 1.000 19.068 145 THR B N 1
ATOM 5532 C CA . THR B 1 145 ? -20.471 41.675 -24.287 1.000 21.406 145 THR B CA 1
ATOM 5533 C C . THR B 1 145 ? -21.486 42.427 -23.431 1.000 21.652 145 THR B C 1
ATOM 5534 O O . THR B 1 145 ? -22.314 43.140 -23.987 1.000 24.764 145 THR B O 1
ATOM 5545 N N . PHE B 1 146 ? -21.396 42.317 -22.104 1.000 22.374 146 PHE B N 1
ATOM 5546 C CA . PHE B 1 146 ? -22.339 42.985 -21.208 1.000 22.914 146 PHE B CA 1
ATOM 5547 C C . PHE B 1 146 ? -22.079 44.485 -21.142 1.000 28.527 146 PHE B C 1
ATOM 5548 O O . PHE B 1 146 ? -23.029 45.251 -20.971 1.000 26.931 146 PHE B O 1
ATOM 5565 N N . ASN B 1 147 ? -20.803 44.901 -21.255 1.000 27.739 147 ASN B N 1
ATOM 5566 C CA . ASN B 1 147 ? -20.408 46.294 -21.131 1.000 33.301 147 ASN B CA 1
ATOM 5567 C C . ASN B 1 147 ? -19.830 46.723 -22.471 1.000 32.178 147 ASN B C 1
ATOM 5568 O O . ASN B 1 147 ? -18.726 46.318 -22.809 1.000 25.824 147 ASN B O 1
ATOM 5574 N N . LYS B 1 148 ? -20.568 47.545 -23.223 1.000 33.524 148 LYS B N 1
ATOM 5575 C CA . LYS B 1 148 ? -20.208 47.900 -24.588 1.000 35.133 148 LYS B CA 1
ATOM 5576 C C . LYS B 1 148 ? -18.953 48.781 -24.647 1.000 28.552 148 LYS B C 1
ATOM 5577 O O . LYS B 1 148 ? -18.338 48.894 -25.705 1.000 36.638 148 LYS B O 1
ATOM 5583 N N . GLU B 1 149 ? -18.521 49.366 -23.527 1.000 31.221 149 GLU B N 1
ATOM 5584 C CA . GLU B 1 149 ? -17.287 50.142 -23.525 1.000 29.300 149 GLU B CA 1
ATOM 5585 C C . GLU B 1 149 ? -16.070 49.202 -23.580 1.000 25.691 149 GLU B C 1
ATOM 5586 O O . GLU B 1 149 ? -14.965 49.596 -23.975 1.000 26.652 149 GLU B O 1
ATOM 5592 N N . CYS B 1 150 ? -16.291 47.941 -23.204 1.000 20.980 150 CYS B N 1
ATOM 5593 C CA . CYS B 1 150 ? -15.191 47.033 -22.936 1.000 16.943 150 CYS B CA 1
ATOM 5594 C C . CYS B 1 150 ? -14.572 46.493 -24.230 1.000 15.407 150 CYS B C 1
ATOM 5595 O O . CYS B 1 150 ? -15.295 46.023 -25.115 1.000 17.251 150 CYS B O 1
ATOM 5603 N N . GLN B 1 151 ? -13.246 46.566 -24.338 1.000 12.680 151 GLN B N 1
ATOM 5604 C CA . GLN B 1 151 ? -12.542 46.072 -25.496 1.000 13.966 151 GLN B CA 1
ATOM 5605 C C . GLN B 1 151 ? -11.901 44.711 -25.236 1.000 11.977 151 GLN B C 1
ATOM 5606 O O . GLN B 1 151 ? -11.789 43.917 -26.176 1.000 11.619 151 GLN B O 1
ATOM 5620 N N . PHE B 1 152 ? -11.525 44.407 -23.991 1.000 11.048 152 PHE B N 1
ATOM 5621 C CA . PHE B 1 152 ? -10.868 43.151 -23.658 1.000 10.501 152 PHE B CA 1
ATOM 5622 C C . PHE B 1 152 ? -11.323 42.685 -22.283 1.000 11.482 152 PHE B C 1
ATOM 5623 O O . PHE B 1 152 ? -11.711 43.503 -21.467 1.000 11.422 152 PHE B O 1
ATOM 5640 N N . VAL B 1 153 ? -11.290 41.380 -22.076 1.000 9.978 153 VAL B N 1
ATOM 5641 C CA . VAL B 1 153 ? -11.466 40.789 -20.762 1.000 10.479 153 VAL B CA 1
ATOM 5642 C C . VAL B 1 153 ? -10.402 39.728 -20.633 1.000 10.703 153 VAL B C 1
ATOM 5643 O O . VAL B 1 153 ? -10.348 38.798 -21.462 1.000 11.995 153 VAL B O 1
ATOM 5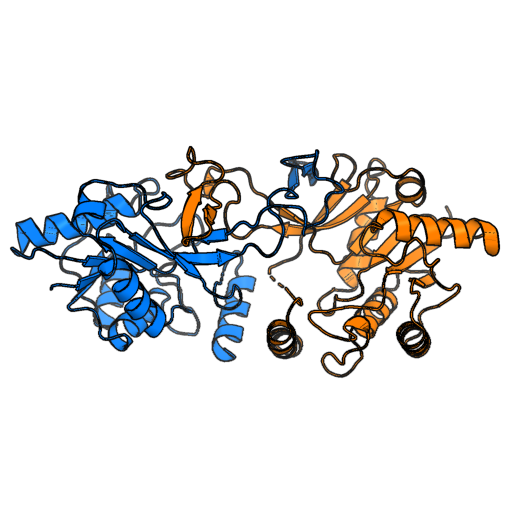656 N N . PHE B 1 154 ? -9.604 39.747 -19.571 1.000 10.276 154 PHE B N 1
ATOM 5657 C CA . PHE B 1 154 ? -8.593 38.693 -19.421 1.000 9.633 154 PHE B CA 1
ATOM 5658 C C . PHE B 1 154 ? -8.587 38.139 -18.014 1.000 9.612 154 PHE B C 1
ATOM 5659 O O . PHE B 1 154 ? -9.066 38.756 -17.053 1.000 9.237 154 PHE B O 1
ATOM 5676 N N . SER B 1 155 ? -8.048 36.919 -17.884 1.000 8.917 155 SER B N 1
ATOM 5677 C CA . SER B 1 155 ? -7.860 36.285 -16.595 1.000 9.161 155 SER B CA 1
ATOM 5678 C C . SER B 1 155 ? -6.713 36.924 -15.835 1.000 8.849 155 SER B C 1
ATOM 5679 O O . SER B 1 155 ? -5.610 37.013 -16.361 1.000 8.624 155 SER B O 1
ATOM 5687 N N . ALA B 1 156 ? -6.980 37.277 -14.584 1.000 9.658 156 ALA B N 1
ATOM 5688 C CA . ALA B 1 156 ? -6.003 37.893 -13.697 1.000 9.161 156 ALA B CA 1
ATOM 5689 C C . ALA B 1 156 ? -6.066 37.261 -12.310 1.000 10.805 156 ALA B C 1
ATOM 5690 O O . ALA B 1 156 ? -6.978 36.505 -11.986 1.000 11.208 156 ALA B O 1
ATOM 5697 N N . THR B 1 157 ? -5.044 37.530 -11.487 1.000 10.905 157 THR B N 1
ATOM 5698 C CA . THR B 1 157 ? -4.993 36.999 -10.140 1.000 12.871 157 THR B CA 1
ATOM 5699 C C . THR B 1 157 ? -4.259 38.000 -9.263 1.000 12.316 157 THR B C 1
ATOM 5700 O O . THR B 1 157 ? -3.439 38.798 -9.726 1.000 11.907 157 THR B O 1
ATOM 5711 N N . ARG B 1 158 ? -4.561 37.975 -7.964 1.000 13.493 158 ARG B N 1
ATOM 5712 C CA . ARG B 1 158 ? -3.922 38.891 -7.031 1.000 14.903 158 ARG B CA 1
ATOM 5713 C C . ARG B 1 158 ? -2.479 38.479 -6.801 1.000 14.124 158 ARG B C 1
ATOM 5714 O O . ARG B 1 158 ? -2.146 37.309 -6.742 1.000 15.982 158 ARG B O 1
ATOM 5735 N N . PHE B 1 159 ? -1.606 39.463 -6.590 1.000 14.134 159 PHE B N 1
ATOM 5736 C CA . PHE B 1 159 ? -0.315 39.167 -5.985 1.000 15.058 159 PHE B CA 1
ATOM 5737 C C . PHE B 1 159 ? -0.555 38.801 -4.516 1.000 17.273 159 PHE B C 1
ATOM 5738 O O . PHE B 1 159 ? -1.331 39.452 -3.857 1.000 19.290 159 PHE B O 1
ATOM 5755 N N . SER B 1 160 ? 0.173 37.802 -4.040 1.000 22.147 160 SER B N 1
ATOM 5756 C CA . SER B 1 160 ? -0.002 37.343 -2.668 1.000 26.522 160 SER B CA 1
ATOM 5757 C C . SER B 1 160 ? 0.905 38.089 -1.695 1.000 23.685 160 SER B C 1
ATOM 5758 O O . SER B 1 160 ? 0.795 37.865 -0.496 1.000 30.196 160 SER B O 1
ATOM 5766 N N . PHE B 1 161 ? 1.824 38.908 -2.195 1.000 16.848 161 PHE B N 1
ATOM 5767 C CA . PHE B 1 161 ? 2.656 39.758 -1.352 1.000 12.796 161 PHE B CA 1
ATOM 5768 C C . PHE B 1 161 ? 2.631 41.164 -1.938 1.000 11.991 161 PHE B C 1
ATOM 5769 O O . PHE B 1 161 ? 2.604 41.302 -3.182 1.000 12.802 161 PHE B O 1
ATOM 5786 N N . PRO B 1 162 ? 2.660 42.231 -1.128 1.000 11.341 162 PRO B N 1
ATOM 5787 C CA . PRO B 1 162 ? 2.590 43.593 -1.658 1.000 11.471 162 PRO B CA 1
ATOM 5788 C C . PRO B 1 162 ? 3.782 43.901 -2.555 1.000 10.789 162 PRO B C 1
ATOM 5789 O O . PRO B 1 162 ? 4.918 43.941 -2.103 1.000 10.531 162 PRO B O 1
ATOM 5800 N N . ILE B 1 163 ? 3.519 44.218 -3.820 1.000 10.369 163 ILE B N 1
ATOM 5801 C CA . ILE B 1 163 ? 4.614 44.475 -4.760 1.000 10.160 163 ILE B CA 1
ATOM 5802 C C . ILE B 1 163 ? 5.409 45.704 -4.341 1.000 9.125 163 ILE B C 1
ATOM 5803 O O . ILE B 1 163 ? 6.598 45.804 -4.652 1.000 9.846 163 ILE B O 1
ATOM 5819 N N . GLN B 1 164 ? 4.788 46.630 -3.593 1.000 9.146 164 GLN B N 1
ATOM 5820 C CA . GLN B 1 164 ? 5.444 47.833 -3.180 1.000 8.816 164 GLN B CA 1
ATOM 5821 C C . GLN B 1 164 ? 6.556 47.527 -2.181 1.000 8.868 164 GLN B C 1
ATOM 5822 O O . GLN B 1 164 ? 7.391 48.398 -1.961 1.000 9.501 164 GLN B O 1
ATOM 5836 N N . ARG B 1 165 ? 6.548 46.333 -1.573 1.000 8.508 165 ARG B N 1
ATOM 5837 C CA . ARG B 1 165 ? 7.547 45.930 -0.585 1.000 8.245 165 ARG B CA 1
ATOM 5838 C C . ARG B 1 165 ? 8.485 44.870 -1.176 1.000 8.216 165 ARG B C 1
ATOM 5839 O O . ARG B 1 165 ? 9.216 44.229 -0.417 1.000 9.155 165 ARG B O 1
ATOM 5860 N N . ALA B 1 166 ? 8.567 44.782 -2.504 1.000 9.269 166 ALA B N 1
ATOM 5861 C CA . ALA B 1 166 ? 9.480 43.870 -3.163 1.000 9.162 166 ALA B CA 1
ATOM 5862 C C . ALA B 1 166 ? 10.929 44.274 -2.934 1.000 9.300 166 ALA B C 1
ATOM 5863 O O . ALA B 1 166 ? 11.256 45.437 -2.725 1.000 9.484 166 ALA B O 1
ATOM 5870 N N . ILE B 1 167 ? 11.784 43.237 -3.043 1.000 9.180 167 ILE B N 1
ATOM 5871 C CA . ILE B 1 167 ? 13.226 43.416 -2.941 1.000 9.744 167 ILE B CA 1
ATOM 5872 C C . ILE B 1 167 ? 13.962 42.957 -4.208 1.000 10.118 167 ILE B C 1
ATOM 5873 O O . ILE B 1 167 ? 13.462 42.140 -4.951 1.000 10.781 167 ILE B O 1
ATOM 5889 N N . LYS B 1 168 ? 15.160 43.493 -4.340 1.000 12.232 168 LYS B N 1
ATOM 5890 C CA . LYS B 1 168 ? 16.118 42.999 -5.302 1.000 13.719 168 LYS B CA 1
ATOM 5891 C C . LYS B 1 168 ? 17.320 42.463 -4.559 1.000 13.420 168 LYS B C 1
ATOM 5892 O O . LYS B 1 168 ? 17.557 42.789 -3.393 1.000 13.038 168 LYS B O 1
ATOM 5911 N N . LEU B 1 169 ? 18.091 41.667 -5.309 1.000 14.886 169 LEU B N 1
ATOM 5912 C CA . LEU B 1 169 ? 19.303 41.066 -4.791 1.000 17.434 169 LEU B CA 1
ATOM 5913 C C . LEU B 1 169 ? 20.428 41.463 -5.745 1.000 19.680 169 LEU B C 1
ATOM 5914 O O . LEU B 1 169 ? 20.245 41.332 -6.949 1.000 21.481 169 LEU B O 1
ATOM 5930 N N . ASP B 1 170 ? 21.536 41.896 -5.164 1.000 18.280 170 ASP B N 1
ATOM 5931 C CA . ASP B 1 170 ? 22.736 42.165 -5.957 1.000 21.336 170 ASP B CA 1
ATOM 5932 C C . ASP B 1 170 ? 23.472 40.857 -6.223 1.000 22.090 170 ASP B C 1
ATOM 5933 O O . ASP B 1 170 ? 22.999 39.767 -5.931 1.000 22.488 170 ASP B O 1
ATOM 5942 N N . GLU B 1 171 ? 24.608 40.956 -6.938 1.000 29.079 171 GLU B N 1
ATOM 5943 C CA . GLU B 1 171 ? 25.292 39.739 -7.368 1.000 26.813 171 GLU B CA 1
ATOM 5944 C C . GLU B 1 171 ? 25.942 39.041 -6.169 1.000 27.268 171 GLU B C 1
ATOM 5945 O O . GLU B 1 171 ? 26.189 37.848 -6.257 1.000 36.895 171 GLU B O 1
ATOM 5951 N N . SER B 1 172 ? 26.202 39.777 -5.077 1.000 28.804 172 SER B N 1
ATOM 5952 C CA . SER B 1 172 ? 26.706 39.225 -3.819 1.000 28.713 172 SER B CA 1
ATOM 5953 C C . SER B 1 172 ? 25.574 38.813 -2.860 1.000 29.128 172 SER B C 1
ATOM 5954 O O . SER B 1 172 ? 25.880 38.489 -1.706 1.000 29.105 172 SER B O 1
ATOM 5962 N N . GLY B 1 173 ? 24.307 38.894 -3.312 1.000 22.783 173 GLY B N 1
ATOM 5963 C CA . GLY B 1 173 ? 23.135 38.423 -2.560 1.000 22.074 173 GLY B CA 1
ATOM 5964 C C . GLY B 1 173 ? 22.538 39.432 -1.575 1.000 20.687 173 GLY B C 1
ATOM 5965 O O . GLY B 1 173 ? 21.643 39.032 -0.803 1.000 19.345 173 GLY B O 1
ATOM 5969 N N . TRP B 1 174 ? 23.075 40.657 -1.505 1.000 17.379 174 TRP B N 1
ATOM 5970 C CA . TRP B 1 174 ? 22.623 41.694 -0.593 1.000 16.926 174 TRP B CA 1
ATOM 5971 C C . TRP B 1 174 ? 21.293 42.310 -1.036 1.000 15.617 174 TRP B C 1
ATOM 5972 O O . TRP B 1 174 ? 21.075 42.554 -2.213 1.000 15.446 174 TRP B O 1
ATOM 5993 N N . VAL B 1 175 ? 20.415 42.556 -0.048 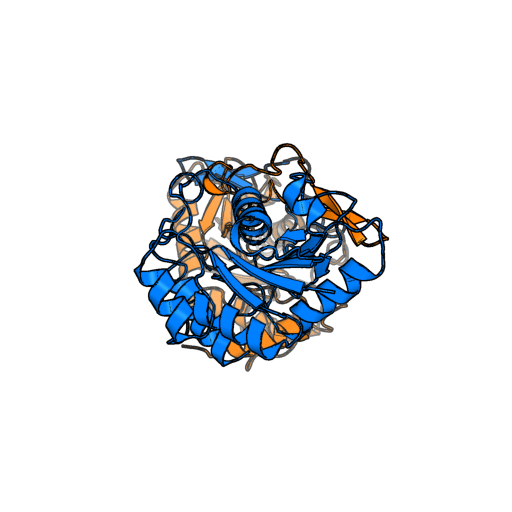1.000 12.303 175 VAL B N 1
ATOM 5994 C CA . VAL B 1 175 ? 19.031 43.011 -0.263 1.000 11.623 175 VAL B CA 1
ATOM 5995 C C . VAL B 1 175 ? 18.925 44.525 -0.384 1.000 10.780 175 VAL B C 1
ATOM 5996 O O . VAL B 1 175 ? 19.473 45.294 0.371 1.000 12.019 175 VAL B O 1
ATOM 6009 N N . SER B 1 176 ? 18.069 44.974 -1.328 1.000 10.662 176 SER B N 1
ATOM 6010 C CA . SER B 1 176 ? 17.550 46.329 -1.252 1.000 11.176 176 SER B CA 1
ATOM 6011 C C . SER B 1 176 ? 16.088 46.329 -1.696 1.000 9.917 176 SER B C 1
ATOM 6012 O O . SER B 1 176 ? 15.624 45.411 -2.375 1.000 11.323 176 SER B O 1
ATOM 6020 N N . MET B 1 177 ? 15.328 47.351 -1.293 1.000 10.913 177 MET B N 1
ATOM 6021 C CA . MET B 1 177 ? 13.930 47.480 -1.696 1.000 10.155 177 MET B CA 1
ATOM 6022 C C . MET B 1 177 ? 13.848 48.263 -3.011 1.000 11.006 177 MET B C 1
ATOM 6023 O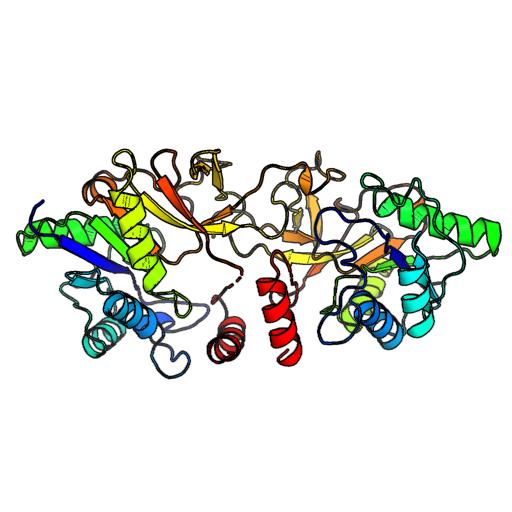 O . MET B 1 177 ? 14.604 49.216 -3.172 1.000 13.191 177 MET B O 1
ATOM 6037 N N . PHE B 1 178 ? 12.866 47.890 -3.839 1.000 11.485 178 PHE B N 1
ATOM 6038 C CA . PHE B 1 178 ? 12.465 48.737 -4.951 1.000 11.555 178 PHE B CA 1
ATOM 6039 C C . PHE B 1 178 ? 12.011 50.108 -4.459 1.000 14.034 178 PHE B C 1
ATOM 6040 O O . PHE B 1 178 ? 12.331 51.138 -5.069 1.000 16.393 178 PHE B O 1
ATOM 6057 N N . HIS B 1 179 ? 11.295 50.128 -3.346 1.000 12.106 179 HIS B N 1
ATOM 6058 C CA . HIS B 1 179 ? 10.697 51.335 -2.796 1.000 13.083 179 HIS B CA 1
ATOM 6059 C C . HIS B 1 179 ? 10.941 51.318 -1.297 1.000 12.610 179 HIS B C 1
ATOM 6060 O O . HIS B 1 179 ? 10.083 50.912 -0.514 1.000 10.626 179 HIS B O 1
ATOM 6075 N N . PRO B 1 180 ? 12.136 51.737 -0.843 1.000 12.716 180 PRO B N 1
ATOM 6076 C CA . PRO B 1 180 ? 12.491 51.701 0.563 1.000 11.524 180 PRO B CA 1
ATOM 6077 C C . PRO B 1 180 ? 11.576 52.513 1.496 1.000 10.958 180 PRO B C 1
ATOM 6078 O O . PRO B 1 180 ? 11.538 52.267 2.712 1.000 11.617 180 PRO B O 1
ATOM 6089 N N . GLU B 1 181 ? 10.781 53.441 0.917 1.000 10.623 181 GLU B N 1
ATOM 6090 C CA . GLU B 1 181 ? 9.844 54.186 1.731 1.000 11.073 181 GLU B CA 1
ATOM 6091 C C . GLU B 1 181 ? 8.806 53.292 2.401 1.000 11.020 181 GLU B C 1
ATOM 6092 O O . GLU B 1 181 ? 8.183 53.745 3.376 1.000 11.293 181 GLU B O 1
ATOM 6104 N N . TYR B 1 182 ? 8.630 52.048 1.901 1.000 10.623 182 TYR B N 1
ATOM 6105 C CA . TYR B 1 182 ? 7.576 51.167 2.408 1.000 10.325 182 TYR B CA 1
ATOM 6106 C C . TYR B 1 182 ? 8.113 50.061 3.331 1.000 9.662 182 TYR B C 1
ATOM 6107 O O . TYR B 1 182 ? 7.377 49.128 3.627 1.000 9.335 182 TYR B O 1
ATOM 6125 N N . GLN B 1 183 ? 9.336 50.228 3.799 1.000 9.430 183 GLN B N 1
ATOM 6126 C CA . GLN B 1 183 ? 9.975 49.300 4.732 1.000 11.002 183 GLN B CA 1
ATOM 6127 C C . GLN B 1 183 ? 9.020 48.842 5.821 1.000 11.658 183 GLN B C 1
ATOM 6128 O O . GLN B 1 183 ? 8.990 47.636 6.143 1.000 12.310 183 GLN B O 1
ATOM 6142 N N . LEU B 1 184 ? 8.350 49.798 6.477 1.000 10.327 184 LEU B N 1
ATOM 6143 C CA . LEU B 1 184 ? 7.539 49.516 7.667 1.000 10.162 184 LEU B CA 1
ATOM 6144 C C . LEU B 1 184 ? 6.058 49.715 7.395 1.000 11.219 184 LEU B C 1
ATOM 6145 O O . LEU B 1 184 ? 5.274 49.711 8.342 1.000 12.741 184 LEU B O 1
ATOM 6161 N N . THR B 1 185 ? 5.664 49.905 6.121 1.000 9.007 185 THR B N 1
ATOM 6162 C CA . THR B 1 185 ? 4.263 50.090 5.792 1.000 9.341 185 THR B CA 1
ATOM 6163 C C . THR B 1 185 ? 3.501 48.769 5.878 1.000 8.266 185 THR B C 1
ATOM 6164 O O . THR B 1 185 ? 3.997 47.759 5.405 1.000 9.183 185 THR B O 1
ATOM 6175 N N . ARG B 1 186 ? 2.268 48.788 6.384 1.000 8.492 186 ARG B N 1
ATOM 6176 C CA . ARG B 1 186 ? 1.435 47.618 6.543 1.000 7.755 186 ARG B CA 1
ATOM 6177 C C . ARG B 1 186 ? 0.916 47.173 5.185 1.000 8.205 186 ARG B C 1
ATOM 6178 O O . ARG B 1 186 ? 0.538 47.989 4.347 1.000 9.101 186 ARG B O 1
ATOM 6199 N N . SER B 1 187 ? 0.799 45.867 4.965 1.000 8.698 187 SER B N 1
ATOM 6200 C CA . SER B 1 187 ? 0.276 45.342 3.707 1.000 9.508 187 SER B CA 1
ATOM 6201 C C . SER B 1 187 ? -1.107 45.918 3.381 1.000 9.162 187 SER B C 1
ATOM 6202 O O . SER B 1 187 ? -1.422 46.255 2.225 1.000 11.015 187 SER B O 1
ATOM 6210 N N . GLN B 1 188 ? -1.936 46.089 4.408 1.000 10.177 188 GLN B N 1
ATOM 6211 C CA . GLN B 1 188 ? -3.334 46.465 4.187 1.000 11.048 188 GLN B CA 1
ATOM 6212 C C . GLN B 1 188 ? -3.440 47.934 3.815 1.000 12.157 188 GLN B C 1
ATOM 6213 O O . GLN B 1 188 ? -4.515 48.348 3.367 1.000 14.828 188 GLN B O 1
ATOM 6227 N N . ASP B 1 189 ? -2.383 48.713 3.973 1.000 10.997 189 ASP B N 1
ATOM 6228 C CA . ASP B 1 189 ? -2.411 50.136 3.640 1.000 10.123 189 ASP B CA 1
ATOM 6229 C C . ASP B 1 189 ? -1.985 50.388 2.207 1.000 11.210 189 ASP B C 1
ATOM 6230 O O . ASP B 1 189 ? -2.058 51.516 1.748 1.000 13.814 189 ASP B O 1
ATOM 6239 N N . LEU B 1 190 ? -1.528 49.358 1.490 1.000 10.259 190 LEU B N 1
ATOM 6240 C CA . LEU B 1 190 ? -1.024 49.548 0.142 1.000 11.254 190 LEU B CA 1
ATOM 6241 C C . LEU B 1 190 ? -2.097 49.168 -0.870 1.000 11.338 190 LEU B C 1
ATOM 6242 O O . LEU B 1 190 ? -2.825 48.228 -0.652 1.000 12.632 190 LEU B O 1
ATOM 6258 N N . GLU B 1 191 ? -2.042 49.826 -2.026 1.000 13.326 191 GLU B N 1
ATOM 6259 C CA . GLU B 1 191 ? -2.965 49.538 -3.127 1.000 15.789 191 GLU B CA 1
ATOM 6260 C C . GLU B 1 191 ? -2.850 48.084 -3.582 1.000 13.695 191 GLU B C 1
ATOM 6261 O O . GLU B 1 191 ? -1.724 47.589 -3.781 1.000 13.533 191 GLU B O 1
ATOM 6273 N N . GLU B 1 192 ? -3.970 47.365 -3.710 1.000 14.006 192 GLU B N 1
ATOM 6274 C CA . GLU B 1 192 ? -3.998 45.991 -4.152 1.000 14.173 192 GLU B CA 1
ATOM 6275 C C . GLU B 1 192 ? -3.464 45.926 -5.589 1.000 13.295 192 GLU B C 1
ATOM 6276 O O . GLU B 1 192 ? -3.782 46.768 -6.431 1.000 14.316 192 GLU B O 1
ATOM 6288 N N . ALA B 1 193 ? -2.634 44.912 -5.825 1.000 11.124 193 ALA B N 1
ATOM 6289 C CA . ALA B 1 193 ? -2.058 44.664 -7.138 1.000 11.611 193 ALA B CA 1
ATOM 6290 C C . ALA B 1 193 ? -2.416 43.261 -7.605 1.000 10.642 193 ALA B C 1
ATOM 6291 O O . ALA B 1 193 ? -2.555 42.334 -6.815 1.000 11.328 193 ALA B O 1
ATOM 6298 N N . TYR B 1 194 ? -2.548 43.156 -8.931 1.000 9.282 194 TYR B N 1
ATOM 6299 C CA . TYR B 1 194 ? -2.926 41.949 -9.642 1.000 10.129 194 TYR B CA 1
ATOM 6300 C C . TYR B 1 194 ? -1.980 41.756 -10.831 1.000 9.958 194 TYR B C 1
ATOM 6301 O O . TYR B 1 194 ? -1.282 42.681 -11.202 1.000 9.347 194 TYR B O 1
ATOM 6319 N N . HIS B 1 195 ? -2.024 40.571 -11.427 1.000 10.593 195 HIS B N 1
ATOM 6320 C CA . HIS B 1 195 ? -1.306 40.335 -12.669 1.000 10.552 195 HIS B CA 1
ATOM 6321 C C . HIS B 1 195 ? -2.086 39.400 -13.566 1.000 9.846 195 HIS B C 1
ATOM 6322 O O . HIS B 1 195 ? -2.923 38.634 -13.133 1.000 9.676 195 HIS B O 1
ATOM 6337 N N . ASP B 1 196 ? -1.790 39.562 -14.853 1.000 9.344 196 ASP B N 1
ATOM 6338 C CA . ASP B 1 196 ? -2.265 38.652 -15.879 1.000 8.850 196 ASP B CA 1
ATOM 6339 C C . ASP B 1 196 ? -1.937 37.222 -15.460 1.000 9.116 196 ASP B C 1
ATOM 6340 O O . ASP B 1 196 ? -0.787 36.910 -15.088 1.000 10.382 196 ASP B O 1
ATOM 6349 N N . ALA B 1 197 ? -2.931 36.350 -15.502 1.000 9.204 197 ALA B N 1
ATOM 6350 C CA . ALA B 1 197 ? -2.740 34.955 -15.164 1.000 9.799 197 ALA B CA 1
ATOM 6351 C C . ALA B 1 197 ? -2.198 34.150 -16.337 1.000 10.778 197 ALA B C 1
ATOM 6352 O O . ALA B 1 197 ? -1.917 32.971 -16.182 1.000 12.785 197 ALA B O 1
ATOM 6359 N N . GLY B 1 198 ? -2.099 34.751 -17.523 1.000 10.353 198 GLY B N 1
ATOM 6360 C CA . GLY B 1 198 ? -1.558 34.004 -18.663 1.000 11.561 198 GLY B CA 1
ATOM 6361 C C . GLY B 1 198 ? -2.394 32.782 -19.016 1.000 10.848 198 GLY B C 1
ATOM 6362 O O . GLY B 1 198 ? -1.866 31.678 -19.212 1.000 11.806 198 GLY B O 1
ATOM 6366 N N . GLN B 1 199 ? -3.700 32.968 -19.063 1.000 9.605 199 GLN B N 1
ATOM 6367 C CA . GLN B 1 199 ? -4.646 31.897 -19.375 1.000 10.067 199 GLN B CA 1
ATOM 6368 C C . GLN B 1 199 ? -5.433 32.307 -20.600 1.000 10.074 199 GLN B C 1
ATOM 6369 O O . GLN B 1 199 ? -5.218 31.709 -21.679 1.000 11.578 199 GLN B O 1
ATOM 6383 N N . PHE B 1 200 ? -6.357 33.258 -20.461 1.000 9.270 200 PHE B N 1
ATOM 6384 C CA . PHE B 1 200 ? -7.141 33.644 -21.625 1.000 9.243 200 PHE B CA 1
ATOM 6385 C C . PHE B 1 200 ? -7.284 35.160 -21.726 1.000 8.993 200 PHE B C 1
ATOM 6386 O O . PHE B 1 200 ? -7.189 35.886 -20.739 1.000 8.453 200 PHE B O 1
ATOM 6403 N N . TYR B 1 201 ? -7.619 35.618 -22.943 1.000 9.067 201 TYR B N 1
ATOM 6404 C CA . TYR B 1 201 ? -7.823 37.027 -23.270 1.000 9.063 201 TYR B CA 1
ATOM 6405 C C . TYR B 1 201 ? -8.926 37.124 -24.313 1.000 9.766 201 TYR B C 1
ATOM 6406 O O . TYR B 1 201 ? -8.728 36.771 -25.483 1.000 9.689 201 TYR B O 1
ATOM 6424 N N . TRP B 1 202 ? -10.078 37.627 -23.897 1.000 9.788 202 TRP B N 1
ATOM 6425 C CA . TRP B 1 202 ? -11.104 37.949 -24.876 1.000 10.348 202 TRP B CA 1
ATOM 6426 C C . TRP B 1 202 ? -10.869 39.349 -25.392 1.000 11.400 202 TRP B C 1
ATOM 6427 O O . TRP B 1 202 ? -10.577 40.259 -24.614 1.000 11.567 202 TRP B O 1
ATOM 6448 N N . GLY B 1 203 ? -11.113 39.564 -26.673 1.000 10.224 203 GLY B N 1
ATOM 6449 C CA . GLY B 1 203 ? -11.122 40.911 -27.231 1.000 10.774 203 GLY B CA 1
ATOM 6450 C C . GLY B 1 203 ? -12.099 41.008 -28.380 1.000 11.119 203 GLY B C 1
ATOM 6451 O O . GLY B 1 203 ? -12.310 40.036 -29.096 1.000 12.108 203 GLY B O 1
ATOM 6455 N N . LYS B 1 204 ? -12.640 42.185 -28.570 1.000 11.398 204 LYS B N 1
ATOM 6456 C CA . LYS B 1 204 ? -13.327 42.489 -29.822 1.000 11.951 204 LYS B CA 1
ATOM 6457 C C . LYS B 1 204 ? -12.318 42.269 -30.935 1.000 11.764 204 LYS B C 1
ATOM 6458 O O . LYS B 1 204 ? -11.138 42.612 -30.815 1.000 11.965 204 LYS B O 1
ATOM 6477 N N . ALA B 1 205 ? -12.764 41.709 -32.086 1.000 12.164 205 ALA B N 1
ATOM 6478 C CA . ALA B 1 205 ? -11.837 41.503 -33.192 1.000 11.953 205 ALA B CA 1
ATOM 6479 C C . ALA B 1 205 ? -11.076 42.769 -33.560 1.000 11.232 205 ALA B C 1
ATOM 6480 O O . ALA B 1 205 ? -9.877 42.725 -33.824 1.000 12.329 205 ALA B O 1
ATOM 6487 N N . ASN B 1 206 ? -11.789 43.904 -33.576 1.000 13.427 206 ASN B N 1
ATOM 6488 C CA . ASN B 1 206 ? -11.180 45.157 -33.958 1.000 14.829 206 ASN B CA 1
ATOM 6489 C C . ASN B 1 206 ? -10.219 45.697 -32.901 1.000 12.873 206 ASN B C 1
ATOM 6490 O O . ASN B 1 206 ? -9.259 46.359 -33.257 1.000 14.365 206 ASN B O 1
ATOM 6501 N N . ALA B 1 207 ? -10.396 45.281 -31.640 1.000 12.780 207 ALA B N 1
ATOM 6502 C CA . ALA B 1 207 ? -9.451 45.676 -30.611 1.000 12.604 207 ALA B CA 1
ATOM 6503 C C . ALA B 1 207 ? -8.096 45.022 -30.885 1.000 11.579 207 ALA B C 1
ATOM 6504 O O . ALA B 1 207 ? -7.039 45.628 -30.827 1.000 11.513 207 ALA B O 1
ATOM 6511 N N . TRP B 1 208 ? -8.115 43.721 -31.214 1.000 10.545 208 TRP B N 1
ATOM 6512 C CA . TRP B 1 208 ? -6.913 43.050 -31.629 1.000 10.424 208 TRP B CA 1
ATOM 6513 C C . TRP B 1 208 ? -6.320 43.678 -32.882 1.000 11.724 208 TRP B C 1
ATOM 6514 O O . TRP B 1 208 ? -5.132 44.002 -32.928 1.000 13.221 208 TRP B O 1
ATOM 6535 N N . LEU B 1 209 ? -7.159 43.877 -33.910 1.000 12.010 209 LEU B N 1
ATOM 6536 C CA . LEU B 1 209 ? -6.624 44.317 -35.192 1.000 13.375 209 LEU B CA 1
ATOM 6537 C C . LEU B 1 209 ? -6.042 45.726 -35.132 1.000 13.411 209 LEU B C 1
ATOM 6538 O O . LEU B 1 209 ? -5.024 45.971 -35.781 1.000 16.075 209 LEU B O 1
ATOM 6554 N N . ASN B 1 210 ? -6.612 46.566 -34.267 1.000 14.044 210 ASN B N 1
ATOM 6555 C CA . ASN B 1 210 ? -6.148 47.945 -34.107 1.000 14.917 210 ASN B CA 1
ATOM 6556 C C . ASN B 1 210 ? -5.081 48.066 -33.025 1.000 14.746 210 ASN B C 1
ATOM 6557 O O . ASN B 1 210 ? -4.679 49.178 -32.670 1.000 15.522 210 ASN B O 1
ATOM 6568 N N . LYS B 1 211 ? -4.594 46.920 -32.532 1.000 13.742 211 LYS B N 1
ATOM 6569 C CA . LYS B 1 211 ? -3.457 46.894 -31.610 1.000 14.509 211 LYS B CA 1
ATOM 6570 C C . LYS B 1 211 ? -3.749 47.729 -30.363 1.000 13.597 211 LYS B C 1
ATOM 6571 O O . LYS B 1 211 ? -2.873 48.383 -29.799 1.000 15.189 211 LYS B O 1
ATOM 6590 N N . LEU B 1 212 ? -4.968 47.667 -29.870 1.000 12.498 212 LEU B N 1
ATOM 6591 C CA . LEU B 1 212 ? -5.302 48.370 -28.657 1.000 13.219 212 LEU B CA 1
ATOM 6592 C C . LEU B 1 212 ? -4.602 47.681 -27.495 1.000 13.164 212 LEU B C 1
ATOM 6593 O O . LEU B 1 212 ? -4.488 46.448 -27.420 1.000 13.502 212 LEU B O 1
ATOM 6609 N N . PRO B 1 213 ? -4.105 48.473 -26.537 1.000 12.371 213 PRO B N 1
ATOM 6610 C CA . PRO B 1 213 ? -3.446 47.894 -25.371 1.000 11.883 213 PRO B CA 1
ATOM 6611 C C . PRO B 1 213 ? -4.406 47.115 -24.500 1.000 10.687 213 PRO B C 1
ATOM 6612 O O . PRO B 1 213 ? -5.536 47.509 -24.227 1.000 10.673 213 PRO B O 1
ATOM 6623 N N . ILE B 1 214 ? -3.926 45.953 -24.059 1.000 9.762 214 ILE B N 1
ATOM 6624 C CA . ILE B 1 214 ? -4.763 45.071 -23.255 1.000 10.272 214 ILE B CA 1
ATOM 6625 C C . ILE B 1 214 ? -4.873 45.579 -21.815 1.000 10.368 214 ILE B C 1
ATOM 6626 O O . ILE B 1 214 ? -5.943 45.542 -21.231 1.000 11.460 214 ILE B O 1
ATOM 6642 N N . PHE B 1 215 ? -3.752 45.981 -21.217 1.000 9.976 215 PHE B N 1
ATOM 6643 C CA . PHE B 1 215 ? -3.788 46.424 -19.834 1.000 10.123 215 PHE B CA 1
ATOM 6644 C C . PHE B 1 215 ? -4.055 47.930 -19.822 1.000 10.680 215 PHE B C 1
ATOM 6645 O O . PHE B 1 215 ? -3.124 48.727 -19.757 1.000 13.636 215 PHE B O 1
ATOM 6662 N N . ALA B 1 216 ? -5.325 48.281 -19.886 1.000 10.667 216 ALA B N 1
ATOM 6663 C CA . ALA B 1 216 ? -5.775 49.653 -20.031 1.000 11.430 216 ALA B CA 1
ATOM 6664 C C . ALA B 1 216 ? -7.234 49.773 -19.606 1.000 11.036 216 ALA B C 1
ATOM 6665 O O . ALA B 1 216 ? -7.930 48.794 -19.377 1.000 11.394 216 ALA B O 1
ATOM 6672 N N . VAL B 1 217 ? -7.714 51.032 -19.538 1.000 11.980 217 VAL B N 1
ATOM 6673 C CA . VAL B 1 217 ? -8.963 51.326 -18.834 1.000 13.574 217 VAL B CA 1
ATOM 6674 C C . VAL B 1 217 ? -10.212 50.870 -19.588 1.000 12.139 217 VAL B C 1
ATOM 6675 O O . VAL B 1 217 ? -11.300 50.908 -19.007 1.000 15.077 217 VAL B O 1
ATOM 6688 N N . HIS B 1 218 ? -10.050 50.361 -20.827 1.000 11.088 218 HIS B N 1
ATOM 6689 C CA . HIS B 1 218 ? -11.142 49.721 -21.566 1.000 12.102 218 HIS B CA 1
ATOM 6690 C C . HIS B 1 218 ? -11.196 48.200 -21.351 1.000 11.206 218 HIS B C 1
ATOM 6691 O O . HIS B 1 218 ? -11.947 47.501 -22.041 1.000 13.169 218 HIS B O 1
ATOM 6706 N N . THR B 1 219 ? -10.439 47.695 -20.342 1.000 11.345 219 THR B N 1
ATOM 6707 C CA . THR B 1 219 ? -10.372 46.250 -20.107 1.000 10.842 219 THR B CA 1
ATOM 6708 C C . THR B 1 219 ? -10.882 45.906 -18.715 1.000 10.752 219 THR B C 1
ATOM 6709 O O . THR B 1 219 ? -10.620 46.649 -17.768 1.000 10.843 219 THR B O 1
ATOM 6720 N N . GLN B 1 220 ? -11.613 44.818 -18.600 1.000 11.300 220 GLN B N 1
ATOM 6721 C CA . GLN B 1 220 ? -11.992 44.194 -17.346 1.000 11.146 220 GLN B CA 1
ATOM 6722 C C . GLN B 1 220 ? -11.218 42.889 -17.150 1.000 11.305 220 GLN B C 1
ATOM 6723 O O . GLN B 1 220 ? -10.628 42.388 -18.101 1.000 10.579 220 GLN B O 1
ATOM 6737 N N . VAL B 1 221 ? -11.324 42.306 -15.960 1.000 10.550 221 VAL B N 1
ATOM 6738 C CA . VAL B 1 221 ? -10.765 41.014 -15.686 1.000 10.434 221 VAL B CA 1
ATOM 6739 C C . VAL B 1 221 ? -11.789 40.052 -15.122 1.000 12.356 221 VAL B C 1
ATOM 6740 O O . VAL B 1 221 ? -12.792 40.443 -14.564 1.000 14.697 221 VAL B O 1
ATOM 6753 N N . VAL B 1 222 ? -11.449 38.776 -15.283 1.000 11.914 222 VAL B N 1
ATOM 6754 C CA . VAL B 1 222 ? -12.005 37.698 -14.475 1.000 13.046 222 VAL B CA 1
ATOM 6755 C C . VAL B 1 222 ? -10.923 37.253 -13.492 1.000 13.091 222 VAL B C 1
ATOM 6756 O O . VAL B 1 222 ? -9.845 36.788 -13.883 1.000 12.678 222 VAL B O 1
ATOM 6769 N N . LEU B 1 223 ? -11.198 37.370 -12.199 1.000 15.111 223 LEU B N 1
ATOM 6770 C CA . LEU B 1 223 ? -10.215 37.069 -11.181 1.000 16.186 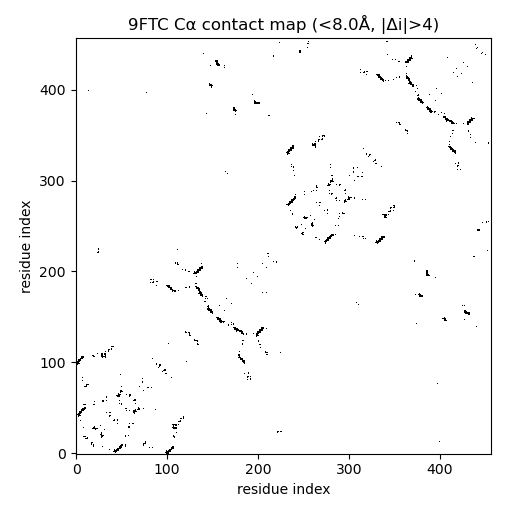223 LEU B CA 1
ATOM 6771 C C . LEU B 1 223 ? -10.264 35.578 -10.900 1.000 18.260 223 LEU B C 1
ATOM 6772 O O . LEU B 1 223 ? -11.339 35.044 -10.603 1.000 21.163 223 LEU B O 1
ATOM 6788 N N . LEU B 1 224 ? -9.107 34.946 -11.010 1.000 16.757 224 LEU B N 1
ATOM 6789 C CA . LEU B 1 224 ? -8.913 33.545 -10.662 1.000 19.731 224 LEU B CA 1
ATOM 6790 C C . LEU B 1 224 ? -8.332 33.432 -9.256 1.000 24.010 224 LEU B C 1
ATOM 6791 O O . LEU B 1 224 ? -7.444 34.196 -8.866 1.000 21.910 224 LEU B O 1
ATOM 6807 N N . PRO B 1 225 ? -8.766 32.406 -8.481 1.000 29.242 225 PRO B N 1
ATOM 6808 C CA . PRO B 1 225 ? -8.086 31.988 -7.246 1.000 29.946 225 PRO B CA 1
ATOM 6809 C C . PRO B 1 225 ? -6.656 31.485 -7.384 1.000 32.808 225 PRO B C 1
ATOM 6810 O O . PRO B 1 225 ? -6.289 30.940 -8.416 1.000 35.747 225 PRO B O 1
ATOM 6821 N N . SER B 1 226 ? -5.850 31.636 -6.328 1.000 38.310 226 SER B N 1
ATOM 6822 C CA . SER B 1 226 ? -4.565 30.953 -6.238 1.000 44.662 226 SER B CA 1
ATOM 6823 C C . SER B 1 226 ? -4.766 29.442 -6.416 1.000 46.985 226 SER B C 1
ATOM 6824 O O . SER B 1 226 ? -4.101 28.873 -7.295 1.000 50.072 226 SER B O 1
ATOM 6830 N N . GLN B 1 230 ? -1.146 28.564 -11.493 1.000 37.723 230 GLN B N 1
ATOM 6831 C CA . GLN B 1 230 ? 0.018 27.652 -11.273 1.000 35.262 230 GLN B CA 1
ATOM 6832 C C . GLN B 1 230 ? 1.178 27.979 -12.210 1.000 37.040 230 GLN B C 1
ATOM 6833 O O . GLN B 1 230 ? 1.020 27.985 -13.425 1.000 42.247 230 GLN B O 1
ATOM 6847 N N . ASP B 1 231 ? 2.366 28.196 -11.647 1.000 38.515 231 ASP B N 1
ATOM 6848 C CA . ASP B 1 231 ? 3.588 28.193 -12.437 1.000 40.344 231 ASP B CA 1
ATOM 6849 C C . ASP B 1 231 ? 3.764 26.810 -13.050 1.000 34.020 231 ASP B C 1
ATOM 6850 O O . ASP B 1 231 ? 3.861 25.831 -12.307 1.000 31.443 231 ASP B O 1
ATOM 6859 N N . ILE B 1 232 ? 3.806 26.723 -14.387 1.000 27.349 232 ILE B N 1
ATOM 6860 C CA . ILE B 1 232 ? 4.380 25.553 -15.028 1.000 25.474 232 ILE B CA 1
ATOM 6861 C C . ILE B 1 232 ? 5.522 26.002 -15.940 1.000 28.232 232 ILE B C 1
ATOM 6862 O O . ILE B 1 232 ? 5.431 25.941 -17.168 1.000 28.667 232 ILE B O 1
ATOM 6878 N N . ASP B 1 233 ? 6.623 26.396 -15.288 1.000 31.159 233 ASP B N 1
ATOM 6879 C CA . ASP B 1 233 ? 7.822 26.903 -15.955 1.000 36.731 233 ASP B CA 1
ATOM 6880 C C . ASP B 1 233 ? 8.963 25.881 -15.960 1.000 37.110 233 ASP B C 1
ATOM 6881 O O . ASP B 1 233 ? 9.726 25.824 -16.924 1.000 35.908 233 ASP B O 1
ATOM 6890 N N . THR B 1 234 ? 9.077 25.070 -14.892 1.000 36.178 234 THR B N 1
ATOM 6891 C CA . THR B 1 234 ? 10.198 24.148 -14.742 1.000 33.892 234 THR B CA 1
ATOM 6892 C C . THR B 1 234 ? 9.746 22.685 -14.747 1.000 33.164 234 THR B C 1
ATOM 6893 O O . THR B 1 234 ? 8.553 22.385 -14.625 1.000 32.034 234 THR B O 1
ATOM 6904 N N . GLN B 1 235 ? 10.714 21.779 -14.937 1.000 34.264 235 GLN B N 1
ATOM 6905 C CA . GLN B 1 235 ? 10.463 20.342 -14.882 1.000 31.767 235 GLN B CA 1
ATOM 6906 C C . GLN B 1 235 ? 9.882 19.978 -13.514 1.000 32.242 235 GLN B C 1
ATOM 6907 O O . GLN B 1 235 ? 8.952 19.175 -13.429 1.000 28.737 235 GLN B O 1
ATOM 6921 N N . ASP B 1 236 ? 10.408 20.583 -12.443 1.000 30.982 236 ASP B N 1
ATOM 6922 C CA . ASP B 1 236 ? 9.861 20.375 -11.110 1.000 32.421 236 ASP B CA 1
ATOM 6923 C C . ASP B 1 236 ? 8.426 20.878 -11.015 1.000 28.099 236 ASP B C 1
ATOM 6924 O O . ASP B 1 236 ? 7.583 20.282 -10.347 1.000 28.240 236 ASP B O 1
ATOM 6933 N N . ASP B 1 237 ? 8.142 22.007 -11.668 1.000 27.696 237 ASP B N 1
ATOM 6934 C CA . ASP B 1 237 ? 6.818 22.603 -11.596 1.000 25.079 237 ASP B CA 1
ATOM 6935 C C . ASP B 1 237 ? 5.774 21.672 -12.210 1.000 20.598 237 ASP B C 1
ATOM 6936 O O . ASP B 1 237 ? 4.621 21.627 -11.741 1.000 21.654 237 ASP B O 1
ATOM 6945 N N . TRP B 1 238 ? 6.194 21.027 -13.284 1.000 22.980 238 TRP B N 1
ATOM 6946 C CA . TRP B 1 238 ? 5.367 20.072 -14.009 1.000 20.126 238 TRP B CA 1
ATOM 6947 C C . TRP B 1 238 ? 4.947 18.939 -13.061 1.000 21.182 238 TRP B C 1
ATOM 6948 O O . TRP B 1 238 ? 3.765 18.617 -12.984 1.000 19.426 238 TRP B O 1
ATOM 6969 N N . LEU B 1 239 ? 5.900 18.429 -12.271 1.000 23.396 239 LEU B N 1
ATOM 6970 C CA . LEU B 1 239 ? 5.622 17.344 -11.326 1.000 25.226 239 LEU B CA 1
ATOM 6971 C C . LEU B 1 239 ? 4.654 17.762 -10.213 1.000 22.373 239 LEU B C 1
ATOM 6972 O O . LEU B 1 239 ? 3.737 17.007 -9.847 1.000 21.059 239 LEU B O 1
ATOM 6988 N N . ARG B 1 240 ? 4.776 18.965 -9.655 1.000 19.971 240 ARG B N 1
ATOM 6989 C CA . ARG B 1 240 ? 3.838 19.478 -8.693 1.000 22.966 240 ARG B CA 1
ATOM 6990 C C . ARG B 1 240 ? 2.448 19.577 -9.316 1.000 21.756 240 ARG B C 1
ATOM 6991 O O . ARG B 1 240 ? 1.445 19.288 -8.665 1.000 20.503 240 ARG B O 1
ATOM 7012 N N . ALA B 1 241 ? 2.373 20.072 -10.564 1.000 17.521 241 ALA B N 1
ATOM 7013 C CA . ALA B 1 241 ? 1.076 20.300 -11.159 1.000 17.766 241 ALA B CA 1
ATOM 7014 C C . ALA B 1 241 ? 0.371 18.966 -11.403 1.000 15.380 241 ALA B C 1
ATOM 7015 O O . ALA B 1 241 ? -0.848 18.909 -11.306 1.000 15.313 241 ALA B O 1
ATOM 7022 N N . GLU B 1 242 ? 1.152 17.953 -11.734 1.000 15.217 242 GLU B N 1
ATOM 7023 C CA . GLU B 1 242 ? 0.566 16.625 -11.919 1.000 15.951 242 GLU B CA 1
ATOM 7024 C C . GLU B 1 242 ? -0.217 16.235 -10.663 1.000 16.786 242 GLU B C 1
ATOM 7025 O O . GLU B 1 242 ? -1.334 15.678 -10.763 1.000 16.534 242 GLU B O 1
ATOM 7037 N N . LYS B 1 243 ? 0.345 16.485 -9.475 1.000 16.361 243 LYS B N 1
ATOM 7038 C CA . LYS B 1 243 ? -0.328 16.105 -8.229 1.000 17.706 243 LYS B CA 1
ATOM 7039 C C . LYS B 1 243 ? -1.579 16.926 -7.954 1.000 17.169 243 LYS B C 1
ATOM 7040 O O . LYS B 1 243 ? -2.596 16.476 -7.390 1.000 17.921 243 LYS B O 1
ATOM 7059 N N . LEU B 1 244 ? -1.522 18.234 -8.222 1.000 16.446 244 LEU B N 1
ATOM 7060 C CA . LEU B 1 244 ? -2.665 19.086 -7.976 1.000 16.627 244 LEU B CA 1
ATOM 7061 C C . LEU B 1 244 ? -3.822 18.729 -8.902 1.000 16.415 244 LEU B C 1
ATOM 7062 O O . LEU B 1 244 ? -4.980 18.804 -8.522 1.000 18.943 244 LEU B O 1
ATOM 7078 N N . PHE B 1 245 ? -3.470 18.342 -10.135 1.000 15.669 245 PHE B N 1
ATOM 7079 C CA . PHE B 1 245 ? -4.448 18.113 -11.173 1.000 16.293 245 PHE B CA 1
ATOM 7080 C C . PHE B 1 245 ? -5.457 17.049 -10.751 1.000 15.139 245 PHE B C 1
ATOM 7081 O O . PHE B 1 245 ? -6.601 17.114 -11.182 1.000 15.671 245 PHE B O 1
ATOM 7098 N N . THR B 1 246 ? -5.003 16.036 -9.999 1.000 14.390 246 THR B N 1
ATOM 7099 C CA . THR B 1 246 ? -5.871 14.920 -9.635 1.000 14.362 246 THR B CA 1
ATOM 7100 C C . THR B 1 246 ? -6.439 15.061 -8.229 1.000 16.983 246 THR B C 1
ATOM 7101 O O . THR B 1 246 ? -7.261 14.249 -7.814 1.000 16.909 246 THR B O 1
ATOM 7112 N N . LEU B 1 247 ? -6.061 16.112 -7.497 1.000 16.476 247 LEU B N 1
ATOM 7113 C CA . LEU B 1 247 ? -6.666 16.370 -6.204 1.000 18.303 247 LEU B CA 1
ATOM 7114 C C . LEU B 1 247 ? -8.127 16.738 -6.382 1.000 19.383 247 LEU B C 1
ATOM 7115 O O . LEU B 1 247 ? -8.503 17.310 -7.409 1.000 20.733 247 LEU B O 1
ATOM 7131 N N . ARG B 1 248 ? -8.951 16.361 -5.392 1.000 18.950 248 ARG B N 1
ATOM 7132 C CA . ARG B 1 248 ? -10.377 16.633 -5.433 1.000 23.917 248 ARG B CA 1
ATOM 7133 C C . ARG B 1 248 ? -10.781 17.302 -4.110 1.000 26.219 248 ARG B C 1
ATOM 7134 O O . ARG B 1 248 ? -12.000 17.373 -3.890 1.000 32.784 248 ARG B O 1
#